Protein AF-A0A7W7AIR4-F1 (afdb_monomer_lite)

Structure (mmCIF, N/CA/C/O backbone):
data_AF-A0A7W7AIR4-F1
#
_entry.id   AF-A0A7W7AIR4-F1
#
loop_
_atom_site.group_PDB
_atom_site.id
_atom_site.type_symbol
_atom_site.label_atom_id
_atom_site.label_alt_id
_atom_site.label_comp_id
_atom_site.label_asym_id
_atom_site.label_entity_id
_atom_site.label_seq_id
_atom_site.pdbx_PDB_ins_code
_atom_site.Cartn_x
_atom_site.Cartn_y
_atom_site.Cartn_z
_atom_site.occupancy
_atom_site.B_iso_or_equiv
_atom_site.auth_seq_id
_atom_site.auth_comp_id
_atom_site.auth_asym_id
_atom_site.auth_atom_id
_atom_site.pdbx_PDB_model_num
ATOM 1 N N . MET A 1 1 ? -36.304 -2.605 2.009 1.00 50.56 1 MET A N 1
ATOM 2 C CA . MET A 1 1 ? -35.102 -3.095 2.729 1.00 50.56 1 MET A CA 1
ATOM 3 C C . MET A 1 1 ? -34.062 -3.794 1.843 1.00 50.56 1 MET A C 1
ATOM 5 O O . MET A 1 1 ? -32.904 -3.769 2.229 1.00 50.56 1 MET A O 1
ATOM 9 N N . ALA A 1 2 ? -34.400 -4.378 0.682 1.00 49.12 2 ALA A N 1
ATOM 10 C CA . ALA A 1 2 ? -33.428 -5.127 -0.137 1.00 49.12 2 ALA A CA 1
ATOM 11 C C . ALA A 1 2 ? -32.201 -4.319 -0.632 1.00 49.12 2 ALA A C 1
ATOM 13 O O . ALA A 1 2 ? -31.104 -4.866 -0.719 1.00 49.12 2 ALA A O 1
ATOM 14 N N . SER A 1 3 ? -32.358 -3.016 -0.897 1.00 57.72 3 SER A N 1
ATOM 15 C CA . SER A 1 3 ? -31.337 -2.151 -1.520 1.00 57.72 3 SER A CA 1
ATOM 16 C C . SER A 1 3 ? -29.975 -2.114 -0.810 1.00 57.72 3 SER A C 1
ATOM 18 O O . SER A 1 3 ? -28.944 -2.050 -1.476 1.00 57.72 3 SER A O 1
ATOM 20 N N . GLY A 1 4 ? -29.938 -2.210 0.524 1.00 57.78 4 GLY A N 1
ATOM 21 C CA . GLY A 1 4 ? -28.680 -2.164 1.284 1.00 57.78 4 GLY A CA 1
ATOM 22 C C . GLY A 1 4 ? -27.756 -3.372 1.063 1.00 57.78 4 GLY A C 1
ATOM 23 O O . GLY A 1 4 ? -26.564 -3.295 1.358 1.00 57.78 4 GLY A O 1
ATOM 24 N N . GLY A 1 5 ? -28.282 -4.487 0.543 1.00 68.00 5 GLY A N 1
ATOM 25 C CA . GLY A 1 5 ? -27.499 -5.695 0.278 1.00 68.00 5 GLY A CA 1
ATOM 26 C C . GLY A 1 5 ? -26.629 -5.600 -0.977 1.00 68.00 5 GLY A C 1
ATOM 27 O O . GLY A 1 5 ? -25.520 -6.133 -0.986 1.00 68.00 5 GLY A O 1
ATOM 28 N N . ASP A 1 6 ? -27.109 -4.923 -2.021 1.00 72.62 6 ASP A N 1
ATOM 29 C CA . ASP A 1 6 ? -26.407 -4.832 -3.307 1.00 72.62 6 ASP A CA 1
ATOM 30 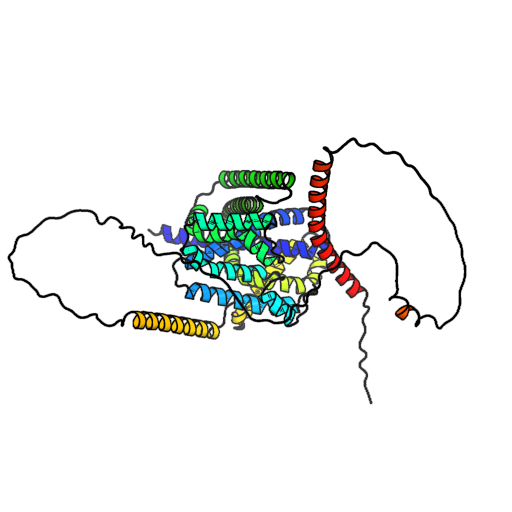C C . ASP A 1 6 ? -25.470 -3.623 -3.388 1.00 72.62 6 ASP A C 1
ATOM 32 O O . ASP A 1 6 ? -24.365 -3.770 -3.910 1.00 72.62 6 ASP A O 1
ATOM 36 N N . ASP A 1 7 ? -25.816 -2.498 -2.749 1.00 68.44 7 ASP A N 1
ATOM 37 C CA . ASP A 1 7 ? -24.874 -1.397 -2.485 1.00 68.44 7 ASP A CA 1
ATOM 38 C C . ASP A 1 7 ? -23.605 -1.920 -1.782 1.00 68.44 7 ASP A C 1
ATOM 40 O O . ASP A 1 7 ? -22.488 -1.758 -2.275 1.00 68.44 7 ASP A O 1
ATOM 44 N N . MET A 1 8 ? -23.762 -2.674 -0.686 1.00 73.06 8 MET A N 1
ATOM 45 C CA . MET A 1 8 ? -22.636 -3.279 0.040 1.00 73.06 8 MET A CA 1
ATOM 46 C C . MET A 1 8 ? -21.739 -4.152 -0.862 1.00 73.06 8 MET A C 1
ATOM 48 O O . MET A 1 8 ? -20.515 -4.140 -0.710 1.00 73.06 8 MET A O 1
ATOM 52 N N . LYS A 1 9 ? -22.311 -4.883 -1.831 1.00 74.94 9 LYS A N 1
ATOM 53 C CA . LYS A 1 9 ? -21.537 -5.677 -2.805 1.00 74.94 9 LYS A CA 1
ATOM 54 C C . LYS A 1 9 ? -20.802 -4.778 -3.801 1.00 74.94 9 LYS A C 1
ATOM 56 O O . LYS A 1 9 ? -19.608 -4.980 -4.022 1.00 74.94 9 LYS A O 1
ATOM 61 N N . GLN A 1 10 ? -21.488 -3.793 -4.387 1.00 76.06 10 GLN A N 1
ATOM 62 C CA . GLN A 1 10 ? -20.907 -2.859 -5.359 1.00 76.06 10 GLN A CA 1
ATOM 63 C C . GLN A 1 10 ? -19.740 -2.068 -4.752 1.00 76.06 10 GLN A C 1
ATOM 65 O O . GLN A 1 10 ? -18.677 -1.971 -5.362 1.00 76.06 10 GLN A O 1
ATOM 70 N N . ARG A 1 11 ? -19.880 -1.612 -3.504 1.00 74.69 11 ARG A N 1
ATOM 71 C CA . ARG A 1 11 ? -18.834 -0.915 -2.740 1.00 74.69 11 ARG A CA 1
ATOM 72 C C . ARG A 1 11 ? -17.559 -1.732 -2.570 1.00 74.69 11 ARG A C 1
ATOM 74 O O . ARG A 1 11 ? -16.467 -1.223 -2.817 1.00 74.69 11 ARG A O 1
ATOM 81 N N . LEU A 1 12 ? -17.685 -3.000 -2.169 1.00 81.31 12 LEU A N 1
ATOM 82 C CA . LEU A 1 12 ? -16.538 -3.905 -2.037 1.00 81.31 12 LEU A CA 1
ATOM 83 C C . LEU A 1 12 ? -15.866 -4.150 -3.398 1.00 81.31 12 LEU A C 1
ATOM 85 O O . LEU A 1 12 ? -14.642 -4.131 -3.489 1.00 81.31 12 LEU A O 1
ATOM 89 N N . VAL A 1 13 ? -16.658 -4.297 -4.465 1.00 89.00 13 VAL A N 1
ATOM 90 C CA . VAL A 1 13 ? -16.160 -4.451 -5.841 1.00 89.00 13 VAL A CA 1
ATOM 91 C C . VAL A 1 13 ? -15.408 -3.202 -6.327 1.00 89.00 13 VAL A C 1
ATOM 93 O O . VAL A 1 13 ? -14.340 -3.347 -6.922 1.00 89.00 13 VAL A O 1
ATOM 96 N N . ALA A 1 14 ? -15.895 -1.991 -6.038 1.00 88.50 14 ALA A N 1
ATOM 97 C CA . ALA A 1 14 ? -15.212 -0.743 -6.385 1.00 88.50 14 ALA A CA 1
ATOM 98 C C . ALA A 1 14 ? -13.885 -0.572 -5.618 1.00 88.50 14 ALA A C 1
ATOM 100 O O . ALA A 1 14 ? -12.861 -0.249 -6.219 1.00 88.50 14 ALA A O 1
ATOM 101 N N . LEU A 1 15 ? -13.875 -0.853 -4.309 1.00 90.88 15 LEU A N 1
ATOM 102 C CA . LEU A 1 15 ? -12.667 -0.832 -3.469 1.00 90.88 15 LEU A CA 1
ATOM 103 C C . LEU A 1 15 ? -11.604 -1.829 -3.944 1.00 90.88 15 LEU A C 1
ATOM 105 O O . LEU A 1 15 ? -10.434 -1.467 -4.078 1.00 90.88 15 LEU A O 1
ATOM 109 N N . ASP A 1 16 ? -12.008 -3.066 -4.242 1.00 93.38 16 ASP A N 1
ATOM 110 C CA . ASP A 1 16 ? -11.119 -4.059 -4.842 1.00 93.38 16 ASP A CA 1
ATOM 111 C C . ASP A 1 16 ? -10.586 -3.565 -6.202 1.00 93.38 16 ASP A C 1
ATOM 113 O O . ASP A 1 16 ? -9.391 -3.681 -6.474 1.00 93.38 16 ASP A O 1
ATOM 117 N N . GLY A 1 17 ? -11.437 -2.969 -7.045 1.00 93.56 17 GLY A N 1
ATOM 118 C CA . GLY A 1 17 ? -11.048 -2.408 -8.343 1.00 93.56 17 GLY A CA 1
ATOM 119 C C . GLY A 1 17 ? -9.986 -1.306 -8.239 1.00 93.56 17 GLY A C 1
ATOM 120 O O . GLY A 1 17 ? -8.981 -1.350 -8.948 1.00 93.56 17 GLY A O 1
ATOM 121 N N . LEU A 1 18 ? -10.149 -0.366 -7.305 1.00 93.44 18 LEU A N 1
ATOM 122 C CA . LEU A 1 18 ? -9.169 0.694 -7.030 1.00 93.44 18 LEU A CA 1
ATOM 123 C C . LEU A 1 18 ? -7.834 0.123 -6.534 1.00 93.44 18 LEU A C 1
ATOM 125 O O . LEU A 1 18 ? -6.762 0.494 -7.015 1.00 93.44 18 LEU A O 1
ATOM 129 N N . ARG A 1 19 ? -7.891 -0.834 -5.601 1.00 94.25 19 ARG A N 1
ATOM 130 C CA . ARG A 1 19 ? -6.709 -1.527 -5.073 1.00 94.25 19 ARG A CA 1
ATOM 131 C C . ARG A 1 19 ? -5.969 -2.306 -6.167 1.00 94.25 19 ARG A C 1
ATOM 133 O O . ARG A 1 19 ? -4.742 -2.377 -6.144 1.00 94.25 19 ARG A O 1
ATOM 140 N N . ALA A 1 20 ? -6.701 -2.859 -7.133 1.00 94.38 20 ALA A N 1
ATOM 141 C CA . ALA A 1 20 ? -6.133 -3.522 -8.298 1.00 94.38 20 ALA A CA 1
ATOM 142 C C . ALA A 1 20 ? -5.382 -2.541 -9.210 1.00 94.38 20 ALA A C 1
ATOM 144 O O . ALA A 1 20 ? -4.237 -2.816 -9.560 1.00 94.38 20 ALA A O 1
ATOM 145 N N . LEU A 1 21 ? -5.977 -1.383 -9.536 1.00 93.81 21 LEU A N 1
ATOM 146 C CA . LEU A 1 21 ? -5.315 -0.331 -10.323 1.00 93.81 21 LEU A CA 1
ATOM 147 C C . LEU A 1 21 ? -4.015 0.143 -9.658 1.00 93.81 21 LEU A C 1
ATOM 149 O O . LEU A 1 21 ? -2.990 0.247 -10.329 1.00 93.81 21 LEU A O 1
ATOM 153 N N . ALA A 1 22 ? -4.023 0.348 -8.337 1.00 94.25 22 ALA A N 1
ATOM 154 C CA . ALA A 1 22 ? -2.833 0.748 -7.588 1.00 94.25 22 ALA A CA 1
ATOM 155 C C . ALA A 1 22 ? -1.692 -0.291 -7.664 1.00 94.25 22 ALA A C 1
ATOM 157 O O . ALA A 1 22 ? -0.523 0.087 -7.754 1.00 94.25 22 ALA A O 1
ATOM 158 N N . VAL A 1 23 ? -2.007 -1.595 -7.688 1.00 95.12 23 VAL A N 1
ATOM 159 C CA . VAL A 1 23 ? -1.002 -2.656 -7.893 1.00 95.12 23 VAL A CA 1
ATOM 160 C C . VAL A 1 23 ? -0.550 -2.757 -9.349 1.00 95.12 23 VAL A C 1
ATOM 162 O O . VAL A 1 23 ? 0.648 -2.897 -9.580 1.00 95.12 23 VAL A O 1
ATOM 165 N N . VAL A 1 24 ? -1.449 -2.635 -10.331 1.00 95.12 24 VAL A N 1
ATOM 166 C CA . VAL A 1 24 ? -1.073 -2.601 -11.760 1.00 95.12 24 VAL A CA 1
ATOM 167 C C . VAL A 1 24 ? -0.086 -1.459 -12.021 1.00 95.12 24 VAL A C 1
ATOM 169 O O . VAL A 1 24 ? 0.975 -1.684 -12.596 1.00 95.12 24 VAL A O 1
ATOM 172 N N . ALA A 1 25 ? -0.381 -0.261 -11.510 1.00 94.25 25 ALA A N 1
ATOM 173 C CA . ALA A 1 25 ? 0.482 0.915 -11.602 1.00 94.25 25 ALA A CA 1
ATOM 174 C C . ALA A 1 25 ? 1.845 0.740 -10.897 1.00 94.25 25 ALA A C 1
ATOM 176 O O . ALA A 1 25 ? 2.826 1.379 -11.282 1.00 94.25 25 ALA A O 1
ATOM 177 N N . MET A 1 26 ? 1.919 -0.114 -9.868 1.00 95.00 26 MET A N 1
ATOM 178 C CA . MET A 1 26 ? 3.157 -0.450 -9.152 1.00 95.00 26 MET A CA 1
ATOM 179 C C . MET A 1 26 ? 4.021 -1.440 -9.933 1.00 95.00 26 MET A C 1
ATOM 181 O O . MET A 1 26 ? 5.213 -1.193 -10.100 1.00 95.00 26 MET A O 1
ATOM 185 N N . VAL A 1 27 ? 3.426 -2.515 -10.461 1.00 95.12 27 VAL A N 1
ATOM 186 C CA . VAL A 1 27 ? 4.150 -3.469 -11.316 1.00 95.12 27 VAL A CA 1
ATOM 187 C C . VAL A 1 27 ? 4.652 -2.769 -12.583 1.00 95.12 27 VAL A C 1
ATOM 189 O O . VAL A 1 27 ? 5.814 -2.938 -12.935 1.00 95.12 27 VAL A O 1
ATOM 192 N N . PHE A 1 28 ? 3.824 -1.927 -13.213 1.00 93.88 28 PHE A N 1
ATOM 193 C CA . PHE A 1 28 ? 4.190 -1.169 -14.415 1.00 93.88 28 PHE A CA 1
ATOM 194 C C . PHE A 1 28 ? 5.411 -0.262 -14.205 1.00 93.88 28 PHE A C 1
ATOM 196 O O . PHE A 1 28 ? 6.347 -0.294 -15.000 1.00 93.88 28 PHE A O 1
ATOM 203 N N . GLY A 1 29 ? 5.448 0.493 -13.102 1.00 91.56 29 GLY A N 1
ATOM 204 C CA . GLY A 1 29 ? 6.598 1.342 -12.786 1.00 91.56 29 GLY A CA 1
ATOM 205 C C . GLY A 1 29 ? 7.866 0.558 -12.461 1.00 91.56 29 GLY A C 1
ATOM 206 O O . GLY A 1 29 ? 8.940 0.946 -12.902 1.00 91.56 29 GLY A O 1
ATOM 207 N N . HIS A 1 30 ? 7.771 -0.580 -11.762 1.00 91.12 30 HIS A N 1
ATOM 208 C CA . HIS A 1 30 ? 8.935 -1.455 -11.575 1.00 91.12 30 HIS A CA 1
ATOM 209 C C . HIS A 1 30 ? 9.441 -2.023 -12.913 1.00 91.12 30 HIS A C 1
ATOM 211 O O . HIS A 1 30 ? 10.647 -2.037 -13.141 1.00 91.12 30 HIS A O 1
ATOM 217 N N . VAL A 1 31 ? 8.543 -2.398 -13.830 1.00 90.81 31 VAL A N 1
ATOM 218 C CA . VAL A 1 31 ? 8.908 -2.843 -15.186 1.00 90.81 31 VAL A CA 1
ATOM 219 C C . VAL A 1 31 ? 9.616 -1.751 -15.994 1.00 90.81 31 VAL A C 1
ATOM 221 O O . VAL A 1 31 ? 10.517 -2.081 -16.761 1.00 90.81 31 VAL A O 1
ATOM 224 N N . LEU A 1 32 ? 9.250 -0.475 -15.831 1.00 88.94 32 LEU A N 1
ATOM 225 C CA . LEU A 1 32 ? 9.935 0.644 -16.490 1.00 88.94 32 LEU A CA 1
ATOM 226 C C . LEU A 1 32 ? 11.276 0.971 -15.824 1.00 88.94 32 LEU A C 1
ATOM 228 O O . LEU A 1 32 ? 12.305 0.901 -16.492 1.00 88.94 32 LEU A O 1
ATOM 232 N N . ILE A 1 33 ? 11.292 1.211 -14.506 1.00 84.62 33 ILE A N 1
ATOM 233 C CA . ILE A 1 33 ? 12.504 1.535 -13.729 1.00 84.62 33 ILE A CA 1
ATOM 234 C C . ILE A 1 33 ? 13.626 0.517 -14.002 1.00 84.62 33 ILE A C 1
ATOM 236 O O . ILE A 1 33 ? 14.764 0.910 -14.252 1.00 84.62 33 ILE A O 1
ATOM 240 N N . TRP A 1 34 ? 13.295 -0.778 -14.039 1.00 79.38 34 TRP A N 1
ATOM 241 C CA . TRP A 1 34 ? 14.246 -1.879 -14.240 1.00 79.38 34 TRP A CA 1
ATOM 242 C C . TRP A 1 34 ? 14.360 -2.287 -15.727 1.00 79.38 34 TRP A C 1
ATOM 244 O O . TRP A 1 34 ? 15.157 -3.158 -16.077 1.00 79.38 34 TRP A O 1
ATOM 254 N N . GLY A 1 35 ? 13.571 -1.660 -16.609 1.00 73.62 35 GLY A N 1
ATOM 255 C CA . GLY A 1 35 ? 13.480 -1.930 -18.045 1.00 73.62 35 GLY A CA 1
ATOM 256 C C . GLY A 1 35 ? 14.241 -0.956 -18.949 1.00 73.62 35 GLY A C 1
ATOM 257 O O . GLY A 1 35 ? 14.485 -1.317 -20.099 1.00 73.62 35 GLY A O 1
ATOM 258 N N . HIS A 1 36 ? 14.671 0.210 -18.446 1.00 62.25 36 HIS A N 1
ATOM 259 C CA . HIS A 1 36 ? 15.406 1.254 -19.193 1.00 62.25 36 HIS A CA 1
ATOM 260 C C . HIS A 1 36 ? 16.625 0.755 -19.998 1.00 62.25 36 HIS A C 1
ATOM 262 O O . HIS A 1 36 ? 17.025 1.381 -20.977 1.00 62.25 36 HIS A O 1
ATOM 268 N N . ALA A 1 37 ? 17.200 -0.398 -19.641 1.00 53.50 37 ALA A N 1
ATOM 269 C CA . ALA A 1 37 ? 18.257 -1.059 -20.413 1.00 53.50 37 ALA A CA 1
ATOM 270 C C . ALA A 1 37 ? 17.834 -1.497 -21.838 1.00 53.50 37 ALA A C 1
ATOM 272 O O . ALA A 1 37 ? 18.687 -1.928 -22.610 1.00 53.50 37 ALA A O 1
ATOM 273 N N . ALA A 1 38 ? 16.542 -1.416 -22.183 1.00 57.88 38 ALA A N 1
ATOM 274 C CA . ALA A 1 38 ? 15.992 -1.721 -23.507 1.00 57.88 38 ALA A CA 1
ATOM 275 C C . ALA A 1 38 ? 15.657 -0.473 -24.359 1.00 57.88 38 ALA A C 1
ATOM 277 O O . ALA A 1 38 ? 15.156 -0.624 -25.471 1.00 57.88 38 ALA A O 1
ATOM 278 N N . GLY A 1 39 ? 15.922 0.739 -23.855 1.00 63.50 39 GLY A N 1
ATOM 279 C CA . GLY A 1 39 ? 15.605 2.010 -24.517 1.00 63.50 39 GLY A CA 1
ATOM 280 C C . GLY A 1 39 ? 14.798 2.959 -23.625 1.00 63.50 39 GLY A C 1
ATOM 281 O O . GLY A 1 39 ? 14.273 2.560 -22.585 1.00 63.50 39 GLY A O 1
ATOM 282 N N . SER A 1 40 ? 14.704 4.227 -24.031 1.00 67.38 40 SER A N 1
ATOM 283 C CA . SER A 1 40 ? 13.847 5.223 -23.380 1.00 67.38 40 SER A CA 1
ATOM 284 C C . SER A 1 40 ? 12.415 5.146 -23.916 1.00 67.38 40 SER A C 1
ATOM 286 O O . SER A 1 40 ? 12.183 4.920 -25.105 1.00 67.38 40 SER A O 1
ATOM 288 N N . HIS A 1 41 ? 11.432 5.360 -23.043 1.00 80.19 41 HIS A N 1
ATOM 289 C CA . HIS A 1 41 ? 10.015 5.284 -23.384 1.00 80.19 41 HIS A CA 1
ATOM 290 C C . HIS A 1 41 ? 9.293 6.541 -22.886 1.00 80.19 41 HIS A C 1
ATOM 292 O O . HIS A 1 41 ? 8.291 6.433 -22.190 1.00 80.19 41 HIS A O 1
ATOM 298 N N . ALA A 1 42 ? 9.779 7.735 -23.250 1.00 84.19 42 ALA A N 1
ATOM 299 C CA . ALA A 1 42 ? 9.439 9.018 -22.613 1.00 84.19 42 ALA A CA 1
ATOM 300 C C . ALA A 1 42 ? 7.946 9.239 -22.266 1.00 84.19 42 ALA A C 1
ATOM 302 O O . ALA A 1 42 ? 7.634 9.780 -21.207 1.00 84.19 42 ALA A O 1
ATOM 303 N N . VAL A 1 43 ? 7.012 8.786 -23.114 1.00 86.62 43 VAL A N 1
ATOM 304 C CA . VAL A 1 43 ? 5.560 8.821 -22.838 1.00 86.62 43 VAL A CA 1
ATOM 305 C C . VAL A 1 43 ? 5.155 7.866 -21.704 1.00 86.62 43 VAL A C 1
ATOM 307 O O . VAL A 1 43 ? 4.427 8.260 -20.796 1.00 86.62 43 VAL A O 1
ATOM 310 N N . LEU A 1 44 ? 5.632 6.618 -21.724 1.00 86.81 44 LEU A N 1
ATOM 311 C CA . LEU A 1 44 ? 5.408 5.637 -20.656 1.00 86.81 44 LEU A CA 1
ATOM 312 C C . LEU A 1 44 ? 6.134 6.039 -19.365 1.00 86.81 44 LEU A C 1
ATOM 314 O O . LEU A 1 44 ? 5.589 5.846 -18.282 1.00 86.81 44 LEU A O 1
ATOM 318 N N . ASP A 1 45 ? 7.310 6.657 -19.476 1.00 84.50 45 ASP A N 1
ATOM 319 C CA . ASP A 1 45 ? 8.092 7.156 -18.342 1.00 84.50 45 ASP A CA 1
ATOM 320 C C . ASP A 1 45 ? 7.375 8.339 -17.663 1.00 84.50 45 ASP A C 1
ATOM 322 O O . ASP A 1 45 ? 7.284 8.398 -16.435 1.00 84.50 45 ASP A O 1
ATOM 326 N N . ALA A 1 46 ? 6.764 9.241 -18.443 1.00 86.69 46 ALA A N 1
ATOM 327 C CA . ALA A 1 46 ? 5.889 10.298 -17.931 1.00 86.69 46 ALA A CA 1
ATOM 328 C C . ALA A 1 46 ? 4.620 9.735 -17.258 1.00 86.69 46 ALA A C 1
ATOM 330 O O . ALA A 1 46 ? 4.242 10.187 -16.173 1.00 86.69 46 ALA A O 1
ATOM 331 N N . VAL A 1 47 ? 3.997 8.703 -17.843 1.00 86.50 47 VAL A N 1
ATOM 332 C CA . VAL A 1 47 ? 2.878 7.972 -17.218 1.00 86.50 47 VAL A CA 1
ATOM 333 C C . VAL A 1 47 ? 3.321 7.277 -15.922 1.00 86.50 47 VAL A C 1
ATOM 335 O O . VAL A 1 47 ? 2.583 7.309 -14.936 1.00 86.50 47 VAL A O 1
ATOM 338 N N . SER A 1 48 ? 4.536 6.720 -15.862 1.00 86.44 48 SER A N 1
ATOM 339 C CA . SER A 1 48 ? 5.085 6.153 -14.626 1.00 86.44 48 SER A CA 1
ATOM 340 C C . SER A 1 48 ? 5.269 7.218 -13.554 1.00 86.44 48 SER A C 1
ATOM 342 O O . SER A 1 48 ? 4.810 6.999 -12.442 1.00 86.44 48 SER A O 1
ATOM 344 N N . ARG A 1 49 ? 5.836 8.388 -13.876 1.00 84.69 49 ARG A N 1
ATOM 345 C CA . ARG A 1 49 ? 6.012 9.508 -12.925 1.00 84.69 49 ARG A CA 1
ATOM 346 C C . ARG A 1 49 ? 4.676 10.004 -12.353 1.00 84.69 49 ARG A C 1
ATOM 348 O O . ARG A 1 49 ? 4.556 10.277 -11.153 1.00 84.69 49 ARG A O 1
ATOM 355 N N . LEU A 1 50 ? 3.632 10.039 -13.184 1.00 84.44 50 LEU A N 1
ATOM 356 C CA . LEU A 1 50 ? 2.257 10.283 -12.738 1.00 84.44 50 LEU A CA 1
ATOM 357 C C . LEU A 1 50 ? 1.751 9.180 -11.787 1.00 84.44 50 LEU A C 1
ATOM 359 O O . LEU A 1 50 ? 1.101 9.485 -10.789 1.00 84.44 50 LEU A O 1
ATOM 363 N N . PHE A 1 51 ? 2.068 7.910 -12.048 1.00 87.69 51 PHE A N 1
ATOM 364 C CA . PHE A 1 51 ? 1.687 6.779 -11.193 1.00 87.69 51 PHE A CA 1
ATOM 365 C C . PHE A 1 51 ? 2.496 6.701 -9.884 1.00 87.69 51 PHE A C 1
ATOM 367 O O . PHE A 1 51 ? 1.921 6.406 -8.834 1.00 87.69 51 PHE A O 1
ATOM 374 N N . ASP A 1 52 ? 3.802 6.988 -9.912 1.00 84.06 52 ASP A N 1
ATOM 375 C CA . ASP A 1 52 ? 4.706 7.056 -8.752 1.00 84.06 52 ASP A CA 1
ATOM 376 C C . ASP A 1 52 ? 4.119 7.979 -7.670 1.00 84.06 52 ASP A C 1
ATOM 378 O O . ASP A 1 52 ? 4.127 7.665 -6.477 1.00 84.06 52 ASP A O 1
ATOM 382 N N . SER A 1 53 ? 3.524 9.085 -8.127 1.00 84.38 53 SER A N 1
ATOM 383 C CA . SER A 1 53 ? 2.945 10.158 -7.320 1.00 84.38 53 SER A CA 1
ATOM 384 C C . SER A 1 53 ? 1.755 9.740 -6.445 1.00 84.38 53 SER A C 1
ATOM 386 O O . SER A 1 53 ? 1.522 10.367 -5.410 1.00 84.38 53 SER A O 1
ATOM 388 N N . PHE A 1 54 ? 1.010 8.687 -6.816 1.00 88.19 54 PHE A N 1
ATOM 389 C CA . PHE A 1 54 ? -0.164 8.225 -6.057 1.00 88.19 54 PHE A CA 1
ATOM 390 C C . PHE A 1 54 ? -0.172 6.736 -5.692 1.00 88.19 54 PHE A C 1
ATOM 392 O O . PHE A 1 54 ? -0.861 6.371 -4.742 1.00 88.19 54 PHE A O 1
ATOM 399 N N . ARG A 1 55 ? 0.545 5.845 -6.393 1.00 92.44 55 ARG A N 1
ATOM 400 C CA . ARG A 1 55 ? 0.344 4.388 -6.237 1.00 92.44 55 ARG A CA 1
ATOM 401 C C . ARG A 1 55 ? 0.735 3.867 -4.856 1.00 92.44 55 ARG A C 1
ATOM 403 O O . ARG A 1 55 ? -0.040 3.142 -4.241 1.00 92.44 55 ARG A O 1
ATOM 410 N N . VAL A 1 56 ? 1.894 4.275 -4.335 1.00 93.19 56 VAL A N 1
ATOM 411 C CA . VAL A 1 56 ? 2.346 3.883 -2.989 1.00 93.19 56 VAL A CA 1
ATOM 412 C C . VAL A 1 56 ? 1.504 4.577 -1.908 1.00 93.19 56 VAL A C 1
ATOM 414 O O . VAL A 1 56 ? 0.991 3.856 -1.051 1.00 93.19 56 VAL A O 1
ATOM 417 N N . PRO A 1 57 ? 1.222 5.901 -1.981 1.00 94.12 57 PRO A N 1
ATOM 418 C CA . PRO A 1 57 ? 0.203 6.548 -1.149 1.00 94.12 57 PRO A CA 1
ATOM 419 C C . PRO A 1 57 ? -1.135 5.795 -1.089 1.00 94.12 57 PRO A C 1
ATOM 421 O O . PRO A 1 57 ? -1.681 5.596 -0.006 1.00 94.12 57 PRO A O 1
ATOM 424 N N . MET A 1 58 ? -1.640 5.317 -2.229 1.00 94.88 58 MET A N 1
ATOM 425 C CA . MET A 1 58 ? -2.934 4.640 -2.336 1.00 94.88 58 MET A CA 1
ATOM 426 C C . MET A 1 58 ? -2.897 3.202 -1.796 1.00 94.88 58 MET A C 1
ATOM 428 O O . MET A 1 58 ? -3.827 2.779 -1.109 1.00 94.88 58 MET A O 1
ATOM 432 N N . LEU A 1 59 ? -1.812 2.454 -2.022 1.00 95.00 59 LEU A N 1
ATOM 433 C CA . LEU A 1 59 ? -1.606 1.141 -1.396 1.00 95.00 59 LEU A CA 1
ATOM 434 C C . LEU A 1 59 ? -1.478 1.251 0.130 1.00 95.00 59 LEU A C 1
ATOM 436 O O . LEU A 1 59 ? -1.997 0.398 0.853 1.00 95.00 59 LEU A O 1
ATOM 440 N N . MET A 1 60 ? -0.845 2.315 0.624 1.00 96.12 60 MET A N 1
ATOM 441 C CA . MET A 1 60 ? -0.742 2.634 2.049 1.00 96.12 60 MET A CA 1
ATOM 442 C C . MET A 1 60 ? -2.108 3.026 2.641 1.00 96.12 60 MET A C 1
ATOM 444 O O . MET A 1 60 ? -2.523 2.450 3.650 1.00 96.12 60 MET A O 1
ATOM 448 N N . LEU A 1 61 ? -2.869 3.890 1.957 1.00 96.44 61 LEU A N 1
ATOM 449 C CA . LEU A 1 61 ? -4.253 4.244 2.302 1.00 96.44 61 LEU A CA 1
ATOM 450 C C . LEU A 1 61 ? -5.149 2.999 2.413 1.00 96.44 61 LEU A C 1
ATOM 452 O O . LEU A 1 61 ? -5.817 2.800 3.430 1.00 96.44 61 LEU A O 1
ATOM 456 N N . PHE A 1 62 ? -5.123 2.111 1.412 1.00 95.56 62 PHE A N 1
ATOM 457 C CA . PHE A 1 62 ? -5.897 0.866 1.450 1.00 95.56 62 PHE A CA 1
ATOM 458 C C . PHE A 1 62 ? -5.414 -0.112 2.524 1.00 95.56 62 PHE A C 1
ATOM 460 O O . PHE A 1 62 ? -6.221 -0.847 3.091 1.00 95.56 62 PHE A O 1
ATOM 467 N N . SER A 1 63 ? -4.126 -0.114 2.856 1.00 96.06 63 SER A N 1
ATOM 468 C CA . SER A 1 63 ? -3.596 -0.971 3.920 1.00 96.06 63 SER A CA 1
ATOM 469 C C . SER A 1 63 ? -4.067 -0.529 5.308 1.00 96.06 63 SER A C 1
ATOM 471 O O . SER A 1 63 ? -4.470 -1.380 6.107 1.00 96.06 63 SER A O 1
ATOM 473 N N . GLY A 1 64 ? -4.119 0.786 5.552 1.00 97.06 64 GLY A N 1
ATOM 474 C CA . GLY A 1 64 ? -4.743 1.386 6.735 1.00 97.06 64 GLY A CA 1
ATOM 475 C C . GLY A 1 64 ? -6.252 1.140 6.797 1.00 97.06 64 GLY A C 1
ATOM 476 O O . GLY A 1 64 ? -6.767 0.664 7.808 1.00 97.06 64 GLY A O 1
ATOM 477 N N . TYR A 1 65 ? -6.960 1.342 5.684 1.00 96.44 65 TYR A N 1
ATOM 478 C CA . TYR A 1 65 ? -8.390 1.035 5.543 1.00 96.44 65 TYR A CA 1
ATOM 479 C C . TYR A 1 65 ? -8.711 -0.426 5.911 1.00 96.44 65 TYR A C 1
ATOM 481 O O . TYR A 1 65 ? -9.623 -0.707 6.694 1.00 96.44 65 TYR A O 1
ATOM 489 N N . LEU A 1 66 ? -7.905 -1.373 5.417 1.00 94.69 66 LEU A N 1
ATOM 490 C CA . LEU A 1 66 ? -8.004 -2.797 5.750 1.00 94.69 66 LEU A CA 1
ATOM 491 C C . LEU A 1 66 ? -7.533 -3.122 7.181 1.00 94.69 66 LEU A C 1
ATOM 493 O O . LEU A 1 66 ? -7.762 -4.236 7.652 1.00 94.69 66 LEU A O 1
ATOM 497 N N . ALA A 1 67 ? -6.865 -2.200 7.879 1.00 96.62 67 ALA A N 1
ATOM 498 C CA . ALA A 1 67 ? -6.484 -2.313 9.289 1.00 96.62 67 ALA A CA 1
ATOM 499 C C . ALA A 1 6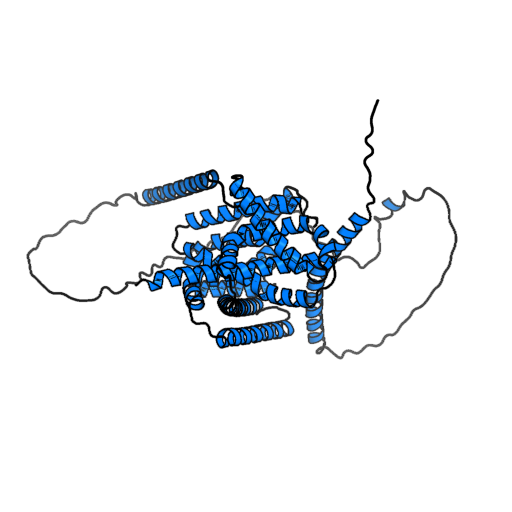7 ? -7.512 -1.694 10.257 1.00 96.62 67 ALA A C 1
ATOM 501 O O . ALA A 1 67 ? -7.482 -2.025 11.439 1.00 96.62 67 ALA A O 1
ATOM 502 N N . HIS A 1 68 ? -8.465 -0.874 9.785 1.00 97.12 68 HIS A N 1
ATOM 503 C CA . HIS A 1 68 ? -9.479 -0.203 10.621 1.00 97.12 68 HIS A CA 1
ATOM 504 C C . HIS A 1 68 ? -10.210 -1.154 11.585 1.00 97.12 68 HIS A C 1
ATOM 506 O O . HIS A 1 68 ? -10.488 -0.806 12.730 1.00 97.12 68 HIS A O 1
ATOM 512 N N . SER A 1 69 ? -10.476 -2.390 11.152 1.00 95.50 69 SER A N 1
ATOM 513 C CA . SER A 1 69 ? -11.143 -3.410 11.969 1.00 95.50 69 SER A CA 1
ATOM 514 C C . SER A 1 69 ? -10.357 -3.841 13.214 1.00 95.50 69 SER A C 1
ATOM 516 O O . SER A 1 69 ? -10.937 -4.503 14.068 1.00 95.50 69 SER A O 1
ATOM 518 N N . LEU A 1 70 ? -9.077 -3.477 13.350 1.00 95.88 70 LEU A N 1
ATOM 519 C CA . LEU A 1 70 ? -8.257 -3.723 14.541 1.00 95.88 70 LEU A CA 1
ATOM 520 C C . LEU A 1 70 ? -8.497 -2.693 15.657 1.00 95.88 70 LEU A C 1
ATOM 522 O O . LEU A 1 70 ? -8.276 -3.009 16.827 1.00 95.88 70 LEU A O 1
ATOM 526 N N . LEU A 1 71 ? -9.011 -1.497 15.333 1.00 96.12 71 LEU A N 1
ATOM 527 C CA . LEU A 1 71 ? -9.323 -0.450 16.320 1.00 96.12 71 LEU A CA 1
ATOM 528 C C . LEU A 1 71 ? -10.332 -0.922 17.383 1.00 96.12 71 LEU A C 1
ATOM 530 O O . LEU A 1 71 ? -10.310 -0.434 18.508 1.00 96.12 71 LEU A O 1
ATOM 534 N N . SER A 1 72 ? -11.187 -1.894 17.052 1.00 95.94 72 SER A N 1
ATOM 535 C CA . SER A 1 72 ? -12.208 -2.467 17.941 1.00 95.94 72 SER A CA 1
ATOM 536 C C . SER A 1 72 ? -11.906 -3.895 18.426 1.00 95.94 72 SER A C 1
ATOM 538 O O . SER A 1 72 ? -12.745 -4.508 19.085 1.00 95.94 72 SER A O 1
ATOM 540 N N . ARG A 1 73 ? -10.727 -4.460 18.122 1.00 93.31 73 ARG A N 1
ATOM 541 C CA . ARG A 1 73 ? -10.366 -5.854 18.469 1.00 93.31 73 ARG A CA 1
ATOM 542 C C . ARG A 1 73 ? -9.360 -5.922 19.629 1.00 93.31 73 ARG A C 1
ATOM 544 O O . ARG A 1 73 ? -8.733 -4.914 19.949 1.00 93.31 73 ARG A O 1
ATOM 551 N N . PRO A 1 74 ? -9.180 -7.084 20.283 1.00 92.88 74 PRO A N 1
ATOM 552 C CA . PRO A 1 74 ? -8.089 -7.283 21.240 1.00 92.88 74 PRO A CA 1
ATOM 553 C C . PRO A 1 74 ? -6.717 -7.162 20.563 1.00 92.88 74 PRO A C 1
ATOM 555 O O . PRO A 1 74 ? -6.582 -7.556 19.403 1.00 92.88 74 PRO A O 1
ATOM 558 N N . ILE A 1 75 ? -5.693 -6.708 21.297 1.00 92.56 75 ILE A N 1
ATOM 559 C CA . ILE A 1 75 ? -4.308 -6.576 20.795 1.00 92.56 75 ILE A CA 1
ATOM 560 C C . ILE A 1 75 ? -3.754 -7.885 20.213 1.00 92.56 75 ILE A C 1
ATOM 562 O O . ILE A 1 75 ? -3.036 -7.858 19.216 1.00 92.56 75 ILE A O 1
ATOM 566 N N . ALA A 1 76 ? -4.202 -9.031 20.737 1.00 90.94 76 ALA A N 1
ATOM 567 C CA . ALA A 1 76 ? -3.924 -10.346 20.174 1.00 90.94 76 ALA A CA 1
ATOM 568 C C . ALA A 1 76 ? -4.194 -10.415 18.661 1.00 90.94 76 ALA A C 1
ATOM 570 O O . ALA A 1 76 ? -3.379 -10.961 17.935 1.00 90.94 76 ALA A O 1
ATOM 571 N N . ARG A 1 77 ? -5.278 -9.803 18.153 1.00 92.38 77 ARG A N 1
ATOM 572 C CA . ARG A 1 77 ? -5.608 -9.782 16.712 1.00 92.38 77 ARG A CA 1
ATOM 573 C C . ARG A 1 77 ? -4.723 -8.861 15.876 1.00 92.38 77 ARG A C 1
ATOM 575 O O . ARG A 1 77 ? -4.635 -9.055 14.666 1.00 92.38 77 ARG A O 1
ATOM 582 N N . THR A 1 78 ? -4.075 -7.888 16.504 1.00 94.06 78 THR A N 1
ATOM 583 C CA . THR A 1 78 ? -3.046 -7.067 15.866 1.00 94.06 78 THR A CA 1
ATOM 584 C C . THR A 1 78 ? -1.784 -7.899 15.653 1.00 94.06 78 THR A C 1
ATOM 586 O O . THR A 1 78 ? -1.333 -8.039 14.520 1.00 94.06 78 THR A O 1
ATOM 589 N N . VAL A 1 79 ? -1.285 -8.542 16.713 1.00 93.56 79 VAL A N 1
ATOM 590 C CA . VAL A 1 79 ? -0.101 -9.418 16.662 1.00 93.56 79 VAL A CA 1
ATOM 591 C C . VAL A 1 79 ? -0.342 -10.648 15.767 1.00 93.56 79 VAL A C 1
ATOM 593 O O . VAL A 1 79 ? 0.519 -11.027 14.984 1.00 93.56 79 VAL A O 1
ATOM 596 N N . ASP A 1 80 ? -1.554 -11.214 15.780 1.00 92.12 80 ASP A N 1
ATOM 597 C CA . ASP A 1 80 ? -2.011 -12.311 14.904 1.00 92.12 80 ASP A CA 1
ATOM 598 C C . ASP A 1 80 ? -1.856 -11.992 13.401 1.00 92.12 80 ASP A C 1
ATOM 600 O O . ASP A 1 80 ? -1.537 -12.875 12.599 1.00 92.12 80 ASP A O 1
ATOM 604 N N . ARG A 1 81 ? -2.072 -10.721 13.026 1.00 94.00 81 ARG A N 1
ATOM 605 C CA . ARG A 1 81 ? -1.883 -10.188 11.667 1.00 94.00 81 ARG A CA 1
ATOM 606 C C . ARG A 1 81 ? -0.426 -9.820 11.397 1.00 94.00 81 ARG A C 1
ATOM 608 O O . ARG A 1 81 ? 0.043 -10.057 10.289 1.00 94.00 81 ARG A O 1
ATOM 615 N N . ASP A 1 82 ? 0.278 -9.271 12.377 1.00 94.56 82 ASP A N 1
ATOM 616 C CA . ASP A 1 82 ? 1.687 -8.910 12.234 1.00 94.56 82 ASP A CA 1
ATOM 617 C C . ASP A 1 82 ? 2.577 -10.145 12.007 1.00 94.56 82 ASP A C 1
ATOM 619 O O . ASP A 1 82 ? 3.285 -10.217 11.007 1.00 94.56 82 ASP A O 1
ATOM 623 N N . ILE A 1 83 ? 2.399 -11.205 12.807 1.00 94.88 83 ILE A N 1
ATOM 624 C CA . ILE A 1 83 ? 3.040 -12.519 12.603 1.00 94.88 83 ILE A CA 1
ATOM 625 C C . ILE A 1 83 ? 2.759 -13.068 11.193 1.00 94.88 83 ILE A C 1
ATOM 627 O O . ILE A 1 83 ? 3.615 -13.711 10.587 1.00 94.88 83 ILE A O 1
ATOM 631 N N . HIS A 1 84 ? 1.568 -12.819 10.639 1.00 94.38 84 HIS A N 1
ATOM 632 C CA . HIS A 1 84 ? 1.247 -13.224 9.271 1.00 94.38 84 HIS A CA 1
ATOM 633 C C . HIS A 1 84 ? 2.028 -12.414 8.220 1.00 94.38 84 HIS A C 1
ATOM 635 O O . HIS A 1 84 ? 2.497 -13.009 7.248 1.00 94.38 84 HIS A O 1
ATOM 641 N N . LEU A 1 85 ? 2.190 -11.101 8.411 1.00 95.81 85 LEU A N 1
ATOM 642 C CA . LEU A 1 85 ? 2.992 -10.235 7.538 1.00 95.81 85 LEU A CA 1
ATOM 643 C C . LEU A 1 85 ? 4.483 -10.590 7.618 1.00 95.81 85 LEU A C 1
ATOM 645 O O . LEU A 1 85 ? 5.113 -10.761 6.576 1.00 95.81 85 LEU A O 1
ATOM 649 N N . ALA A 1 86 ? 5.013 -10.792 8.826 1.00 95.88 86 ALA A N 1
ATOM 650 C CA . ALA A 1 86 ? 6.385 -11.231 9.066 1.00 95.88 86 ALA A CA 1
ATOM 651 C C . ALA A 1 86 ? 6.676 -12.597 8.416 1.00 95.88 86 ALA A C 1
ATOM 653 O O . ALA A 1 86 ? 7.684 -12.747 7.731 1.00 95.88 86 ALA A O 1
ATOM 654 N N . TRP A 1 87 ? 5.758 -13.567 8.537 1.00 96.31 87 TRP A N 1
ATOM 655 C CA . TRP A 1 87 ? 5.861 -14.871 7.868 1.00 96.31 87 TRP A CA 1
ATOM 656 C C . TRP A 1 87 ? 5.972 -14.746 6.342 1.00 96.31 87 TRP A C 1
ATOM 658 O O . TRP A 1 87 ? 6.854 -15.351 5.734 1.00 96.31 87 TRP A O 1
ATOM 668 N N . ILE A 1 88 ? 5.109 -13.932 5.719 1.00 96.75 88 ILE A N 1
ATOM 669 C CA . ILE A 1 88 ? 5.175 -13.667 4.273 1.00 96.75 88 ILE A CA 1
ATOM 670 C C . ILE A 1 88 ? 6.508 -12.991 3.920 1.00 96.75 88 ILE A C 1
ATOM 672 O O . ILE A 1 88 ? 7.162 -13.400 2.963 1.00 96.75 88 ILE A O 1
ATOM 676 N N . TYR A 1 89 ? 6.910 -11.969 4.681 1.00 96.75 89 TYR A N 1
ATOM 677 C CA . TYR A 1 89 ? 8.142 -11.221 4.444 1.00 96.75 89 TYR A CA 1
ATOM 678 C C . TYR A 1 89 ? 9.372 -12.142 4.467 1.00 96.75 89 TYR A C 1
ATOM 680 O O . TYR A 1 89 ? 10.126 -12.165 3.499 1.00 96.75 89 TYR A O 1
ATOM 688 N N . MET A 1 90 ? 9.521 -12.968 5.507 1.00 96.12 90 MET A N 1
ATOM 689 C CA . MET A 1 90 ? 10.624 -13.928 5.652 1.00 96.12 90 MET A CA 1
ATOM 690 C C . MET A 1 90 ? 10.662 -14.966 4.519 1.00 96.12 90 MET A C 1
ATOM 692 O O . MET A 1 90 ? 11.722 -15.205 3.933 1.00 96.12 90 MET A O 1
ATOM 696 N N . ILE A 1 91 ? 9.507 -15.546 4.159 1.00 96.19 91 ILE A N 1
ATOM 697 C CA . ILE A 1 91 ? 9.429 -16.509 3.050 1.00 96.19 91 ILE A CA 1
ATOM 698 C C . ILE A 1 91 ? 9.877 -15.877 1.740 1.00 96.19 91 ILE A C 1
ATOM 700 O O . ILE A 1 91 ? 10.705 -16.468 1.058 1.00 96.19 91 ILE A O 1
ATOM 704 N N . TRP A 1 92 ? 9.356 -14.700 1.382 1.00 96.06 92 TRP A N 1
ATOM 705 C CA . TRP A 1 92 ? 9.606 -14.106 0.064 1.00 96.06 92 TRP A CA 1
ATOM 706 C C . TRP A 1 92 ? 10.918 -13.323 -0.030 1.00 96.06 92 TRP A C 1
ATOM 708 O O . TRP A 1 92 ? 11.420 -13.138 -1.140 1.00 96.06 92 TRP A O 1
ATOM 718 N N . LEU A 1 93 ? 11.520 -12.951 1.106 1.00 94.88 93 LEU A N 1
ATOM 719 C CA . LEU A 1 93 ? 12.883 -12.422 1.177 1.00 94.88 93 LEU A CA 1
ATOM 720 C C . LEU A 1 93 ? 13.908 -13.465 0.710 1.00 94.88 93 LEU A C 1
ATOM 722 O O . LEU A 1 93 ? 14.813 -13.126 -0.043 1.00 94.88 93 LEU A O 1
ATOM 726 N N . THR A 1 94 ? 13.730 -14.738 1.081 1.00 93.75 94 THR A N 1
ATOM 727 C CA . THR A 1 94 ? 14.644 -15.832 0.698 1.00 93.75 94 THR A CA 1
ATOM 728 C C . THR A 1 94 ? 14.840 -15.963 -0.828 1.00 93.75 94 THR A C 1
ATOM 730 O O . THR A 1 94 ? 15.972 -15.785 -1.283 1.00 93.75 94 THR A O 1
ATOM 733 N N . PRO A 1 95 ? 13.799 -16.202 -1.658 1.00 93.44 95 PRO A N 1
ATOM 734 C CA . PRO A 1 95 ? 13.946 -16.267 -3.109 1.00 93.44 95 PRO A CA 1
ATOM 735 C C . PRO A 1 95 ? 14.268 -14.903 -3.727 1.00 93.44 95 PRO A C 1
ATOM 737 O O . PRO A 1 95 ? 14.865 -14.869 -4.795 1.00 93.44 95 PRO A O 1
ATOM 740 N N . LEU A 1 96 ? 13.916 -13.778 -3.088 1.00 91.38 96 LEU A N 1
ATOM 741 C CA . LEU A 1 96 ? 14.301 -12.461 -3.597 1.00 91.38 96 LEU A CA 1
ATOM 742 C C . LEU A 1 96 ? 15.814 -12.230 -3.503 1.00 91.38 96 LEU A C 1
ATOM 744 O O . LEU A 1 96 ? 16.381 -11.711 -4.455 1.00 91.38 96 LEU A O 1
ATOM 748 N N . LEU A 1 97 ? 16.465 -12.634 -2.407 1.00 91.31 97 LEU A N 1
ATOM 749 C CA . LEU A 1 97 ? 17.926 -12.564 -2.279 1.00 91.31 97 LEU A CA 1
ATOM 750 C C . LEU A 1 97 ? 18.619 -13.594 -3.186 1.00 91.31 97 LEU A C 1
ATOM 752 O O . LEU A 1 97 ? 19.551 -13.239 -3.899 1.00 91.31 97 LEU A O 1
ATOM 756 N N . LEU A 1 98 ? 18.122 -14.837 -3.241 1.00 90.56 98 LEU A N 1
ATOM 757 C CA . LEU A 1 98 ? 18.670 -15.886 -4.120 1.00 90.56 98 LEU A CA 1
ATOM 758 C C . LEU A 1 98 ? 18.593 -15.536 -5.619 1.00 90.56 98 LEU A C 1
ATOM 760 O O . LEU A 1 98 ? 19.455 -15.953 -6.384 1.00 90.56 98 LEU A O 1
ATOM 764 N N . LEU A 1 99 ? 17.572 -14.782 -6.043 1.00 87.69 99 LEU A N 1
ATOM 765 C CA . LEU A 1 99 ? 17.376 -14.359 -7.437 1.00 87.69 99 LEU A CA 1
ATOM 766 C C . LEU A 1 99 ? 17.863 -12.926 -7.721 1.00 87.69 99 LEU A C 1
ATOM 768 O O . LEU A 1 99 ? 17.623 -12.423 -8.817 1.00 87.69 99 LEU A O 1
ATOM 772 N N . SER A 1 100 ? 18.499 -12.238 -6.766 1.00 81.88 100 SER A N 1
ATOM 773 C CA . SER A 1 100 ? 18.891 -10.832 -6.928 1.00 81.88 100 SER A CA 1
ATOM 774 C C . SER A 1 100 ? 20.203 -10.677 -7.709 1.00 81.88 100 SER A C 1
ATOM 776 O O . SER A 1 100 ? 21.260 -11.044 -7.196 1.00 81.88 100 SER A O 1
ATOM 778 N N . PRO A 1 101 ? 20.213 -10.036 -8.895 1.00 67.44 101 PRO A N 1
ATOM 779 C CA . PRO A 1 101 ? 21.462 -9.695 -9.578 1.00 67.44 101 PRO A CA 1
ATOM 780 C C . PRO A 1 101 ? 22.156 -8.438 -9.009 1.00 67.44 101 PRO A C 1
ATOM 782 O O . PRO A 1 101 ? 23.168 -8.013 -9.559 1.00 67.44 101 PRO A O 1
ATOM 785 N N . PHE A 1 102 ? 21.636 -7.825 -7.936 1.00 64.50 102 PHE A N 1
ATOM 786 C CA . PHE A 1 102 ? 22.052 -6.503 -7.426 1.00 64.50 102 PHE A CA 1
ATOM 787 C C . PHE A 1 102 ? 23.092 -6.562 -6.291 1.00 64.50 102 PHE A C 1
ATOM 789 O O . PHE A 1 102 ? 23.054 -5.734 -5.386 1.00 64.50 102 PHE A O 1
ATOM 796 N N . GLY A 1 103 ? 23.956 -7.582 -6.249 1.00 56.97 103 GLY A N 1
ATOM 797 C CA . GLY A 1 103 ? 24.956 -7.751 -5.175 1.00 56.97 103 GLY A CA 1
ATOM 798 C C . GLY A 1 103 ? 24.378 -8.028 -3.775 1.00 56.97 103 GLY A C 1
ATOM 799 O O . GLY A 1 103 ? 25.122 -8.287 -2.837 1.00 56.97 103 GLY A O 1
ATOM 800 N N . ASN A 1 104 ? 23.048 -8.046 -3.634 1.00 63.19 104 ASN A N 1
ATOM 801 C CA . ASN A 1 104 ? 22.318 -8.548 -2.469 1.00 63.19 104 ASN A CA 1
ATOM 802 C C . ASN A 1 104 ? 22.364 -10.087 -2.434 1.00 63.19 104 ASN A C 1
ATOM 804 O O . ASN A 1 104 ? 21.328 -10.750 -2.425 1.00 63.19 104 ASN A O 1
ATOM 808 N N . GLU A 1 105 ? 23.573 -10.643 -2.452 1.00 74.25 105 GLU A N 1
ATOM 809 C CA . GLU A 1 105 ? 23.817 -12.080 -2.480 1.00 74.25 105 GLU A CA 1
ATOM 810 C C . GLU A 1 105 ? 23.261 -12.752 -1.221 1.00 74.25 105 GLU A C 1
ATOM 812 O O . GLU A 1 105 ? 23.199 -12.158 -0.132 1.00 74.25 105 GLU A O 1
ATOM 817 N N . TRP A 1 106 ? 22.823 -14.004 -1.376 1.00 85.25 106 TRP A N 1
ATOM 818 C CA . TRP A 1 106 ? 22.302 -14.778 -0.260 1.00 85.25 106 TRP A CA 1
ATOM 819 C C . TRP A 1 106 ? 23.418 -15.038 0.754 1.00 85.25 106 TRP A C 1
ATOM 821 O O . TRP A 1 106 ? 24.395 -15.728 0.482 1.00 85.25 106 TRP A O 1
ATOM 831 N N . SER A 1 107 ? 23.254 -14.471 1.943 1.00 89.75 107 SER A N 1
ATOM 832 C CA . SER A 1 107 ? 24.106 -14.715 3.100 1.00 89.75 107 SER A CA 1
ATOM 833 C C . SER A 1 107 ? 23.302 -14.452 4.369 1.00 89.75 107 SER A C 1
ATOM 835 O O . SER A 1 107 ? 22.385 -13.622 4.380 1.00 89.75 107 SER A O 1
ATOM 837 N N . LEU A 1 108 ? 23.635 -15.150 5.458 1.00 91.56 108 LEU A N 1
ATOM 838 C CA . LEU A 1 108 ? 22.935 -14.982 6.733 1.00 91.56 108 LEU A CA 1
ATOM 839 C C . LEU A 1 108 ? 22.996 -13.529 7.265 1.00 91.56 108 LEU A C 1
ATOM 841 O O . LEU A 1 108 ? 21.944 -13.030 7.671 1.00 91.56 108 LEU A O 1
ATOM 845 N N . PRO A 1 109 ? 24.133 -12.798 7.196 1.00 93.06 109 PRO A N 1
ATOM 846 C CA . PRO A 1 109 ? 24.180 -11.389 7.591 1.00 93.06 109 PRO A CA 1
ATOM 847 C C . PRO A 1 109 ? 23.273 -10.484 6.747 1.00 93.06 109 PRO A C 1
ATOM 849 O O . PRO A 1 109 ? 22.589 -9.632 7.309 1.00 93.06 109 PRO A O 1
ATOM 852 N N . ASN A 1 110 ? 23.201 -10.683 5.424 1.00 90.69 110 ASN A N 1
ATOM 853 C CA . ASN A 1 110 ? 22.331 -9.888 4.547 1.00 90.69 110 ASN A CA 1
ATOM 854 C C . ASN A 1 110 ? 20.838 -10.165 4.814 1.00 90.69 110 ASN A C 1
ATOM 856 O O . ASN A 1 110 ? 20.023 -9.241 4.902 1.00 90.69 110 ASN A O 1
ATOM 860 N N . TYR A 1 111 ? 20.481 -11.438 5.018 1.00 93.38 111 TYR A N 1
ATOM 861 C CA . TYR A 1 111 ? 19.121 -11.839 5.378 1.00 93.38 111 TYR A CA 1
ATOM 862 C C . TYR A 1 111 ? 18.688 -11.219 6.716 1.00 93.38 111 TYR A C 1
ATOM 864 O O . TYR A 1 111 ? 17.664 -10.538 6.771 1.00 93.38 111 TYR A O 1
ATOM 872 N N . VAL A 1 112 ? 19.493 -11.374 7.776 1.00 94.19 112 VAL A N 1
ATOM 873 C CA . VAL A 1 112 ? 19.221 -10.796 9.109 1.00 94.19 112 VAL A CA 1
ATOM 874 C C . VAL A 1 112 ? 19.225 -9.264 9.070 1.00 94.19 112 VAL A C 1
ATOM 876 O O . VAL A 1 112 ? 18.353 -8.633 9.670 1.00 94.19 112 VAL A O 1
ATOM 879 N N . GLY A 1 113 ? 20.137 -8.656 8.307 1.00 92.25 113 GLY A N 1
ATOM 880 C CA . GLY A 1 113 ? 20.164 -7.217 8.055 1.00 92.25 113 GLY A CA 1
ATOM 881 C C . GLY A 1 113 ? 18.823 -6.715 7.522 1.00 92.25 113 GLY A C 1
ATOM 882 O O . GLY A 1 113 ? 18.231 -5.813 8.117 1.00 92.25 113 GLY A O 1
ATOM 883 N N . ASN A 1 114 ? 18.284 -7.374 6.490 1.00 92.62 114 ASN A N 1
ATOM 884 C CA . ASN A 1 114 ? 16.982 -7.047 5.906 1.00 92.62 114 ASN A CA 1
ATOM 885 C C . ASN A 1 114 ? 15.800 -7.219 6.882 1.00 92.62 114 ASN A C 1
ATOM 887 O O . ASN A 1 114 ? 14.867 -6.423 6.808 1.00 92.62 114 ASN A O 1
ATOM 891 N N . LEU A 1 115 ? 15.839 -8.163 7.837 1.00 93.69 115 LEU A N 1
ATOM 892 C CA . LEU A 1 115 ? 14.800 -8.263 8.883 1.00 93.69 115 LEU A CA 1
ATOM 893 C C . LEU A 1 115 ? 14.721 -6.992 9.753 1.00 93.69 115 LEU A C 1
ATOM 895 O O . LEU A 1 115 ? 13.636 -6.591 10.174 1.00 93.69 115 LEU A O 1
ATOM 899 N N . SER A 1 116 ? 15.868 -6.359 10.023 1.00 91.75 116 SER A N 1
ATOM 900 C CA . SER A 1 116 ? 15.962 -5.148 10.856 1.00 91.75 116 SER A CA 1
ATOM 901 C C . SER A 1 116 ? 15.808 -3.840 10.070 1.00 91.75 116 SER A C 1
ATOM 903 O O . SER A 1 116 ? 15.276 -2.854 10.582 1.00 91.75 116 SER A O 1
ATOM 905 N N . ARG A 1 117 ? 16.310 -3.820 8.831 1.00 90.19 117 ARG A N 1
ATOM 906 C CA . ARG A 1 117 ? 16.447 -2.653 7.954 1.00 90.19 117 ARG A CA 1
ATOM 907 C C . ARG A 1 117 ? 16.261 -3.124 6.506 1.00 90.19 117 ARG A C 1
ATOM 909 O O . ARG A 1 117 ? 17.257 -3.384 5.830 1.00 90.19 117 ARG A O 1
ATOM 916 N N . PRO A 1 118 ? 15.019 -3.265 6.009 1.00 89.31 118 PRO A N 1
ATOM 917 C CA . PRO A 1 118 ? 14.797 -3.764 4.657 1.00 89.31 118 PRO A CA 1
ATOM 918 C C . PRO A 1 118 ? 15.454 -2.850 3.615 1.00 89.31 118 PRO A C 1
ATOM 920 O O . PRO A 1 118 ? 15.243 -1.636 3.645 1.00 89.31 118 PRO A O 1
ATOM 923 N N . MET A 1 119 ? 16.199 -3.442 2.681 1.00 86.75 119 MET A N 1
ATOM 924 C CA . MET A 1 119 ? 16.750 -2.783 1.480 1.00 86.75 119 MET A CA 1
ATOM 925 C C . MET A 1 119 ? 16.178 -3.387 0.188 1.00 86.75 119 MET A C 1
ATOM 927 O O . MET A 1 119 ? 16.643 -3.122 -0.916 1.00 86.75 119 MET A O 1
ATOM 931 N N . THR A 1 120 ? 15.155 -4.226 0.332 1.00 90.25 120 THR A N 1
ATOM 932 C CA . THR A 1 120 ? 14.485 -4.967 -0.736 1.00 90.25 120 THR A CA 1
ATOM 933 C C . THR A 1 120 ? 13.106 -4.383 -1.041 1.00 90.25 120 THR A C 1
ATOM 935 O O . THR A 1 120 ? 12.470 -3.756 -0.193 1.00 90.25 120 THR A O 1
ATOM 938 N N . SER A 1 121 ? 12.579 -4.658 -2.238 1.00 88.81 121 SER A N 1
ATOM 939 C CA . SER A 1 121 ? 11.224 -4.266 -2.674 1.00 88.81 121 SER A CA 1
ATOM 940 C C . SER A 1 121 ? 10.089 -4.740 -1.746 1.00 88.81 121 SER A C 1
ATOM 942 O O . SER A 1 121 ? 8.999 -4.165 -1.762 1.00 88.81 121 SER A O 1
ATOM 944 N N . LEU A 1 122 ? 10.355 -5.742 -0.898 1.00 93.06 122 LEU A N 1
ATOM 945 C CA . LEU A 1 122 ? 9.447 -6.267 0.126 1.00 93.06 122 LEU A CA 1
ATOM 946 C C . LEU A 1 122 ? 9.266 -5.345 1.352 1.00 93.06 122 LEU A C 1
ATOM 948 O O . LEU A 1 122 ? 8.459 -5.660 2.229 1.00 93.06 122 LEU A O 1
ATOM 952 N N . TRP A 1 123 ? 9.975 -4.209 1.421 1.00 94.62 123 TRP A N 1
ATOM 953 C CA . TRP A 1 123 ? 9.928 -3.244 2.533 1.00 94.62 123 TRP A CA 1
ATOM 954 C C . TRP A 1 123 ? 8.511 -2.855 2.980 1.00 94.62 123 TRP A C 1
ATOM 956 O O . TRP A 1 123 ? 8.259 -2.680 4.171 1.00 94.62 123 TRP A O 1
ATOM 966 N N . PHE A 1 124 ? 7.566 -2.753 2.044 1.00 93.75 124 PHE A N 1
ATOM 967 C CA . PHE A 1 124 ? 6.190 -2.342 2.323 1.00 93.75 124 PHE A CA 1
ATOM 968 C C . PHE A 1 124 ? 5.438 -3.350 3.217 1.00 93.75 124 PHE A C 1
ATOM 970 O O . PHE A 1 124 ? 4.591 -2.928 4.000 1.00 93.75 124 PHE A O 1
ATOM 977 N N . LEU A 1 125 ? 5.770 -4.652 3.195 1.00 95.56 125 LEU A N 1
ATOM 978 C CA . LEU A 1 125 ? 5.208 -5.619 4.158 1.00 95.56 125 LEU A CA 1
ATOM 979 C C . LEU A 1 125 ? 5.711 -5.377 5.581 1.00 95.56 125 LEU A C 1
ATOM 981 O O . LEU A 1 125 ? 4.923 -5.424 6.522 1.00 95.56 125 LEU A O 1
ATOM 985 N N . TRP A 1 126 ? 7.006 -5.100 5.728 1.00 96.00 126 TRP A N 1
ATOM 986 C CA . TRP A 1 126 ? 7.643 -4.803 7.011 1.00 96.00 126 TRP A CA 1
ATOM 987 C C . TRP A 1 126 ? 7.106 -3.484 7.596 1.00 96.00 126 TRP A C 1
ATOM 989 O O . TRP A 1 126 ? 6.706 -3.431 8.758 1.00 96.00 126 TRP A O 1
ATOM 999 N N . VAL A 1 127 ? 6.947 -2.451 6.758 1.00 96.12 127 VAL A N 1
ATOM 1000 C CA . VAL A 1 127 ? 6.307 -1.178 7.137 1.00 96.12 127 VAL A CA 1
ATOM 1001 C C . VAL A 1 127 ? 4.829 -1.371 7.502 1.00 96.12 127 VAL A C 1
ATOM 1003 O O . VAL A 1 127 ? 4.351 -0.791 8.477 1.00 96.12 127 VAL A O 1
ATOM 1006 N N . LEU A 1 128 ? 4.095 -2.225 6.782 1.00 96.38 128 LEU A N 1
ATOM 1007 C CA . LEU A 1 128 ? 2.720 -2.583 7.141 1.00 96.38 128 LEU A CA 1
ATOM 1008 C C . LEU A 1 128 ? 2.641 -3.378 8.458 1.00 96.38 128 LEU A C 1
ATOM 1010 O O . LEU A 1 128 ? 1.631 -3.279 9.160 1.00 96.38 128 LEU A O 1
ATOM 1014 N N . GLY A 1 129 ? 3.690 -4.120 8.815 1.00 96.62 129 GLY A N 1
ATOM 1015 C CA . GLY A 1 129 ? 3.848 -4.727 10.135 1.00 96.62 129 GLY A CA 1
ATOM 1016 C C . GLY A 1 129 ? 3.935 -3.665 11.230 1.00 96.62 129 GLY A C 1
ATOM 1017 O O . GLY A 1 129 ? 3.048 -3.582 12.080 1.00 96.62 129 GLY A O 1
ATOM 1018 N N . LEU A 1 130 ? 4.894 -2.733 11.122 1.00 96.31 130 LEU A N 1
ATOM 1019 C CA . LEU A 1 130 ? 5.024 -1.600 12.055 1.00 96.31 130 LEU A CA 1
ATOM 1020 C C . LEU A 1 130 ? 3.714 -0.814 12.222 1.00 96.31 130 LEU A C 1
ATOM 1022 O O . LEU A 1 130 ? 3.281 -0.550 13.346 1.00 96.31 130 LEU A O 1
ATOM 1026 N N . PHE A 1 131 ? 3.033 -0.482 11.122 1.00 97.50 131 PHE A N 1
ATOM 1027 C CA . PHE A 1 131 ? 1.741 0.201 11.203 1.00 97.50 131 PHE A CA 1
ATOM 1028 C C . PHE A 1 131 ? 0.640 -0.665 11.812 1.00 97.50 131 PHE A C 1
ATOM 1030 O O . PHE A 1 131 ? -0.204 -0.135 12.532 1.00 97.50 131 PHE A O 1
ATOM 1037 N N . THR A 1 132 ? 0.651 -1.981 11.591 1.00 97.00 132 THR A N 1
ATOM 1038 C CA . THR A 1 132 ? -0.250 -2.908 12.285 1.00 97.00 132 THR A CA 1
ATOM 1039 C C . THR A 1 132 ? 0.017 -2.853 13.794 1.00 97.00 132 THR A C 1
ATOM 1041 O O . THR A 1 132 ? -0.901 -2.540 14.552 1.00 97.00 132 THR A O 1
ATOM 1044 N N . LEU A 1 133 ? 1.267 -3.036 14.232 1.00 96.62 133 LEU A N 1
ATOM 1045 C CA . LEU A 1 133 ? 1.681 -2.963 15.640 1.00 96.62 133 LEU A CA 1
ATOM 1046 C C . LEU A 1 133 ? 1.407 -1.602 16.302 1.00 96.62 133 LEU A C 1
ATOM 1048 O O . LEU A 1 133 ? 1.187 -1.558 17.508 1.00 96.62 133 LEU A O 1
ATOM 1052 N N . SER A 1 134 ? 1.351 -0.507 15.538 1.00 97.19 134 SER A N 1
ATOM 1053 C CA . SER A 1 134 ? 1.014 0.829 16.055 1.00 97.19 134 SER A CA 1
ATOM 1054 C C . SER A 1 134 ? -0.467 1.015 16.429 1.00 97.19 134 SER A C 1
ATOM 1056 O O . SER A 1 134 ? -0.791 1.878 17.248 1.00 97.19 134 SER A O 1
ATOM 1058 N N . VAL A 1 135 ? -1.389 0.213 15.870 1.00 97.12 135 VAL A N 1
ATOM 1059 C CA . VAL A 1 135 ? -2.844 0.423 16.032 1.00 97.12 135 VAL A CA 1
ATOM 1060 C C . VAL A 1 135 ? -3.299 0.517 17.503 1.00 97.12 135 VAL A C 1
ATOM 1062 O O . VAL A 1 135 ? -4.098 1.409 17.795 1.00 97.12 135 VAL A O 1
ATOM 1065 N N . PRO A 1 136 ? -2.817 -0.309 18.457 1.00 96.06 136 PRO A N 1
ATOM 1066 C CA . PRO A 1 136 ? -3.149 -0.174 19.876 1.00 96.06 136 PRO A CA 1
ATOM 1067 C C . PRO A 1 136 ? -2.836 1.214 20.449 1.00 96.06 136 PRO A C 1
ATOM 1069 O O . PRO A 1 136 ? -3.644 1.735 21.211 1.00 96.06 136 PRO A O 1
ATOM 1072 N N . ILE A 1 137 ? -1.731 1.839 20.026 1.00 96.25 137 ILE A N 1
ATOM 1073 C CA . ILE A 1 137 ? -1.323 3.187 20.448 1.00 96.25 137 ILE A CA 1
ATOM 1074 C C . ILE A 1 137 ? -2.261 4.235 19.834 1.00 96.25 137 ILE A C 1
ATOM 1076 O O . ILE A 1 137 ? -2.744 5.116 20.543 1.00 96.25 137 ILE A O 1
ATOM 1080 N N . THR A 1 138 ? -2.620 4.104 18.547 1.00 96.06 138 THR A N 1
ATOM 1081 C CA . THR A 1 138 ? -3.545 5.053 17.881 1.00 96.06 138 THR A CA 1
ATOM 1082 C C . THR A 1 138 ? -4.925 5.145 18.540 1.00 96.06 138 THR A C 1
ATOM 1084 O O . THR A 1 138 ? -5.593 6.165 18.411 1.00 96.06 138 THR A O 1
ATOM 1087 N N . ARG A 1 139 ? -5.353 4.112 19.280 1.00 94.38 139 ARG A N 1
ATOM 1088 C CA . ARG A 1 139 ? -6.626 4.092 20.026 1.00 94.38 139 ARG A CA 1
ATOM 1089 C C . ARG A 1 139 ? -6.609 4.942 21.297 1.00 94.38 139 ARG A C 1
ATOM 1091 O O . ARG A 1 139 ? -7.676 5.212 21.839 1.00 94.38 139 ARG A O 1
ATOM 1098 N N . LEU A 1 140 ? -5.427 5.316 21.785 1.00 95.94 140 LEU A N 1
ATOM 1099 C CA . LEU A 1 140 ? -5.244 6.116 23.000 1.00 95.94 140 LEU A CA 1
ATOM 1100 C C . LEU A 1 140 ? -5.288 7.628 22.718 1.00 95.94 140 LEU A C 1
ATOM 1102 O O . LEU A 1 140 ? -5.374 8.417 23.655 1.00 95.94 140 LEU A O 1
ATOM 1106 N N . ALA A 1 141 ? -5.237 8.035 21.445 1.00 97.12 141 ALA A N 1
ATOM 1107 C CA . ALA A 1 141 ? -5.154 9.429 21.022 1.00 97.12 141 ALA A CA 1
ATOM 1108 C C . ALA A 1 141 ? -6.357 9.847 20.145 1.00 97.12 141 ALA A C 1
ATOM 1110 O O . ALA A 1 141 ? -6.874 9.039 19.370 1.00 97.12 141 ALA A O 1
ATOM 1111 N N . PRO A 1 142 ? -6.803 11.119 20.198 1.00 97.31 142 PRO A N 1
ATOM 1112 C CA . PRO A 1 142 ? -7.804 11.642 19.268 1.00 97.31 142 PRO A CA 1
ATOM 1113 C C . PRO A 1 142 ? -7.333 11.558 17.808 1.00 97.31 142 PRO A C 1
ATOM 1115 O O . PRO A 1 142 ? -6.154 11.780 17.526 1.00 97.31 142 PRO A O 1
ATOM 1118 N N . ARG A 1 143 ? -8.259 11.336 16.857 1.00 97.38 143 ARG A N 1
ATOM 1119 C CA . ARG A 1 143 ? -7.936 11.201 15.415 1.00 97.38 143 ARG A CA 1
ATOM 1120 C C . ARG A 1 143 ? -7.030 12.326 14.894 1.00 97.38 143 ARG A C 1
ATOM 1122 O O . ARG A 1 143 ? -6.077 12.058 14.169 1.00 97.38 143 ARG A O 1
ATOM 1129 N N . ALA A 1 144 ? -7.318 13.568 15.292 1.00 97.25 144 ALA A N 1
ATOM 1130 C CA . ALA A 1 144 ? -6.553 14.747 14.893 1.00 97.25 144 ALA A CA 1
ATOM 1131 C C . ALA A 1 144 ? -5.097 14.717 15.392 1.00 97.25 144 ALA A C 1
ATOM 1133 O O . ALA A 1 144 ? -4.205 15.110 14.651 1.00 97.25 144 ALA A O 1
ATOM 1134 N N . VAL A 1 145 ? -4.841 14.200 16.600 1.00 97.94 145 VAL A N 1
ATOM 1135 C CA . VAL A 1 145 ? -3.483 14.078 17.160 1.00 97.94 145 VAL A CA 1
ATOM 1136 C C . VAL A 1 145 ? -2.683 13.025 16.395 1.00 97.94 145 VAL A C 1
ATOM 1138 O O . VAL A 1 145 ? -1.535 13.274 16.041 1.00 97.94 145 VAL A O 1
ATOM 1141 N N . VAL A 1 146 ? -3.297 11.882 16.065 1.00 98.00 146 VAL A N 1
ATOM 1142 C CA . VAL A 1 146 ? -2.642 10.834 15.260 1.00 98.00 146 VAL A CA 1
ATOM 1143 C C . VAL A 1 146 ? -2.307 11.346 13.854 1.00 98.00 146 VAL A C 1
ATOM 1145 O O . VAL A 1 146 ? -1.193 11.130 13.384 1.00 98.00 146 VAL A O 1
ATOM 1148 N N . LEU A 1 147 ? -3.223 12.067 13.194 1.00 96.81 147 LEU A N 1
ATOM 1149 C CA . LEU A 1 147 ? -2.943 12.668 11.884 1.00 96.81 147 LEU A CA 1
ATOM 1150 C C . LEU A 1 147 ? -1.900 13.793 11.953 1.00 96.81 147 LEU A C 1
ATOM 1152 O O . LEU A 1 147 ? -1.045 13.853 11.076 1.00 96.81 147 LEU A O 1
ATOM 1156 N N . ALA A 1 148 ? -1.926 14.651 12.977 1.00 96.31 148 ALA A N 1
ATOM 1157 C CA . ALA A 1 148 ? -0.936 15.716 13.150 1.00 96.31 148 ALA A CA 1
ATOM 1158 C C . ALA A 1 148 ? 0.471 15.150 13.406 1.00 96.31 148 ALA A C 1
ATOM 1160 O O . ALA A 1 148 ? 1.432 15.602 12.788 1.00 96.31 148 ALA A O 1
ATOM 1161 N N . ALA A 1 149 ? 0.590 14.113 14.242 1.00 96.75 149 ALA A N 1
ATOM 1162 C CA . ALA A 1 149 ? 1.849 13.406 14.467 1.00 96.75 149 ALA A CA 1
ATOM 1163 C C . ALA A 1 149 ? 2.356 12.713 13.189 1.00 96.75 149 ALA A C 1
ATOM 1165 O O . ALA A 1 149 ? 3.542 12.780 12.883 1.00 96.75 149 ALA A O 1
ATOM 1166 N N . ALA A 1 150 ? 1.463 12.093 12.411 1.00 96.19 150 ALA A N 1
ATOM 1167 C CA . ALA A 1 150 ? 1.809 11.446 11.147 1.00 96.19 150 ALA A CA 1
ATOM 1168 C C . ALA A 1 150 ? 2.224 12.438 10.049 1.00 96.19 150 ALA A C 1
ATOM 1170 O O . ALA A 1 150 ? 3.159 12.167 9.298 1.00 96.19 150 ALA A O 1
ATOM 1171 N N . LEU A 1 151 ? 1.551 13.590 9.970 1.00 94.50 151 LEU A N 1
ATOM 1172 C CA . LEU A 1 151 ? 1.925 14.695 9.093 1.00 94.50 151 LEU A CA 1
ATOM 1173 C C . LEU A 1 151 ? 3.292 15.258 9.496 1.00 94.50 151 LEU A C 1
ATOM 1175 O O . LEU A 1 151 ? 4.174 15.335 8.649 1.00 94.50 151 LEU A O 1
ATOM 1179 N N . GLY A 1 152 ? 3.491 15.581 10.778 1.00 94.69 152 GLY A N 1
ATOM 1180 C CA . GLY A 1 152 ? 4.759 16.101 11.294 1.00 94.69 152 GLY A CA 1
ATOM 1181 C C . GLY A 1 152 ? 5.928 15.143 11.059 1.00 94.69 152 GLY A C 1
ATOM 1182 O O . GLY A 1 152 ? 6.956 15.557 10.535 1.00 94.69 152 GLY A O 1
ATOM 1183 N N . LEU A 1 153 ? 5.748 13.850 11.348 1.00 94.00 153 LEU A N 1
ATOM 1184 C CA . LEU A 1 153 ? 6.735 12.806 11.053 1.00 94.00 153 LEU A CA 1
ATOM 1185 C C . LEU A 1 153 ? 7.090 12.768 9.555 1.00 94.00 153 LEU A C 1
ATOM 1187 O O . LEU A 1 153 ? 8.269 12.740 9.209 1.00 94.00 153 LEU A O 1
ATOM 1191 N N . GLY A 1 154 ? 6.090 12.849 8.672 1.00 91.88 154 GLY A N 1
ATOM 1192 C CA . GLY A 1 154 ? 6.304 12.964 7.231 1.00 91.88 154 GLY A CA 1
ATOM 1193 C C . GLY A 1 154 ? 7.087 14.224 6.843 1.00 91.88 154 GLY A C 1
ATOM 1194 O O . GLY A 1 154 ? 8.085 14.120 6.136 1.00 91.88 154 GLY A O 1
ATOM 1195 N N . MET A 1 155 ? 6.685 15.404 7.329 1.00 90.81 155 MET A N 1
ATOM 1196 C CA . MET A 1 155 ? 7.347 16.689 7.041 1.00 90.81 155 MET A CA 1
ATOM 1197 C C . MET A 1 155 ? 8.815 16.697 7.485 1.00 90.81 155 MET A C 1
ATOM 1199 O O . MET A 1 155 ? 9.690 17.084 6.716 1.00 90.81 155 MET A O 1
ATOM 1203 N N . VAL A 1 156 ? 9.103 16.221 8.700 1.00 91.75 156 VAL A N 1
ATOM 1204 C CA . VAL A 1 156 ? 10.462 16.161 9.264 1.00 91.75 156 VAL A CA 1
ATOM 1205 C C . VAL A 1 156 ? 11.340 15.157 8.499 1.00 91.75 156 VAL A C 1
ATOM 1207 O O . VAL A 1 156 ? 12.539 15.386 8.349 1.00 91.75 156 VAL A O 1
ATOM 1210 N N . SER A 1 157 ? 10.766 14.077 7.955 1.00 89.81 157 SER A N 1
ATOM 1211 C CA . SER A 1 157 ? 11.486 13.125 7.090 1.00 89.81 157 SER A CA 1
ATOM 1212 C C . SER A 1 157 ? 11.657 13.588 5.637 1.00 89.81 157 SER A C 1
ATOM 1214 O O . SER A 1 157 ? 12.657 13.232 5.020 1.00 89.81 157 SER A O 1
ATOM 1216 N N . PHE A 1 158 ? 10.742 14.401 5.097 1.00 83.62 158 PHE A N 1
ATOM 1217 C CA . PHE A 1 158 ? 10.907 15.075 3.799 1.00 83.62 158 PHE A CA 1
ATOM 1218 C C . PHE A 1 158 ? 11.895 16.245 3.850 1.00 83.62 158 PHE A C 1
ATOM 1220 O O . PHE A 1 158 ? 12.549 16.553 2.860 1.00 83.62 158 PHE A O 1
ATOM 1227 N N . ALA A 1 159 ? 12.019 16.893 5.007 1.00 84.56 159 ALA A N 1
ATOM 1228 C CA . ALA A 1 159 ? 13.033 17.906 5.259 1.00 84.56 159 ALA A CA 1
ATOM 1229 C C . ALA A 1 159 ? 14.401 17.309 5.649 1.00 84.56 159 ALA A C 1
ATOM 1231 O O . ALA A 1 159 ? 15.312 18.071 5.950 1.00 84.56 159 ALA A O 1
ATOM 1232 N N . GLU A 1 160 ? 14.553 15.979 5.678 1.00 84.19 160 GLU A N 1
ATOM 1233 C CA . GLU A 1 160 ? 15.783 15.265 6.080 1.00 84.19 160 GLU A CA 1
ATOM 1234 C C . GLU A 1 160 ? 16.292 15.590 7.503 1.00 84.19 160 GLU A C 1
ATOM 1236 O O . GLU A 1 160 ? 17.401 15.225 7.888 1.00 84.19 160 GLU A O 1
ATOM 1241 N N . LEU A 1 161 ? 15.455 16.235 8.324 1.00 84.62 161 LEU A N 1
ATOM 1242 C CA . LEU A 1 161 ? 15.763 16.636 9.701 1.00 84.62 161 LEU A CA 1
ATOM 1243 C C . LEU A 1 161 ? 15.835 15.431 10.653 1.00 84.62 161 LEU A C 1
ATOM 1245 O O . LEU A 1 161 ? 16.509 15.482 11.679 1.00 84.62 161 LEU A O 1
ATOM 1249 N N . LEU A 1 162 ? 15.156 14.334 10.305 1.00 84.50 162 LEU A N 1
ATOM 1250 C CA . LEU A 1 162 ? 15.384 13.017 10.897 1.00 84.50 162 LEU A CA 1
ATOM 1251 C C . LEU A 1 162 ? 16.371 12.238 10.009 1.00 84.50 162 LEU A C 1
ATOM 1253 O O . LEU A 1 162 ? 15.997 11.895 8.884 1.00 84.50 162 LEU A O 1
A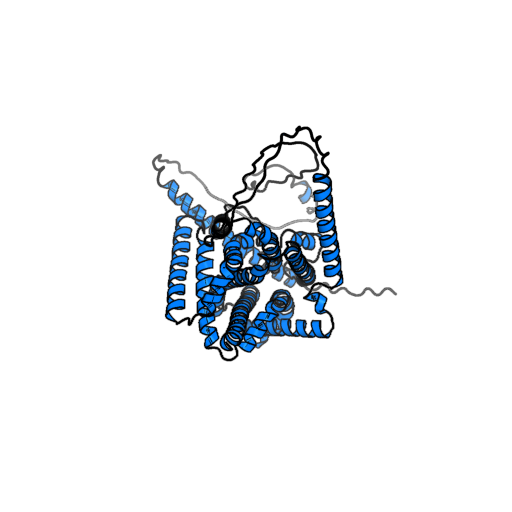TOM 1257 N N . PRO A 1 163 ? 17.579 11.878 10.494 1.00 81.75 163 PRO A N 1
ATOM 1258 C CA . PRO A 1 163 ? 18.579 11.133 9.726 1.00 81.75 163 PRO A CA 1
ATOM 1259 C C . PRO A 1 163 ? 18.219 9.639 9.624 1.00 81.75 163 PRO A C 1
ATOM 1261 O O . PRO A 1 163 ? 18.939 8.755 10.095 1.00 81.75 163 PRO A O 1
ATOM 1264 N N . LEU A 1 164 ? 17.081 9.339 8.995 1.00 83.81 164 LEU A N 1
ATOM 1265 C CA . LEU A 1 164 ? 16.620 7.987 8.689 1.00 83.81 164 LEU A CA 1
ATOM 1266 C C . LEU A 1 164 ? 17.462 7.417 7.540 1.00 83.81 164 LEU A C 1
ATOM 1268 O O . LEU A 1 164 ? 17.004 7.351 6.405 1.00 83.81 164 LEU A O 1
ATOM 1272 N N . ARG A 1 165 ? 18.691 6.971 7.850 1.00 79.44 165 ARG A N 1
ATOM 1273 C CA . ARG A 1 165 ? 19.702 6.403 6.922 1.00 79.44 165 ARG A CA 1
ATOM 1274 C C . ARG A 1 165 ? 19.280 5.101 6.206 1.00 79.44 165 ARG A C 1
ATOM 1276 O O . ARG A 1 165 ? 20.121 4.290 5.835 1.00 79.44 165 ARG A O 1
ATOM 1283 N N . THR A 1 166 ? 17.984 4.828 6.097 1.00 85.25 166 THR A N 1
ATOM 1284 C CA . THR A 1 166 ? 17.426 3.589 5.558 1.00 85.25 166 THR A CA 1
ATOM 1285 C C . THR A 1 166 ? 16.117 3.891 4.829 1.00 85.25 166 THR A C 1
ATOM 1287 O O . THR A 1 166 ? 15.154 4.380 5.426 1.00 85.25 166 THR A O 1
ATOM 1290 N N . TYR A 1 167 ? 16.078 3.554 3.539 1.00 86.38 167 TYR A N 1
ATOM 1291 C CA . TYR A 1 167 ? 14.954 3.808 2.630 1.00 86.38 167 TYR A CA 1
ATOM 1292 C C . TYR A 1 167 ? 13.594 3.405 3.226 1.00 86.38 167 TYR A C 1
ATOM 1294 O O . TYR A 1 167 ? 12.618 4.151 3.144 1.00 86.38 167 TYR A O 1
ATOM 1302 N N . SER A 1 168 ? 13.534 2.250 3.889 1.00 91.06 168 SER A N 1
ATOM 1303 C CA . SER A 1 168 ? 12.302 1.696 4.463 1.00 91.06 168 SER A CA 1
ATOM 1304 C C . SER A 1 168 ? 11.737 2.503 5.633 1.00 91.06 168 SER A C 1
ATOM 1306 O O . SER A 1 168 ? 10.521 2.672 5.712 1.00 91.06 168 SER A O 1
ATOM 1308 N N . PHE A 1 169 ? 12.583 3.047 6.517 1.00 92.06 169 PHE A N 1
ATOM 1309 C CA . PHE A 1 169 ? 12.117 3.907 7.612 1.00 92.06 169 PHE A CA 1
ATOM 1310 C C . PHE A 1 169 ? 11.696 5.287 7.093 1.00 92.06 169 PHE A C 1
ATOM 1312 O O . PHE A 1 169 ? 10.667 5.807 7.522 1.00 92.06 169 PHE A O 1
ATOM 1319 N N . GLN A 1 170 ? 12.439 5.859 6.136 1.00 91.50 170 GLN A N 1
ATOM 1320 C CA . GLN A 1 170 ? 12.079 7.135 5.511 1.00 91.50 170 GLN A CA 1
ATOM 1321 C C . GLN A 1 170 ? 10.727 7.031 4.787 1.00 91.50 170 GLN A C 1
ATOM 1323 O O . GLN A 1 170 ? 9.838 7.848 5.016 1.00 91.50 170 GLN A O 1
ATOM 1328 N N . ASN A 1 171 ? 10.512 5.973 3.995 1.00 91.56 171 ASN A N 1
ATOM 1329 C CA . ASN A 1 171 ? 9.225 5.726 3.342 1.00 91.56 171 ASN A CA 1
ATOM 1330 C C . ASN A 1 171 ? 8.102 5.413 4.349 1.00 91.56 171 ASN A C 1
ATOM 1332 O O . ASN A 1 171 ? 6.966 5.832 4.128 1.00 91.56 171 ASN A O 1
ATOM 1336 N N . ALA A 1 172 ? 8.383 4.738 5.472 1.00 94.56 172 ALA A N 1
ATOM 1337 C CA . ALA A 1 172 ? 7.398 4.576 6.544 1.00 94.56 172 ALA A CA 1
ATOM 1338 C C . ALA A 1 172 ? 6.936 5.939 7.086 1.00 94.56 172 ALA A C 1
ATOM 1340 O O . ALA A 1 172 ? 5.741 6.220 7.089 1.00 94.56 172 ALA A O 1
ATOM 1341 N N . ALA A 1 173 ? 7.870 6.813 7.468 1.00 94.25 173 ALA A N 1
ATOM 1342 C CA . ALA A 1 173 ? 7.560 8.156 7.954 1.00 94.25 173 ALA A CA 1
ATOM 1343 C C . ALA A 1 173 ? 6.769 8.985 6.923 1.00 94.25 173 ALA A C 1
ATOM 1345 O O . ALA A 1 173 ? 5.728 9.554 7.251 1.00 94.25 173 ALA A O 1
ATOM 1346 N N . ILE A 1 174 ? 7.205 8.968 5.659 1.00 91.50 174 ILE A N 1
ATOM 1347 C CA . ILE A 1 174 ? 6.556 9.646 4.527 1.00 91.50 174 ILE A CA 1
ATOM 1348 C C . ILE A 1 174 ? 5.101 9.191 4.320 1.00 91.50 174 ILE A C 1
ATOM 1350 O O . ILE A 1 174 ? 4.227 10.030 4.091 1.00 91.50 174 ILE A O 1
ATOM 1354 N N . TYR A 1 175 ? 4.820 7.884 4.388 1.00 94.25 175 TYR A N 1
ATOM 1355 C CA . TYR A 1 175 ? 3.484 7.347 4.099 1.00 94.25 175 TYR A CA 1
ATOM 1356 C C . TYR A 1 175 ? 2.580 7.162 5.326 1.00 94.25 175 TYR A C 1
ATOM 1358 O O . TYR A 1 175 ? 1.412 6.788 5.170 1.00 94.25 175 TYR A O 1
ATOM 1366 N N . ALA A 1 176 ? 3.069 7.463 6.534 1.00 96.12 176 ALA A N 1
ATOM 1367 C CA . ALA A 1 176 ? 2.307 7.364 7.778 1.00 96.12 176 ALA A CA 1
ATOM 1368 C C . ALA A 1 176 ? 0.955 8.087 7.697 1.00 96.12 176 ALA A C 1
ATOM 1370 O O . ALA A 1 176 ? -0.075 7.528 8.077 1.00 96.12 176 ALA A O 1
ATOM 1371 N N . LEU A 1 177 ? 0.940 9.298 7.131 1.00 96.12 177 LEU A N 1
ATOM 1372 C CA . LEU A 1 177 ? -0.271 10.102 6.968 1.00 96.12 177 LEU A CA 1
ATOM 1373 C C . LEU A 1 177 ? -1.363 9.367 6.171 1.00 96.12 177 LEU A C 1
ATOM 1375 O O . LEU A 1 177 ? -2.529 9.399 6.559 1.00 96.12 177 LEU A O 1
ATOM 1379 N N . MET A 1 178 ? -0.999 8.654 5.101 1.00 96.31 178 MET A N 1
ATOM 1380 C CA . MET A 1 178 ? -1.943 7.899 4.270 1.00 96.31 178 MET A CA 1
ATOM 1381 C C . MET A 1 178 ? -2.464 6.662 5.003 1.00 96.31 178 MET A C 1
ATOM 1383 O O . MET A 1 178 ? -3.667 6.399 4.977 1.00 96.31 178 MET A O 1
ATOM 1387 N N . VAL A 1 179 ? -1.589 5.923 5.697 1.00 97.25 179 VAL A N 1
ATOM 1388 C CA . VAL A 1 179 ? -2.002 4.739 6.467 1.00 97.25 179 VAL A CA 1
ATOM 1389 C C . VAL A 1 179 ? -2.957 5.135 7.592 1.00 97.25 179 VAL A C 1
ATOM 1391 O O . VAL A 1 179 ? -4.021 4.532 7.725 1.00 97.25 179 VAL A O 1
ATOM 1394 N N . TYR A 1 180 ? -2.643 6.178 8.364 1.00 97.81 180 TYR A N 1
ATOM 1395 C CA . TYR A 1 180 ? -3.517 6.620 9.451 1.00 97.81 180 TYR A CA 1
ATOM 1396 C C . TYR A 1 180 ? -4.789 7.320 8.955 1.00 97.81 180 TYR A C 1
ATOM 1398 O O . TYR A 1 180 ? -5.839 7.143 9.571 1.00 97.81 180 TYR A O 1
ATOM 1406 N N . ALA A 1 181 ? -4.764 8.018 7.812 1.00 96.56 181 ALA A N 1
ATOM 1407 C CA . ALA A 1 181 ? -5.989 8.489 7.162 1.00 96.56 181 ALA A CA 1
ATOM 1408 C C . ALA A 1 181 ? -6.910 7.308 6.808 1.00 96.56 181 ALA A C 1
ATOM 1410 O O . ALA A 1 181 ? -8.074 7.297 7.205 1.00 96.56 181 ALA A O 1
ATOM 1411 N N . GLY A 1 182 ? -6.382 6.265 6.161 1.00 96.50 182 GLY A N 1
ATOM 1412 C CA . GLY A 1 182 ? -7.144 5.055 5.837 1.00 96.50 182 GLY A CA 1
ATOM 1413 C C . GLY A 1 182 ? -7.667 4.328 7.080 1.00 96.50 182 GLY A C 1
ATOM 1414 O O . GLY A 1 182 ? -8.822 3.905 7.114 1.00 96.50 182 GLY A O 1
ATOM 1415 N N . LEU A 1 183 ? -6.836 4.224 8.122 1.00 97.62 183 LEU A N 1
ATOM 1416 C CA . LEU A 1 183 ? -7.174 3.594 9.399 1.00 97.62 183 LEU A CA 1
ATOM 1417 C C . LEU A 1 183 ? -8.309 4.327 10.125 1.00 97.62 183 LEU A C 1
ATOM 1419 O O . LEU A 1 183 ? -9.214 3.683 10.650 1.00 97.62 183 LEU A O 1
ATOM 1423 N N . LEU A 1 184 ? -8.267 5.659 10.181 1.00 97.62 184 LEU A N 1
ATOM 1424 C CA . LEU A 1 184 ? -9.151 6.460 11.033 1.00 97.62 184 LEU A CA 1
ATOM 1425 C C . LEU A 1 184 ? -10.407 6.967 10.311 1.00 97.62 184 LEU A C 1
ATOM 1427 O O . LEU A 1 184 ? -11.425 7.166 10.971 1.00 97.62 184 LEU A O 1
ATOM 1431 N N . TYR A 1 185 ? -10.348 7.141 8.985 1.00 96.44 185 TYR A N 1
ATOM 1432 C CA . TYR A 1 185 ? -11.413 7.730 8.159 1.00 96.44 185 TYR A CA 1
ATOM 1433 C C . TYR A 1 185 ? -12.074 6.718 7.208 1.00 96.44 185 TYR A C 1
ATOM 1435 O O . TYR A 1 185 ? -12.619 7.078 6.165 1.00 96.44 185 TYR A O 1
ATOM 1443 N N . ARG A 1 186 ? -12.041 5.421 7.545 1.00 95.19 186 ARG A N 1
ATOM 1444 C CA . ARG A 1 186 ? -12.699 4.374 6.747 1.00 95.19 186 ARG A CA 1
ATOM 1445 C C . ARG A 1 186 ? -14.198 4.647 6.491 1.00 95.19 186 ARG A C 1
ATOM 1447 O O . ARG A 1 186 ? -14.580 4.543 5.330 1.00 95.19 186 ARG A O 1
ATOM 1454 N N . PRO A 1 187 ? -15.050 5.002 7.476 1.00 93.25 187 PRO A N 1
ATOM 1455 C CA . PRO A 1 187 ? -16.464 5.325 7.221 1.00 93.25 187 PRO A CA 1
ATOM 1456 C C . PRO A 1 187 ? -16.680 6.538 6.299 1.00 93.25 187 PRO A C 1
ATOM 1458 O O . PRO A 1 187 ? -17.697 6.651 5.619 1.00 93.25 187 PRO A O 1
ATOM 1461 N N . GLU A 1 188 ? -15.741 7.476 6.287 1.00 94.00 188 GLU A N 1
ATOM 1462 C CA . GLU A 1 188 ? -15.726 8.658 5.435 1.00 94.00 188 GLU A CA 1
ATOM 1463 C C . GLU A 1 188 ? -15.304 8.289 4.002 1.00 94.00 188 GLU A C 1
ATOM 1465 O O . GLU A 1 188 ? -15.972 8.694 3.054 1.00 94.00 188 GLU A O 1
ATOM 1470 N N . ILE A 1 189 ? -14.279 7.443 3.843 1.00 91.75 189 ILE A N 1
ATOM 1471 C CA . ILE A 1 189 ? -13.860 6.857 2.556 1.00 91.75 189 ILE A CA 1
ATOM 1472 C C . ILE A 1 189 ? -14.968 5.963 1.978 1.00 91.75 189 ILE A C 1
ATOM 1474 O O . ILE A 1 189 ? -15.264 6.043 0.790 1.00 91.75 189 ILE A O 1
ATOM 1478 N N . GLU A 1 190 ? -15.625 5.144 2.804 1.00 90.94 190 GLU A N 1
ATOM 1479 C CA . GLU A 1 190 ? -16.767 4.324 2.385 1.00 90.94 190 GLU A CA 1
ATOM 1480 C C . GLU A 1 190 ? -17.905 5.187 1.830 1.00 90.94 190 GLU A C 1
ATOM 1482 O O . GLU A 1 190 ? -18.395 4.889 0.744 1.00 90.94 190 GLU A O 1
ATOM 1487 N N . ARG A 1 191 ? -18.278 6.272 2.529 1.00 88.88 191 ARG A N 1
ATOM 1488 C CA . ARG A 1 191 ? -19.322 7.211 2.079 1.00 88.88 191 ARG A CA 1
ATOM 1489 C C . ARG A 1 191 ? -18.926 8.010 0.836 1.00 88.88 191 ARG A C 1
ATOM 1491 O O . ARG A 1 191 ? -19.773 8.286 -0.009 1.00 88.88 191 ARG A O 1
ATOM 1498 N N . ALA A 1 192 ? -17.651 8.372 0.712 1.00 86.94 192 ALA A N 1
ATOM 1499 C CA . ALA A 1 192 ? -17.127 9.041 -0.473 1.00 86.94 192 ALA A CA 1
ATOM 1500 C C . ALA A 1 192 ? -17.250 8.161 -1.725 1.00 86.94 192 ALA A C 1
ATOM 1502 O O . ALA A 1 192 ? -17.673 8.639 -2.770 1.00 86.94 192 ALA A O 1
ATOM 1503 N N . LEU A 1 193 ? -16.920 6.870 -1.612 1.00 85.81 193 LEU A N 1
ATOM 1504 C CA . LEU A 1 193 ? -16.935 5.932 -2.738 1.00 85.81 193 LEU A CA 1
ATOM 1505 C C . LEU A 1 193 ? -18.342 5.398 -3.084 1.00 85.81 193 LEU A C 1
ATOM 1507 O O . LEU A 1 193 ? -18.505 4.831 -4.166 1.00 85.81 193 LEU A O 1
ATOM 1511 N N . THR A 1 194 ? -19.342 5.582 -2.212 1.00 85.69 194 THR A N 1
ATOM 1512 C CA . THR A 1 194 ? -20.773 5.352 -2.519 1.00 85.69 194 THR A CA 1
ATOM 1513 C C . THR A 1 1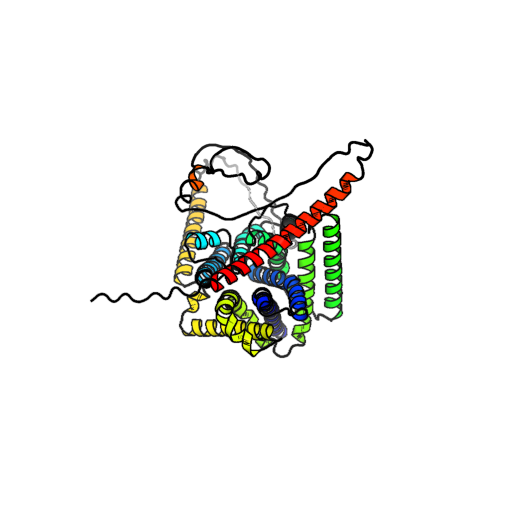94 ? -21.472 6.519 -3.192 1.00 85.69 194 THR A C 1
ATOM 1515 O O . THR A 1 194 ? -22.516 6.310 -3.795 1.00 85.69 194 THR A O 1
ATOM 1518 N N . ALA A 1 195 ? -20.971 7.745 -3.031 1.00 85.62 195 ALA A N 1
ATOM 1519 C CA . ALA A 1 195 ? -21.653 8.918 -3.559 1.00 85.62 195 ALA A CA 1
ATOM 1520 C C . ALA A 1 195 ? -21.694 8.897 -5.097 1.00 85.62 195 ALA A C 1
ATOM 1522 O O . ALA A 1 195 ? -20.782 8.371 -5.741 1.00 85.62 195 ALA A O 1
ATOM 1523 N N . ASP A 1 196 ? -22.707 9.542 -5.679 1.00 83.88 196 ASP A N 1
ATOM 1524 C CA . ASP A 1 196 ? -22.777 9.815 -7.116 1.00 83.88 196 ASP A CA 1
ATOM 1525 C C . ASP A 1 196 ? -21.705 10.848 -7.505 1.00 83.88 196 ASP A C 1
ATOM 1527 O O . ASP A 1 196 ? -21.937 12.060 -7.570 1.00 83.88 196 ASP A O 1
ATOM 1531 N N . ILE A 1 197 ? -20.474 10.371 -7.714 1.00 84.31 197 ILE A N 1
ATOM 1532 C CA . ILE A 1 197 ? -19.327 11.218 -8.045 1.00 84.31 197 ILE A CA 1
ATOM 1533 C C . ILE A 1 197 ? -19.458 11.692 -9.496 1.00 84.31 197 ILE A C 1
ATOM 1535 O O . ILE A 1 197 ? -19.052 11.027 -10.449 1.00 84.31 197 ILE A O 1
ATOM 1539 N N . SER A 1 198 ? -19.988 12.899 -9.660 1.00 85.38 198 SER A N 1
ATOM 1540 C CA . SER A 1 198 ? -19.961 13.609 -10.935 1.00 85.38 198 SER A CA 1
ATOM 1541 C C . SER A 1 198 ? -18.543 14.096 -11.281 1.00 85.38 198 SER A C 1
ATOM 1543 O O . SER A 1 198 ? -17.761 14.488 -10.411 1.00 85.38 198 SER A O 1
ATOM 1545 N N . TRP A 1 199 ? -18.219 14.120 -12.580 1.00 82.81 199 TRP A N 1
ATOM 1546 C CA . TRP A 1 199 ? -16.928 14.562 -13.134 1.00 82.81 199 TRP A CA 1
ATOM 1547 C C . TRP A 1 199 ? -16.338 15.892 -12.606 1.00 82.81 199 TRP A C 1
ATOM 1549 O O . TRP A 1 199 ? -15.110 15.945 -12.467 1.00 82.81 199 TRP A O 1
ATOM 1559 N N . PRO A 1 200 ? -17.106 16.954 -12.265 1.00 87.00 200 PRO A N 1
ATOM 1560 C CA . PRO A 1 200 ? -16.515 18.157 -11.676 1.00 87.00 200 PRO A CA 1
ATOM 1561 C C . PRO A 1 200 ? -15.836 17.932 -10.315 1.00 87.00 200 PRO A C 1
ATOM 1563 O O . PRO A 1 200 ? -14.965 18.726 -9.963 1.00 87.00 200 PRO A O 1
ATOM 1566 N N . LEU A 1 201 ? -16.170 16.884 -9.546 1.00 88.00 201 LEU A N 1
ATOM 1567 C CA . LEU A 1 201 ? -15.494 16.622 -8.267 1.00 88.00 201 LEU A CA 1
ATOM 1568 C C . LEU A 1 201 ? -14.042 16.131 -8.467 1.00 88.00 201 LEU A C 1
ATOM 1570 O O . LEU A 1 201 ? -13.145 16.801 -7.951 1.00 88.00 201 LEU A O 1
ATOM 1574 N N . PRO A 1 202 ? -13.750 15.068 -9.251 1.00 85.94 202 PRO A N 1
ATOM 1575 C CA . PRO A 1 202 ? -12.379 14.732 -9.634 1.00 85.94 202 PRO A CA 1
ATOM 1576 C C . PRO A 1 202 ? -11.616 15.907 -10.252 1.00 85.94 202 PRO A C 1
ATOM 1578 O O . PRO A 1 202 ? -10.478 16.142 -9.865 1.00 85.94 202 PRO A O 1
ATOM 1581 N N . ALA A 1 203 ? -12.236 16.690 -11.145 1.00 87.75 203 ALA A N 1
ATOM 1582 C CA . ALA A 1 203 ? -11.578 17.842 -11.769 1.00 87.75 203 ALA A CA 1
ATOM 1583 C C . ALA A 1 203 ? -11.144 18.905 -10.738 1.00 87.75 203 ALA A C 1
ATOM 1585 O O . ALA A 1 203 ? -10.002 19.365 -10.763 1.00 87.75 203 ALA A O 1
ATOM 1586 N N . ARG A 1 204 ? -12.013 19.241 -9.772 1.00 92.56 204 ARG A N 1
ATOM 1587 C CA . ARG A 1 204 ? -11.677 20.145 -8.655 1.00 92.56 204 ARG A CA 1
ATOM 1588 C C . ARG A 1 204 ? -10.574 19.572 -7.763 1.00 92.56 204 ARG A C 1
ATOM 1590 O O . ARG A 1 204 ? -9.668 20.306 -7.383 1.00 92.56 204 ARG A O 1
ATOM 1597 N N . LEU A 1 205 ? -10.616 18.273 -7.455 1.00 91.75 205 LEU A N 1
ATOM 1598 C CA . LEU A 1 205 ? -9.588 17.607 -6.646 1.00 91.75 205 LEU A CA 1
ATOM 1599 C C . LEU A 1 205 ? -8.227 17.558 -7.359 1.00 91.75 205 LEU A C 1
ATOM 1601 O O . LEU A 1 205 ? -7.205 17.764 -6.713 1.00 91.75 205 LEU A O 1
ATOM 1605 N N . ILE A 1 206 ? -8.206 17.354 -8.679 1.00 90.50 206 ILE A N 1
ATOM 1606 C CA . ILE A 1 206 ? -6.998 17.451 -9.512 1.00 90.50 206 ILE A CA 1
ATOM 1607 C C . ILE A 1 206 ? -6.453 18.886 -9.497 1.00 90.50 206 ILE A C 1
ATOM 1609 O O . ILE A 1 206 ? -5.252 19.063 -9.323 1.00 90.50 206 ILE A O 1
ATOM 1613 N N . GLY A 1 207 ? -7.314 19.907 -9.587 1.00 91.00 207 GLY A N 1
ATOM 1614 C CA . GLY A 1 207 ? -6.915 21.312 -9.436 1.00 91.00 207 GLY A CA 1
ATOM 1615 C C . GLY A 1 207 ? -6.278 21.611 -8.073 1.00 91.00 207 GLY A C 1
ATOM 1616 O O . GLY A 1 207 ? -5.189 22.175 -8.010 1.00 91.00 207 GLY A O 1
ATOM 1617 N N . VAL A 1 208 ? -6.898 21.158 -6.977 1.00 92.06 208 VAL A N 1
ATOM 1618 C CA . VAL A 1 208 ? -6.336 21.284 -5.617 1.00 92.06 208 VAL A CA 1
ATOM 1619 C C . VAL A 1 208 ? -5.009 20.528 -5.482 1.00 92.06 208 VAL A C 1
ATOM 1621 O O . VAL A 1 208 ? -4.069 21.047 -4.883 1.00 92.06 208 VAL A O 1
ATOM 1624 N N . ALA A 1 209 ? -4.890 19.334 -6.069 1.00 91.44 209 ALA A N 1
ATOM 1625 C CA . ALA A 1 209 ? -3.641 18.579 -6.070 1.00 91.44 209 ALA A CA 1
ATOM 1626 C C . ALA A 1 209 ? -2.541 19.270 -6.895 1.00 91.44 209 ALA A C 1
ATOM 1628 O O . ALA A 1 209 ? -1.398 19.302 -6.451 1.00 91.44 209 ALA A O 1
ATOM 1629 N N . ALA A 1 210 ? -2.868 19.882 -8.036 1.00 91.12 210 ALA A N 1
ATOM 1630 C CA . ALA A 1 210 ? -1.929 20.668 -8.836 1.00 91.12 210 ALA A CA 1
ATOM 1631 C C . ALA A 1 210 ? -1.446 21.925 -8.089 1.00 91.12 210 ALA A C 1
ATOM 1633 O O . ALA A 1 210 ? -0.252 22.217 -8.094 1.00 91.12 210 ALA A O 1
ATOM 1634 N N . ILE A 1 211 ? -2.339 22.616 -7.369 1.00 92.81 211 ILE A N 1
ATOM 1635 C CA . ILE A 1 211 ? -1.972 23.728 -6.477 1.00 92.81 211 ILE A CA 1
ATOM 1636 C C . ILE A 1 211 ? -1.054 23.233 -5.348 1.00 92.81 211 ILE A C 1
ATOM 1638 O O . ILE A 1 211 ? -0.044 23.872 -5.067 1.00 92.81 211 ILE A O 1
ATOM 1642 N N . ALA A 1 212 ? -1.340 22.076 -4.740 1.00 90.56 212 ALA A N 1
ATOM 1643 C CA . ALA A 1 212 ? -0.487 21.490 -3.703 1.00 90.56 212 ALA A CA 1
ATOM 1644 C C . ALA A 1 212 ? 0.897 21.063 -4.235 1.00 90.56 212 ALA A C 1
ATOM 1646 O O . ALA A 1 212 ? 1.893 21.244 -3.540 1.00 90.56 212 ALA A O 1
ATOM 1647 N N . VAL A 1 213 ? 0.979 20.545 -5.469 1.00 90.06 213 VAL A N 1
ATOM 1648 C CA . VAL A 1 213 ? 2.245 20.267 -6.176 1.00 90.06 213 VAL A CA 1
ATOM 1649 C C . VAL A 1 213 ? 3.032 21.554 -6.409 1.00 90.06 213 VAL A C 1
ATOM 1651 O O . VAL A 1 213 ? 4.221 21.597 -6.103 1.00 90.06 213 VAL A O 1
ATOM 1654 N N . LEU A 1 214 ? 2.383 22.604 -6.919 1.00 92.44 214 LEU A N 1
ATOM 1655 C CA . LEU A 1 214 ? 3.036 23.880 -7.202 1.00 92.44 214 LEU A CA 1
ATOM 1656 C C . LEU A 1 214 ? 3.522 24.562 -5.916 1.00 92.44 214 LEU A C 1
ATOM 1658 O O . LEU A 1 214 ? 4.664 25.004 -5.865 1.00 92.44 214 LEU A O 1
ATOM 1662 N N . ALA A 1 215 ? 2.703 24.585 -4.862 1.00 90.88 215 ALA A N 1
ATOM 1663 C CA . ALA A 1 215 ? 3.077 25.135 -3.562 1.00 90.88 215 ALA A CA 1
ATOM 1664 C C . ALA A 1 215 ? 4.225 24.351 -2.905 1.00 90.88 215 ALA A C 1
ATOM 1666 O O . ALA A 1 215 ? 5.146 24.959 -2.365 1.00 90.88 215 ALA A O 1
ATOM 1667 N N . ALA A 1 216 ? 4.213 23.014 -2.992 1.00 88.75 216 ALA A N 1
ATOM 1668 C CA . ALA A 1 216 ? 5.321 22.188 -2.519 1.00 88.75 216 ALA A CA 1
ATOM 1669 C C . ALA A 1 216 ? 6.608 22.446 -3.311 1.00 88.75 216 ALA A C 1
ATOM 1671 O O . ALA A 1 216 ? 7.666 22.583 -2.701 1.00 88.75 216 ALA A O 1
ATOM 1672 N N . LYS A 1 217 ? 6.521 22.594 -4.642 1.00 91.19 217 LYS A N 1
ATOM 1673 C CA . LYS A 1 217 ? 7.676 22.953 -5.472 1.00 91.19 217 LYS A CA 1
ATOM 1674 C C . LYS A 1 217 ? 8.221 24.335 -5.103 1.00 91.19 217 LYS A C 1
ATOM 1676 O O . LYS A 1 217 ? 9.388 24.434 -4.768 1.00 91.19 217 LYS A O 1
ATOM 1681 N N . VAL A 1 218 ? 7.384 25.375 -5.085 1.00 92.81 218 VAL A N 1
ATOM 1682 C CA . VAL A 1 218 ? 7.808 26.750 -4.760 1.00 92.81 218 VAL A CA 1
ATOM 1683 C C . VAL A 1 218 ? 8.423 26.832 -3.359 1.00 92.81 218 VAL A C 1
ATOM 1685 O O . VAL A 1 218 ? 9.454 27.474 -3.186 1.00 92.81 218 VAL A O 1
ATOM 1688 N N . LEU A 1 219 ? 7.850 26.146 -2.362 1.00 90.94 219 LEU A N 1
ATOM 1689 C CA . LEU A 1 219 ? 8.431 26.108 -1.019 1.00 90.94 219 LEU A CA 1
ATOM 1690 C C . LEU A 1 219 ? 9.756 25.332 -0.979 1.00 90.94 219 LEU A C 1
ATOM 1692 O O . LEU A 1 219 ? 10.665 25.738 -0.258 1.00 90.94 219 LEU A O 1
ATOM 1696 N N . ARG A 1 220 ? 9.895 24.245 -1.748 1.00 90.62 220 ARG A N 1
ATOM 1697 C CA . ARG A 1 220 ? 11.154 23.495 -1.865 1.00 90.62 220 ARG A CA 1
ATOM 1698 C C . ARG A 1 220 ? 12.235 24.336 -2.542 1.00 90.62 220 ARG A C 1
ATOM 1700 O O . ARG A 1 220 ? 13.320 24.454 -1.987 1.00 90.62 220 ARG A O 1
ATOM 1707 N N . ASP A 1 221 ? 11.913 24.963 -3.670 1.00 92.12 221 ASP A N 1
ATOM 1708 C CA . ASP A 1 221 ? 12.795 25.860 -4.423 1.00 92.12 221 ASP A CA 1
ATOM 1709 C C . ASP A 1 221 ? 13.254 27.054 -3.551 1.00 92.12 221 ASP A C 1
ATOM 1711 O O . ASP A 1 221 ? 14.398 27.485 -3.646 1.00 92.12 221 ASP A O 1
ATOM 1715 N N . ALA A 1 222 ? 12.391 27.558 -2.655 1.00 92.88 222 ALA A N 1
ATOM 1716 C CA . ALA A 1 222 ? 12.695 28.687 -1.768 1.00 92.88 222 ALA A CA 1
ATOM 1717 C C . ALA A 1 222 ? 13.386 28.318 -0.436 1.00 92.88 222 ALA A C 1
ATOM 1719 O O . ALA A 1 222 ? 13.992 29.188 0.188 1.00 92.88 222 ALA A O 1
ATOM 1720 N N . SER A 1 223 ? 13.275 27.070 0.040 1.00 89.62 223 SER A N 1
ATOM 1721 C CA . SER A 1 223 ? 13.801 26.647 1.356 1.00 89.62 223 SER A CA 1
ATOM 1722 C C . SER A 1 223 ? 14.880 25.563 1.303 1.00 89.62 223 SER A C 1
ATOM 1724 O O . SER A 1 223 ? 15.530 25.308 2.314 1.00 89.62 223 SER A O 1
ATOM 1726 N N . GLY A 1 224 ? 15.059 24.892 0.163 1.00 89.31 224 GLY A N 1
ATOM 1727 C CA . GLY A 1 224 ? 15.930 23.723 0.021 1.00 89.31 224 GLY A CA 1
ATOM 1728 C C . GLY A 1 224 ? 15.393 22.436 0.668 1.00 89.31 224 GLY A C 1
ATOM 1729 O O . GLY A 1 224 ? 16.143 21.467 0.772 1.00 89.31 224 GLY A O 1
ATOM 1730 N N . HIS A 1 225 ? 14.130 22.405 1.122 1.00 86.06 225 HIS A N 1
ATOM 1731 C CA . HIS A 1 225 ? 13.534 21.280 1.858 1.00 86.06 225 HIS A CA 1
ATOM 1732 C C . HIS A 1 225 ? 12.088 20.980 1.403 1.00 86.06 225 HIS A C 1
ATOM 1734 O O . HIS A 1 225 ? 11.282 21.890 1.216 1.00 86.06 225 HIS A O 1
ATOM 1740 N N . ASP A 1 226 ? 11.711 19.700 1.260 1.00 84.69 226 ASP A N 1
ATOM 1741 C CA . ASP A 1 226 ? 10.397 19.283 0.723 1.00 84.69 226 ASP A CA 1
ATOM 1742 C C . ASP A 1 226 ? 9.256 19.317 1.765 1.00 84.69 226 ASP A C 1
ATOM 1744 O O . ASP A 1 226 ? 8.480 18.374 1.918 1.00 84.69 226 ASP A O 1
ATOM 1748 N N . LEU A 1 227 ? 9.145 20.419 2.512 1.00 85.25 227 LEU A N 1
ATOM 1749 C CA . LEU A 1 227 ? 8.282 20.562 3.697 1.00 85.25 227 LEU A CA 1
ATOM 1750 C C . LEU A 1 227 ? 6.798 20.205 3.472 1.00 85.25 227 LEU A C 1
ATOM 1752 O O . LEU A 1 227 ? 6.106 19.869 4.428 1.00 85.25 227 LEU A O 1
ATOM 1756 N N . LEU A 1 228 ? 6.298 20.252 2.233 1.00 86.62 228 LEU A N 1
ATOM 1757 C CA . LEU A 1 228 ? 4.912 19.916 1.880 1.00 86.62 228 LEU A CA 1
ATOM 1758 C C . LEU A 1 228 ? 4.741 18.557 1.177 1.00 86.62 228 LEU A C 1
ATOM 1760 O O . LEU A 1 228 ? 3.604 18.189 0.873 1.00 86.62 228 LEU A O 1
ATOM 1764 N N . GLY A 1 229 ? 5.805 17.773 0.967 1.00 82.81 229 GLY A N 1
ATOM 1765 C CA . GLY A 1 229 ? 5.770 16.517 0.202 1.00 82.81 229 GLY A CA 1
ATOM 1766 C C . GLY A 1 229 ? 4.721 15.503 0.689 1.00 82.81 229 GLY A C 1
ATOM 1767 O O . GLY A 1 229 ? 4.077 14.822 -0.114 1.00 82.81 229 GLY A O 1
ATOM 1768 N N . GLY A 1 230 ? 4.458 15.449 2.001 1.00 81.94 230 GLY A N 1
ATOM 1769 C CA . GLY A 1 230 ? 3.397 14.614 2.585 1.00 81.94 230 GLY A CA 1
ATOM 1770 C C . GLY A 1 230 ? 1.980 15.101 2.249 1.00 81.94 230 GLY A C 1
ATOM 1771 O O . GLY A 1 230 ? 1.112 14.295 1.909 1.00 81.94 230 GLY A O 1
ATOM 1772 N N . VAL A 1 231 ? 1.756 16.419 2.277 1.00 85.81 231 VAL A N 1
ATOM 1773 C CA . VAL A 1 231 ? 0.471 17.059 1.936 1.00 85.81 231 VAL A CA 1
ATOM 1774 C C . VAL A 1 231 ? 0.197 16.936 0.437 1.00 85.81 231 VAL A C 1
ATOM 1776 O O . VAL A 1 231 ? -0.889 16.515 0.042 1.00 85.81 231 VAL A O 1
ATOM 1779 N N . GLN A 1 232 ? 1.207 17.213 -0.392 1.00 90.12 232 GLN A N 1
ATOM 1780 C CA . GLN A 1 232 ? 1.187 17.027 -1.843 1.00 90.12 232 GLN A CA 1
ATOM 1781 C C . GLN A 1 232 ? 0.780 15.593 -2.211 1.00 90.12 232 GLN A C 1
ATOM 1783 O O . GLN A 1 232 ? -0.168 15.388 -2.970 1.00 90.12 232 GLN A O 1
ATOM 1788 N N . ARG A 1 233 ? 1.447 14.582 -1.636 1.00 88.69 233 ARG A N 1
ATOM 1789 C CA . ARG A 1 233 ? 1.146 13.166 -1.907 1.00 88.69 233 ARG A CA 1
ATOM 1790 C C . ARG A 1 233 ? -0.219 12.733 -1.373 1.00 88.69 233 ARG A C 1
ATOM 1792 O O . ARG A 1 233 ? -0.852 11.889 -2.001 1.00 88.69 233 ARG A O 1
ATOM 1799 N N . LEU A 1 234 ? -0.711 13.307 -0.270 1.00 88.50 234 LEU A N 1
ATOM 1800 C CA . LEU A 1 234 ? -2.084 13.066 0.187 1.00 88.50 234 LEU A CA 1
ATOM 1801 C C . LEU A 1 234 ? -3.108 13.658 -0.795 1.00 88.50 234 LEU A C 1
ATOM 1803 O O . LEU A 1 234 ? -4.043 12.958 -1.179 1.00 88.50 234 LEU A O 1
ATOM 1807 N N . ALA A 1 235 ? -2.914 14.899 -1.250 1.00 90.62 235 ALA A N 1
ATOM 1808 C CA . ALA A 1 235 ? -3.795 15.545 -2.224 1.00 90.62 235 ALA A CA 1
ATOM 1809 C C . ALA A 1 235 ? -3.835 14.776 -3.557 1.00 90.62 235 ALA A C 1
ATOM 1811 O O . ALA A 1 235 ? -4.916 14.490 -4.071 1.00 90.62 235 ALA A O 1
ATOM 1812 N N . LEU A 1 236 ? -2.674 14.350 -4.066 1.00 91.00 236 LEU A N 1
ATOM 1813 C CA . LEU A 1 236 ? -2.558 13.502 -5.259 1.00 91.00 236 LEU A CA 1
ATOM 1814 C C . LEU A 1 236 ? -3.211 12.127 -5.060 1.00 91.00 236 LEU A C 1
ATOM 1816 O O . LEU A 1 236 ? -3.922 11.656 -5.944 1.00 91.00 236 LEU A O 1
ATOM 1820 N N . CYS A 1 237 ? -3.035 11.500 -3.892 1.00 92.25 237 CYS A N 1
ATOM 1821 C CA . CYS A 1 237 ? -3.690 10.236 -3.557 1.00 92.25 237 CYS A CA 1
ATOM 1822 C C . CYS A 1 237 ? -5.221 10.363 -3.545 1.00 92.25 237 CYS A C 1
ATOM 1824 O O . CYS A 1 237 ? -5.909 9.475 -4.046 1.00 92.25 237 CYS A O 1
ATOM 1826 N N . VAL A 1 238 ? -5.760 11.455 -2.993 1.00 91.50 238 VAL A N 1
ATOM 1827 C CA . VAL A 1 238 ? -7.204 11.730 -2.973 1.00 91.50 238 VAL A CA 1
ATOM 1828 C C . VAL A 1 238 ? -7.717 12.025 -4.385 1.00 91.50 238 VAL A C 1
ATOM 1830 O O . VAL A 1 238 ? -8.685 11.402 -4.813 1.00 91.50 238 VAL A O 1
ATOM 1833 N N . ALA A 1 239 ? -7.053 12.897 -5.146 1.00 91.81 239 ALA A N 1
ATOM 1834 C CA . ALA A 1 239 ? -7.433 13.194 -6.527 1.00 91.81 239 ALA A CA 1
ATOM 1835 C C . ALA A 1 239 ? -7.443 11.928 -7.404 1.00 91.81 239 ALA A C 1
ATOM 1837 O O . ALA A 1 239 ? -8.429 11.664 -8.094 1.00 91.81 239 ALA A O 1
ATOM 1838 N N . ALA A 1 240 ? -6.400 11.096 -7.308 1.00 91.06 240 ALA A N 1
ATOM 1839 C CA . ALA A 1 240 ? -6.315 9.821 -8.015 1.00 91.06 240 ALA A CA 1
ATOM 1840 C C . ALA A 1 240 ? -7.402 8.826 -7.573 1.00 91.06 240 ALA A C 1
ATOM 1842 O O . ALA A 1 240 ? -7.988 8.161 -8.424 1.00 91.06 240 ALA A O 1
ATOM 1843 N N . LEU A 1 241 ? -7.717 8.745 -6.273 1.00 92.38 241 LEU A N 1
ATOM 1844 C CA . LEU A 1 241 ? -8.768 7.866 -5.744 1.00 92.38 241 LEU A CA 1
ATOM 1845 C C . LEU A 1 241 ? -10.135 8.180 -6.372 1.00 92.38 241 LEU A C 1
ATOM 1847 O O . LEU A 1 241 ? -10.803 7.274 -6.867 1.00 92.38 241 LEU A O 1
ATOM 1851 N N . TYR A 1 242 ? -10.532 9.457 -6.395 1.00 91.06 242 TYR A N 1
ATOM 1852 C CA . TYR A 1 242 ? -11.804 9.883 -6.991 1.00 91.06 242 TYR A CA 1
ATOM 1853 C C . TYR A 1 242 ? -11.794 9.787 -8.526 1.00 91.06 242 TYR A C 1
ATOM 1855 O O . TYR A 1 242 ? -12.783 9.345 -9.109 1.00 91.06 242 TYR A O 1
ATOM 1863 N N . ALA A 1 243 ? -10.687 10.138 -9.191 1.00 89.31 243 ALA A N 1
ATOM 1864 C CA . ALA A 1 243 ? -10.567 10.019 -10.646 1.00 89.31 243 ALA A CA 1
ATOM 1865 C C . ALA A 1 243 ? -10.672 8.556 -11.112 1.00 89.31 243 ALA A C 1
ATOM 1867 O O . ALA A 1 243 ? -11.482 8.243 -11.984 1.00 89.31 243 ALA A O 1
ATOM 1868 N N . MET A 1 244 ? -9.936 7.634 -10.478 1.00 89.44 244 MET A N 1
ATOM 1869 C CA . MET A 1 244 ? -10.075 6.200 -10.747 1.00 89.44 244 MET A CA 1
ATOM 1870 C C . MET A 1 244 ? -11.484 5.694 -10.434 1.00 89.44 244 MET A C 1
ATOM 1872 O O . MET A 1 244 ? -12.019 4.893 -11.194 1.00 89.44 244 MET A O 1
ATOM 1876 N N . ARG A 1 245 ? -12.103 6.152 -9.338 1.00 90.31 245 ARG A N 1
ATOM 1877 C CA . ARG A 1 245 ? -13.454 5.728 -8.943 1.00 90.31 245 ARG A CA 1
ATOM 1878 C C . ARG A 1 245 ? -14.500 6.087 -10.003 1.00 90.31 245 ARG A C 1
ATOM 1880 O O . ARG A 1 245 ? -15.386 5.269 -10.232 1.00 90.31 245 ARG A O 1
ATOM 1887 N N . VAL A 1 246 ? -14.368 7.232 -10.679 1.00 89.06 246 VAL A N 1
ATOM 1888 C CA . VAL A 1 246 ? -15.236 7.617 -11.811 1.00 89.06 246 VAL A CA 1
ATOM 1889 C C . VAL A 1 246 ? -14.900 6.853 -13.093 1.00 89.06 246 VAL A C 1
ATOM 1891 O O . VAL A 1 246 ? -15.808 6.476 -13.829 1.00 89.06 246 VAL A O 1
ATOM 1894 N N . ILE A 1 247 ? -13.622 6.568 -13.357 1.00 87.44 247 ILE A N 1
ATOM 1895 C CA . ILE A 1 247 ? -13.217 5.723 -14.493 1.00 87.44 247 ILE A CA 1
ATOM 1896 C C . ILE A 1 247 ? -13.790 4.302 -14.342 1.00 87.44 247 ILE A C 1
ATOM 1898 O O . ILE A 1 247 ? -14.302 3.742 -15.309 1.00 87.44 247 ILE A O 1
ATOM 1902 N N . LEU A 1 248 ? -13.762 3.730 -13.134 1.00 87.50 248 LEU A N 1
ATOM 1903 C CA . LEU A 1 248 ? -14.227 2.365 -12.860 1.00 87.50 248 LEU A CA 1
ATOM 1904 C C . LEU A 1 248 ? -15.718 2.143 -13.158 1.00 87.50 248 LEU A C 1
ATOM 1906 O O . LEU A 1 248 ? -16.053 1.075 -13.664 1.00 87.50 248 LEU A O 1
ATOM 1910 N N . ASP A 1 249 ? -16.583 3.142 -12.947 1.00 86.38 249 ASP A N 1
ATOM 1911 C CA . ASP A 1 249 ? -18.009 3.061 -13.327 1.00 86.38 249 ASP A CA 1
ATOM 1912 C C . ASP A 1 249 ? -18.221 2.936 -14.841 1.00 86.38 249 ASP A C 1
ATOM 1914 O O . ASP A 1 249 ? -19.268 2.475 -15.292 1.00 86.38 249 ASP A O 1
ATOM 1918 N N . ARG A 1 250 ? -17.247 3.377 -15.645 1.00 85.19 250 ARG A N 1
ATOM 1919 C CA . ARG A 1 250 ? -17.323 3.374 -17.113 1.00 85.19 250 ARG A CA 1
ATOM 1920 C C . ARG A 1 250 ? -16.612 2.175 -17.744 1.00 85.19 250 ARG A C 1
ATOM 1922 O O . ARG A 1 250 ? -16.807 1.912 -18.927 1.00 85.19 250 ARG A O 1
ATOM 1929 N N . VAL A 1 251 ? -15.798 1.440 -16.982 1.00 84.88 251 VAL A N 1
ATOM 1930 C CA . VAL A 1 251 ? -15.014 0.305 -17.490 1.00 84.88 251 VAL A CA 1
ATOM 1931 C C . VAL A 1 251 ? -15.790 -1.004 -17.336 1.00 84.88 251 VAL A C 1
ATOM 1933 O O . VAL A 1 251 ? -15.892 -1.593 -16.254 1.00 84.88 251 VAL A O 1
ATOM 1936 N N . ALA A 1 252 ? -16.285 -1.511 -18.467 1.00 80.00 252 ALA A N 1
ATOM 1937 C CA . ALA A 1 252 ? -16.864 -2.844 -18.554 1.00 80.00 252 ALA A CA 1
ATOM 1938 C C . ALA A 1 252 ? -15.880 -3.904 -18.018 1.00 80.00 252 ALA A C 1
ATOM 1940 O O . ALA A 1 252 ? -14.710 -3.953 -18.394 1.00 80.00 252 ALA A O 1
ATOM 1941 N N . GLY A 1 253 ? -16.362 -4.776 -17.128 1.00 80.94 253 GLY A N 1
ATOM 1942 C CA . GLY A 1 253 ? -15.533 -5.810 -16.506 1.00 80.94 253 GLY A CA 1
ATOM 1943 C C . GLY A 1 253 ? -14.935 -5.455 -15.140 1.00 80.94 253 GLY A C 1
ATOM 1944 O O . GLY A 1 253 ? -14.077 -6.205 -14.674 1.00 80.94 253 GLY A O 1
ATOM 1945 N N . MET A 1 254 ? -15.421 -4.415 -14.444 1.00 83.50 254 MET A N 1
ATOM 1946 C CA . MET A 1 254 ? -15.046 -4.102 -13.050 1.00 83.50 254 MET A CA 1
ATOM 1947 C C . MET A 1 254 ? -15.018 -5.341 -12.124 1.00 83.50 254 MET A C 1
ATOM 1949 O O . MET A 1 254 ? -14.115 -5.475 -11.305 1.00 83.50 254 MET A O 1
ATOM 1953 N N . ALA A 1 255 ? -15.915 -6.321 -12.299 1.00 85.56 255 ALA A N 1
ATOM 1954 C CA . ALA A 1 255 ? -15.905 -7.578 -11.536 1.00 85.56 255 ALA A CA 1
ATOM 1955 C C . ALA A 1 255 ? -14.650 -8.464 -11.754 1.00 85.56 255 ALA A C 1
ATOM 1957 O O . ALA A 1 255 ? -14.254 -9.208 -10.851 1.00 85.56 255 ALA A O 1
ATOM 1958 N N . ARG A 1 256 ? -14.002 -8.390 -12.929 1.00 89.50 256 ARG A N 1
ATOM 1959 C CA . ARG A 1 256 ? -12.706 -9.041 -13.213 1.00 89.50 256 ARG A CA 1
ATOM 1960 C C . ARG A 1 256 ? -11.571 -8.298 -12.505 1.00 89.50 256 ARG A C 1
ATOM 1962 O O . ARG A 1 256 ? -10.741 -8.929 -11.857 1.00 89.50 256 ARG A O 1
ATOM 1969 N N . LEU A 1 257 ? -11.585 -6.968 -12.556 1.00 89.69 257 LEU A N 1
ATOM 1970 C CA . LEU A 1 257 ? -10.595 -6.119 -11.891 1.00 89.69 257 LEU A CA 1
ATOM 1971 C C . LEU A 1 257 ? -10.703 -6.203 -10.355 1.00 89.69 257 LEU A C 1
ATOM 1973 O O . LEU A 1 257 ? -9.697 -6.309 -9.665 1.00 89.69 257 LEU A O 1
ATOM 1977 N N . ALA A 1 258 ? -11.910 -6.325 -9.807 1.00 90.88 258 ALA A N 1
ATOM 1978 C CA . ALA A 1 258 ? -12.118 -6.619 -8.392 1.00 90.88 258 ALA A CA 1
ATOM 1979 C C . ALA A 1 258 ? -11.589 -8.013 -7.987 1.00 90.88 258 ALA A C 1
ATOM 1981 O O . ALA A 1 258 ? -11.068 -8.204 -6.889 1.00 90.88 258 ALA A O 1
ATOM 1982 N N . ARG A 1 259 ? -11.649 -9.007 -8.887 1.00 91.50 259 ARG A N 1
ATOM 1983 C CA . ARG A 1 259 ? -11.005 -10.314 -8.662 1.00 91.50 259 ARG A CA 1
ATOM 1984 C C . ARG A 1 259 ? -9.478 -10.179 -8.570 1.00 91.50 259 ARG A C 1
ATOM 1986 O O . ARG A 1 259 ? -8.874 -10.894 -7.772 1.00 91.50 259 ARG A O 1
ATOM 1993 N N . LEU A 1 260 ? -8.875 -9.249 -9.315 1.00 93.38 260 LEU A N 1
ATOM 1994 C CA . LEU A 1 260 ? -7.461 -8.879 -9.185 1.00 93.38 260 LEU A CA 1
ATOM 1995 C C . LEU A 1 260 ? -7.188 -8.205 -7.825 1.00 93.38 260 LEU A C 1
ATOM 1997 O O . LEU A 1 260 ? -6.270 -8.605 -7.115 1.00 93.38 260 LEU A O 1
ATOM 2001 N N . GLY A 1 261 ? -8.051 -7.271 -7.412 1.00 91.94 261 GLY A N 1
ATOM 2002 C CA . GLY A 1 261 ? -7.980 -6.530 -6.141 1.00 91.94 261 GLY A CA 1
ATOM 2003 C C . GLY A 1 261 ? -7.991 -7.385 -4.873 1.00 91.94 261 GLY A C 1
ATOM 2004 O O . GLY A 1 261 ? -7.290 -7.088 -3.900 1.00 91.94 261 GLY A O 1
ATOM 2005 N N . ARG A 1 262 ? -8.721 -8.505 -4.894 1.00 93.00 262 ARG A N 1
ATOM 2006 C CA . ARG A 1 262 ? -8.708 -9.489 -3.797 1.00 93.00 262 ARG A CA 1
ATOM 2007 C C . ARG A 1 262 ? -7.418 -10.312 -3.738 1.00 93.00 262 ARG A C 1
ATOM 2009 O O . ARG A 1 262 ? -7.053 -10.780 -2.665 1.00 93.00 262 ARG A O 1
ATOM 2016 N N . ASN A 1 263 ? -6.703 -10.437 -4.857 1.00 94.19 263 ASN A N 1
ATOM 2017 C CA . ASN A 1 263 ? -5.507 -11.273 -5.020 1.00 94.19 263 ASN A CA 1
ATOM 2018 C C . ASN A 1 263 ? -4.222 -10.445 -5.228 1.00 94.19 263 ASN A C 1
ATOM 2020 O O . ASN A 1 263 ? -3.264 -10.901 -5.849 1.00 94.19 263 ASN A O 1
ATOM 2024 N N . THR A 1 264 ? -4.172 -9.228 -4.681 1.00 95.00 264 THR A N 1
ATOM 2025 C CA . THR A 1 264 ? -3.007 -8.334 -4.795 1.00 95.00 264 THR A CA 1
ATOM 2026 C C . THR A 1 264 ? -1.768 -8.817 -4.053 1.00 95.00 264 THR A C 1
ATOM 2028 O O . THR A 1 264 ? -0.663 -8.466 -4.449 1.00 95.00 264 THR A O 1
ATOM 2031 N N . LEU A 1 265 ? -1.928 -9.585 -2.969 1.00 94.62 265 LEU A N 1
ATOM 2032 C CA . LEU A 1 265 ? -0.803 -10.034 -2.144 1.00 94.62 265 LEU A CA 1
ATOM 2033 C C . LEU A 1 265 ? 0.161 -10.946 -2.934 1.00 94.62 265 LEU A C 1
ATOM 2035 O O . LEU A 1 265 ? 1.344 -10.617 -2.966 1.00 94.62 265 LEU A O 1
ATOM 2039 N N . PRO A 1 266 ? -0.297 -12.011 -3.627 1.00 96.69 266 PRO A N 1
ATOM 2040 C CA . PRO A 1 266 ? 0.554 -12.795 -4.523 1.00 96.69 266 PRO A CA 1
ATOM 2041 C C . PRO A 1 266 ? 1.289 -11.959 -5.573 1.00 96.69 266 PRO A C 1
ATOM 2043 O O . PRO A 1 266 ? 2.483 -12.149 -5.766 1.00 96.69 266 PRO A O 1
ATOM 2046 N N . ILE A 1 267 ? 0.608 -10.998 -6.206 1.00 96.94 267 ILE A N 1
ATOM 2047 C CA . ILE A 1 267 ? 1.218 -10.108 -7.208 1.00 96.94 267 ILE A CA 1
ATOM 2048 C C . ILE A 1 267 ? 2.332 -9.276 -6.564 1.00 96.94 267 ILE A C 1
ATOM 2050 O O . ILE A 1 267 ? 3.456 -9.255 -7.062 1.00 96.94 267 ILE A O 1
ATOM 2054 N N . TYR A 1 268 ? 2.047 -8.651 -5.419 1.00 94.44 268 TYR A N 1
ATOM 2055 C CA . TYR A 1 268 ? 3.023 -7.872 -4.666 1.00 94.44 268 TYR A CA 1
ATOM 2056 C C . TYR A 1 268 ? 4.271 -8.703 -4.307 1.00 94.44 268 TYR A C 1
ATOM 2058 O O . TYR A 1 268 ? 5.378 -8.229 -4.544 1.00 94.44 268 TYR A O 1
ATOM 2066 N N . VAL A 1 269 ? 4.125 -9.941 -3.814 1.00 95.75 269 VAL A N 1
ATOM 2067 C CA . VAL A 1 269 ? 5.281 -10.751 -3.367 1.00 95.75 269 VAL A CA 1
ATOM 2068 C C . VAL A 1 269 ? 6.026 -11.503 -4.471 1.00 95.75 269 VAL A C 1
ATOM 2070 O O . VAL A 1 269 ? 7.116 -11.985 -4.189 1.00 95.75 269 VAL A O 1
ATOM 2073 N N . LEU A 1 270 ? 5.463 -11.624 -5.682 1.00 96.19 270 LEU A N 1
ATOM 2074 C CA . LEU A 1 270 ? 6.066 -12.370 -6.801 1.00 96.19 270 LEU A CA 1
ATOM 2075 C C . LEU A 1 270 ? 6.620 -11.498 -7.930 1.00 96.19 270 LEU A C 1
ATOM 2077 O O . LEU A 1 270 ? 7.521 -11.942 -8.640 1.00 96.19 270 LEU A O 1
ATOM 2081 N N . HIS A 1 271 ? 6.062 -10.307 -8.174 1.00 94.88 271 HIS A N 1
ATOM 2082 C CA . HIS A 1 271 ? 6.318 -9.593 -9.433 1.00 94.88 271 HIS A CA 1
ATOM 2083 C C . HIS A 1 271 ? 7.793 -9.226 -9.660 1.00 94.88 271 HIS A C 1
ATOM 2085 O O . HIS A 1 271 ? 8.231 -9.246 -10.805 1.00 94.88 271 HIS A O 1
ATOM 2091 N N . VAL A 1 272 ? 8.574 -8.941 -8.610 1.00 92.31 272 VAL A N 1
ATOM 2092 C CA . VAL A 1 272 ? 10.005 -8.604 -8.748 1.00 92.31 272 VAL A CA 1
ATOM 2093 C C . VAL A 1 272 ? 10.842 -9.850 -9.038 1.00 92.31 272 VAL A C 1
ATOM 2095 O O . VAL A 1 272 ? 11.686 -9.828 -9.925 1.00 92.31 272 VAL A O 1
ATOM 2098 N N . GLN A 1 273 ? 10.568 -10.960 -8.358 1.00 91.81 273 GLN A N 1
ATOM 2099 C CA . GLN A 1 273 ? 11.242 -12.245 -8.551 1.00 91.81 273 GLN A CA 1
ATOM 2100 C C . GLN A 1 273 ? 10.945 -12.802 -9.950 1.00 91.81 273 GLN A C 1
ATOM 2102 O O . GLN A 1 273 ? 11.850 -13.238 -10.657 1.00 91.81 273 GLN A O 1
ATOM 2107 N N . LEU A 1 274 ? 9.691 -12.692 -10.398 1.00 93.06 274 LEU A N 1
ATOM 2108 C CA . LEU A 1 274 ? 9.304 -12.992 -11.775 1.00 93.06 274 LEU A CA 1
ATOM 2109 C C . LEU A 1 274 ? 9.965 -12.045 -12.779 1.00 93.06 274 LEU A C 1
ATOM 2111 O O . LEU A 1 274 ? 10.386 -12.498 -13.836 1.00 93.06 274 LEU A O 1
ATOM 2115 N N . MET A 1 275 ? 10.125 -10.760 -12.457 1.00 89.75 275 MET A N 1
ATOM 2116 C CA . MET A 1 275 ? 10.835 -9.812 -13.319 1.00 89.75 275 MET A CA 1
ATOM 2117 C C . MET A 1 275 ? 12.323 -10.159 -13.471 1.00 89.75 275 MET A C 1
ATOM 2119 O O . MET A 1 275 ? 12.877 -9.901 -14.536 1.00 89.75 275 MET A O 1
ATOM 2123 N N . MET A 1 276 ? 12.954 -10.796 -12.474 1.00 85.75 276 MET A N 1
ATOM 2124 C CA . MET A 1 276 ? 14.337 -11.282 -12.599 1.00 85.75 276 MET A CA 1
ATOM 2125 C C . MET A 1 276 ? 14.428 -12.469 -13.568 1.00 85.75 276 MET A C 1
ATOM 2127 O O . MET A 1 276 ? 15.379 -12.556 -14.335 1.00 85.75 276 MET A O 1
ATOM 2131 N N . ILE A 1 277 ? 13.416 -13.344 -13.577 1.00 85.31 277 ILE A N 1
ATOM 2132 C CA . ILE A 1 277 ? 13.342 -14.535 -14.443 1.00 85.31 277 ILE A CA 1
ATOM 2133 C C . ILE A 1 277 ? 12.915 -14.176 -15.883 1.00 85.31 277 ILE A C 1
ATOM 2135 O O . ILE A 1 277 ? 13.383 -14.773 -16.847 1.00 85.31 277 ILE A O 1
ATOM 2139 N N . VAL A 1 278 ? 12.015 -13.202 -16.045 1.00 81.06 278 VAL A N 1
ATOM 2140 C CA . VAL A 1 278 ? 11.331 -12.873 -17.316 1.00 81.06 278 VAL A CA 1
ATOM 2141 C C . VAL A 1 278 ? 12.008 -11.709 -18.075 1.00 81.06 278 VAL A C 1
ATOM 2143 O O . VAL A 1 278 ? 11.573 -11.344 -19.169 1.00 81.06 278 VAL A O 1
ATOM 2146 N N . ARG A 1 279 ? 13.089 -11.132 -17.524 1.00 69.06 279 ARG A N 1
ATOM 2147 C CA . ARG A 1 279 ? 13.801 -9.940 -18.036 1.00 69.06 279 ARG A CA 1
ATOM 2148 C C . ARG A 1 279 ? 14.072 -9.989 -19.545 1.00 69.06 279 ARG A C 1
ATOM 2150 O O . ARG A 1 279 ? 13.672 -9.074 -20.277 1.00 69.06 279 ARG A O 1
ATOM 2157 N N . ASP A 1 280 ? 14.731 -11.059 -19.979 1.00 67.75 280 ASP A N 1
ATOM 2158 C CA . ASP A 1 280 ? 15.334 -11.181 -21.305 1.00 67.75 280 ASP A CA 1
ATOM 2159 C C . ASP A 1 280 ? 14.381 -11.730 -22.392 1.00 67.75 280 ASP A C 1
ATOM 2161 O O . ASP A 1 280 ? 14.249 -11.064 -23.421 1.00 67.75 280 ASP A O 1
ATOM 2165 N N . PRO A 1 281 ? 13.632 -12.846 -22.212 1.00 65.12 281 PRO A N 1
ATOM 2166 C CA . PRO A 1 281 ? 12.852 -13.448 -23.307 1.00 65.12 281 PRO A CA 1
ATOM 2167 C C . PRO A 1 281 ? 11.668 -12.603 -23.811 1.00 65.12 281 PRO A C 1
ATOM 2169 O O . PRO A 1 281 ? 11.163 -12.855 -24.900 1.00 65.12 281 PRO A O 1
ATOM 2172 N N . VAL A 1 282 ? 11.213 -11.597 -23.054 1.00 64.44 282 VAL A N 1
ATOM 2173 C CA . VAL A 1 282 ? 10.144 -10.672 -23.496 1.00 64.44 282 VAL A CA 1
ATOM 2174 C C . VAL A 1 282 ? 10.713 -9.425 -24.193 1.00 64.44 282 VAL A C 1
ATOM 2176 O O . VAL A 1 282 ? 9.976 -8.703 -24.861 1.00 64.44 282 VAL A O 1
ATOM 2179 N N . ALA A 1 283 ? 12.019 -9.157 -24.074 1.00 63.00 283 ALA A N 1
ATOM 2180 C CA . ALA A 1 283 ? 12.648 -7.967 -24.653 1.00 63.00 283 ALA A CA 1
ATOM 2181 C C . ALA A 1 283 ? 12.635 -7.975 -26.191 1.00 63.00 283 ALA A C 1
ATOM 2183 O O . ALA A 1 283 ? 12.419 -6.940 -26.815 1.00 63.00 283 ALA A O 1
ATOM 2184 N N . SER A 1 284 ? 12.844 -9.146 -26.794 1.00 65.62 284 SER A N 1
ATOM 2185 C CA . SER A 1 284 ? 13.060 -9.332 -28.233 1.00 65.62 284 SER A CA 1
ATOM 2186 C C . SER A 1 284 ? 11.790 -9.339 -29.091 1.00 65.62 284 SER A C 1
ATOM 2188 O O . SER A 1 284 ? 11.899 -9.307 -30.312 1.00 65.62 284 SER A O 1
ATOM 2190 N N . VAL A 1 285 ? 10.596 -9.399 -28.486 1.00 65.94 285 VAL A N 1
ATOM 2191 C CA . VAL A 1 285 ? 9.358 -9.771 -29.206 1.00 65.94 285 VAL A CA 1
ATOM 2192 C C . VAL A 1 285 ? 8.368 -8.613 -29.397 1.00 65.94 285 VAL A C 1
ATOM 2194 O O . VAL A 1 285 ? 7.599 -8.631 -30.353 1.00 65.94 285 VAL A O 1
ATOM 2197 N N . VAL A 1 286 ? 8.338 -7.613 -28.502 1.00 71.12 286 VAL A N 1
ATOM 2198 C CA . VAL A 1 286 ? 7.158 -6.716 -28.364 1.00 71.12 286 VAL A CA 1
ATOM 2199 C C . VAL A 1 286 ? 7.435 -5.215 -28.570 1.00 71.12 286 VAL A C 1
ATOM 2201 O O . VAL A 1 286 ? 6.535 -4.388 -28.400 1.00 71.12 286 VAL A O 1
ATOM 2204 N N . GLY A 1 287 ? 8.662 -4.840 -28.948 1.00 76.44 287 GLY A N 1
ATOM 2205 C CA . GLY A 1 287 ? 9.013 -3.464 -29.331 1.00 76.44 287 GLY A CA 1
ATOM 2206 C C . GLY A 1 287 ? 8.593 -2.395 -28.297 1.00 76.44 287 GLY A C 1
ATOM 2207 O O . GLY A 1 287 ? 8.710 -2.633 -27.092 1.00 76.44 287 GLY A O 1
ATOM 2208 N N . PRO A 1 288 ? 8.058 -1.231 -28.725 1.00 79.44 288 PRO A N 1
ATOM 2209 C CA . PRO A 1 288 ? 7.650 -0.146 -27.820 1.00 79.44 288 PRO A CA 1
ATOM 2210 C C . PRO A 1 288 ? 6.586 -0.512 -26.769 1.00 79.44 288 PRO A C 1
ATOM 2212 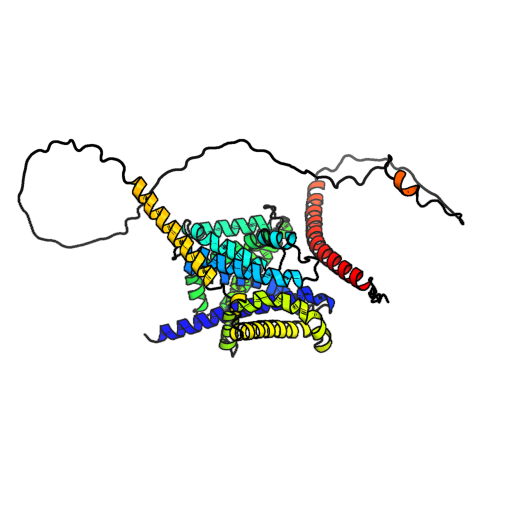O O . PRO A 1 288 ? 6.439 0.203 -25.781 1.00 79.44 288 PRO A O 1
ATOM 2215 N N . LEU A 1 289 ? 5.844 -1.612 -26.951 1.00 84.75 289 LEU A N 1
ATOM 2216 C CA . LEU A 1 289 ? 4.820 -2.075 -26.005 1.00 84.75 289 LEU A CA 1
ATOM 2217 C C . LEU A 1 289 ? 5.349 -3.108 -24.994 1.00 84.75 289 LEU A C 1
ATOM 2219 O O . LEU A 1 289 ? 4.589 -3.573 -24.138 1.00 84.75 289 LEU A O 1
ATOM 2223 N N . ALA A 1 290 ? 6.646 -3.437 -25.030 1.00 85.25 290 ALA A N 1
ATOM 2224 C CA . ALA A 1 290 ? 7.271 -4.384 -24.107 1.00 85.25 290 ALA A CA 1
ATOM 2225 C C . ALA A 1 290 ? 7.008 -4.093 -22.612 1.00 85.25 290 ALA A C 1
ATOM 2227 O O . ALA A 1 290 ? 6.754 -5.059 -21.888 1.00 85.25 290 ALA A O 1
ATOM 2228 N N . PRO A 1 291 ? 6.967 -2.839 -22.106 1.00 88.00 291 PRO A N 1
ATOM 2229 C CA . PRO A 1 291 ? 6.625 -2.583 -20.702 1.00 88.00 291 PRO A CA 1
ATOM 2230 C C . PRO A 1 291 ? 5.187 -2.982 -20.331 1.00 88.00 291 PRO A C 1
ATOM 2232 O O . PRO A 1 291 ? 4.943 -3.534 -19.255 1.00 88.00 291 PRO A O 1
ATOM 2235 N N . VAL A 1 292 ? 4.225 -2.770 -21.235 1.00 90.06 292 VAL A N 1
ATOM 2236 C CA . VAL A 1 292 ? 2.821 -3.170 -21.035 1.00 90.06 292 VAL A CA 1
ATOM 2237 C C . VAL A 1 292 ? 2.710 -4.698 -21.071 1.00 90.06 292 VAL A C 1
ATOM 2239 O O . VAL A 1 292 ? 2.141 -5.296 -20.156 1.00 90.06 292 VAL A O 1
ATOM 2242 N N . ALA A 1 293 ? 3.319 -5.343 -22.070 1.00 89.44 293 ALA A N 1
ATOM 2243 C CA . ALA A 1 293 ? 3.307 -6.797 -22.209 1.00 89.44 293 ALA A CA 1
ATOM 2244 C C . ALA A 1 293 ? 3.981 -7.504 -21.020 1.00 89.44 293 ALA A C 1
ATOM 2246 O O . ALA A 1 293 ? 3.382 -8.399 -20.424 1.00 89.44 293 ALA A O 1
ATOM 2247 N N . ARG A 1 294 ? 5.169 -7.047 -20.594 1.00 90.44 294 ARG A N 1
ATOM 2248 C CA . ARG A 1 294 ? 5.841 -7.514 -19.367 1.00 90.44 294 ARG A CA 1
ATOM 2249 C C . ARG A 1 294 ? 4.932 -7.370 -18.147 1.00 90.44 294 ARG A C 1
ATOM 2251 O O . ARG A 1 294 ? 4.788 -8.325 -17.394 1.00 90.44 294 ARG A O 1
ATOM 2258 N N . THR A 1 295 ? 4.268 -6.228 -17.969 1.00 93.38 295 THR A N 1
ATOM 2259 C CA . THR A 1 295 ? 3.351 -6.005 -16.834 1.00 93.38 295 THR A CA 1
ATOM 2260 C C . THR A 1 295 ? 2.199 -7.015 -16.819 1.00 93.38 295 THR A C 1
ATOM 2262 O O . THR A 1 295 ? 1.897 -7.585 -15.770 1.00 93.38 295 THR A O 1
ATOM 2265 N N . ILE A 1 296 ? 1.597 -7.297 -17.979 1.00 93.81 296 ILE A N 1
ATOM 2266 C CA . ILE A 1 296 ? 0.545 -8.316 -18.119 1.00 93.81 296 ILE A CA 1
ATOM 2267 C C . ILE A 1 296 ? 1.095 -9.711 -17.784 1.00 93.81 296 ILE A C 1
ATOM 2269 O O . ILE A 1 296 ? 0.482 -10.425 -16.989 1.00 93.81 296 ILE A O 1
ATOM 2273 N N . VAL A 1 297 ? 2.262 -10.083 -18.323 1.00 93.44 297 VAL A N 1
ATOM 2274 C CA . VAL A 1 297 ? 2.911 -11.385 -18.081 1.00 93.44 297 VAL A CA 1
ATOM 2275 C C . VAL A 1 297 ? 3.265 -11.581 -16.604 1.00 93.44 297 VAL A C 1
ATOM 2277 O O . VAL A 1 297 ? 2.978 -12.641 -16.054 1.00 93.44 297 VAL A O 1
ATOM 2280 N N . LEU A 1 298 ? 3.821 -10.572 -15.927 1.00 95.00 298 LEU A N 1
ATOM 2281 C CA . LEU A 1 298 ? 4.170 -10.655 -14.503 1.00 95.00 298 LEU A CA 1
ATOM 2282 C C . LEU A 1 298 ? 2.933 -10.810 -13.611 1.00 95.00 298 LEU A C 1
ATOM 2284 O O . LEU A 1 298 ? 2.940 -11.615 -12.679 1.00 95.00 298 LEU A O 1
ATOM 2288 N N . ILE A 1 299 ? 1.852 -10.082 -13.905 1.00 96.56 299 ILE A N 1
ATOM 2289 C CA . ILE A 1 299 ? 0.592 -10.185 -13.157 1.00 96.56 299 ILE A CA 1
ATOM 2290 C C . ILE A 1 299 ? -0.080 -11.543 -13.405 1.00 96.56 299 ILE A C 1
ATOM 2292 O O . ILE A 1 299 ? -0.493 -12.205 -12.451 1.00 96.56 299 ILE A O 1
ATOM 2296 N N . ALA A 1 300 ? -0.156 -11.989 -14.661 1.00 96.31 300 ALA A N 1
ATOM 2297 C CA . ALA A 1 300 ? -0.721 -13.288 -15.019 1.00 96.31 300 ALA A CA 1
ATOM 2298 C C . ALA A 1 300 ? 0.090 -14.446 -14.413 1.00 96.31 300 ALA A C 1
ATOM 2300 O O . ALA A 1 300 ? -0.491 -15.347 -13.808 1.00 96.31 300 ALA A O 1
ATOM 2301 N N . GLY A 1 301 ? 1.422 -14.385 -14.496 1.00 96.50 301 GLY A N 1
ATOM 2302 C CA . GLY A 1 301 ? 2.338 -15.356 -13.900 1.00 96.50 301 GLY A CA 1
ATOM 2303 C C . GLY A 1 301 ? 2.211 -15.425 -12.378 1.00 96.50 301 GLY A C 1
ATOM 2304 O O . GLY A 1 301 ? 2.117 -16.519 -11.825 1.00 96.50 301 GLY A O 1
ATOM 2305 N N . ALA A 1 302 ? 2.109 -14.279 -11.695 1.00 97.06 302 ALA A N 1
ATOM 2306 C CA . ALA A 1 302 ? 1.921 -14.244 -10.246 1.00 97.06 302 ALA A CA 1
ATOM 2307 C C . ALA A 1 302 ? 0.589 -14.873 -9.798 1.00 97.06 302 ALA A C 1
ATOM 2309 O O . ALA A 1 302 ? 0.545 -15.619 -8.817 1.00 97.06 302 ALA A O 1
ATOM 2310 N N . LEU A 1 303 ? -0.500 -14.620 -10.533 1.00 97.19 303 LEU A N 1
ATOM 2311 C CA . LEU A 1 303 ? -1.798 -15.254 -10.280 1.00 97.19 303 LEU A CA 1
ATOM 2312 C C . LEU A 1 303 ? -1.791 -16.755 -10.598 1.00 97.19 303 LEU A C 1
ATOM 2314 O O . LEU A 1 303 ? -2.378 -17.536 -9.848 1.00 97.19 303 LEU A O 1
ATOM 2318 N N . LEU A 1 304 ? -1.128 -17.165 -11.683 1.00 97.00 304 LEU A N 1
ATOM 2319 C CA . LEU A 1 304 ? -1.003 -18.567 -12.079 1.00 97.00 304 LEU A CA 1
ATOM 2320 C C . LEU A 1 304 ? -0.212 -19.360 -11.034 1.00 97.00 304 LEU A C 1
ATOM 2322 O O . LEU A 1 304 ? -0.695 -20.386 -10.562 1.00 97.00 304 LEU A O 1
ATOM 2326 N N . LEU A 1 305 ? 0.948 -18.855 -10.608 1.00 96.69 305 LEU A N 1
ATOM 2327 C CA . LEU A 1 305 ? 1.753 -19.457 -9.542 1.00 96.69 305 LEU A CA 1
ATOM 2328 C C . LEU A 1 305 ? 0.989 -19.540 -8.222 1.00 96.69 305 LEU A C 1
ATOM 2330 O O . LEU A 1 305 ? 1.064 -20.561 -7.542 1.00 96.69 305 LEU A O 1
ATOM 2334 N N . HIS A 1 306 ? 0.192 -18.523 -7.884 1.00 96.81 306 HIS A N 1
ATOM 2335 C CA . HIS A 1 306 ? -0.690 -18.605 -6.725 1.00 96.81 306 HIS A CA 1
ATOM 2336 C C . HIS A 1 306 ? -1.730 -19.725 -6.871 1.00 96.81 306 HIS A C 1
ATOM 2338 O O . HIS A 1 306 ? -1.882 -20.544 -5.968 1.00 96.81 306 HIS A O 1
ATOM 2344 N N . ALA A 1 307 ? -2.419 -19.811 -8.013 1.00 96.69 307 ALA A N 1
ATOM 2345 C CA . ALA A 1 307 ? -3.418 -20.850 -8.265 1.00 96.69 307 ALA A CA 1
ATOM 2346 C C . ALA A 1 307 ? -2.811 -22.268 -8.264 1.00 96.69 307 ALA A C 1
ATOM 2348 O O . ALA A 1 307 ? -3.419 -23.197 -7.727 1.00 96.69 307 ALA A O 1
ATOM 2349 N N . VAL A 1 308 ? -1.601 -22.432 -8.810 1.00 97.69 308 VAL A N 1
ATOM 2350 C CA . VAL A 1 308 ? -0.826 -23.681 -8.757 1.00 97.69 308 VAL A CA 1
ATOM 2351 C C . VAL A 1 308 ? -0.444 -24.018 -7.315 1.00 97.69 308 VAL A C 1
ATOM 2353 O O . VAL A 1 308 ? -0.706 -25.134 -6.878 1.00 97.69 308 VAL A O 1
ATOM 2356 N N . ALA A 1 309 ? 0.073 -23.062 -6.537 1.00 96.69 309 ALA A N 1
ATOM 2357 C CA . ALA A 1 309 ? 0.424 -23.279 -5.133 1.00 96.69 309 ALA A CA 1
ATOM 2358 C C . ALA A 1 309 ? -0.787 -23.680 -4.273 1.00 96.69 309 ALA A C 1
ATOM 2360 O O . ALA A 1 309 ? -0.675 -24.588 -3.451 1.00 96.69 309 ALA A O 1
ATOM 2361 N N . GLN A 1 310 ? -1.963 -23.075 -4.490 1.00 95.94 310 GLN A N 1
ATOM 2362 C CA . GLN A 1 310 ? -3.195 -23.487 -3.802 1.00 95.94 310 GLN A CA 1
ATOM 2363 C C . GLN A 1 310 ? -3.595 -24.928 -4.166 1.00 95.94 310 GLN A C 1
ATOM 2365 O O . GLN A 1 310 ? -3.891 -25.723 -3.274 1.00 95.94 310 GLN A O 1
ATOM 2370 N N . ARG A 1 311 ? -3.548 -25.301 -5.457 1.00 97.25 311 ARG A N 1
ATOM 2371 C CA . ARG A 1 311 ? -3.831 -26.676 -5.924 1.00 97.25 311 ARG A CA 1
ATOM 2372 C C . ARG A 1 311 ? -2.835 -27.698 -5.365 1.00 97.25 311 ARG A C 1
ATOM 2374 O O . ARG A 1 311 ? -3.245 -28.764 -4.919 1.00 97.25 311 ARG A O 1
ATOM 2381 N N . ALA A 1 312 ? -1.553 -27.345 -5.315 1.00 97.25 312 ALA A N 1
ATOM 2382 C CA . ALA A 1 312 ? -0.474 -28.158 -4.752 1.00 97.25 312 ALA A CA 1
ATOM 2383 C C . ALA A 1 312 ? -0.466 -28.209 -3.208 1.00 97.25 312 ALA A C 1
ATOM 2385 O O . ALA A 1 312 ? 0.449 -28.779 -2.620 1.00 97.25 312 ALA A O 1
ATOM 2386 N N . LYS A 1 313 ? -1.455 -27.603 -2.530 1.00 95.69 313 LYS A N 1
ATOM 2387 C CA . LYS A 1 313 ? -1.535 -27.462 -1.060 1.00 95.69 313 LYS A CA 1
ATOM 2388 C C . LYS A 1 313 ? -0.366 -26.668 -0.438 1.00 95.69 313 LYS A C 1
ATOM 2390 O O . LYS A 1 313 ? -0.256 -26.586 0.783 1.00 95.69 313 LYS A O 1
ATOM 2395 N N . LEU A 1 314 ? 0.437 -25.980 -1.254 1.00 96.19 314 LEU A N 1
ATOM 2396 C CA . LEU A 1 314 ? 1.515 -25.059 -0.863 1.00 96.19 314 LEU A CA 1
ATOM 2397 C C . LEU A 1 314 ? 0.981 -23.671 -0.453 1.00 96.19 314 LEU A C 1
ATOM 2399 O O . LEU A 1 314 ? 1.635 -22.644 -0.634 1.00 96.19 314 LEU A O 1
ATOM 2403 N N . SER A 1 315 ? -0.223 -23.619 0.123 1.00 93.56 315 SER A N 1
ATOM 2404 C CA . SER A 1 315 ? -0.864 -22.376 0.570 1.00 93.56 315 SER A CA 1
ATOM 2405 C C . SER A 1 315 ? -0.068 -21.658 1.667 1.00 93.56 315 SER A C 1
ATOM 2407 O O . SER A 1 315 ? -0.196 -20.442 1.813 1.00 93.56 315 SER A O 1
ATOM 2409 N N . TRP A 1 316 ? 0.815 -22.382 2.369 1.00 95.25 316 TRP A N 1
ATOM 2410 C CA . TRP A 1 316 ? 1.754 -21.861 3.369 1.00 95.25 316 TRP A CA 1
ATOM 2411 C C . TRP A 1 316 ? 2.727 -20.790 2.831 1.00 95.25 316 TRP A C 1
ATOM 2413 O O . TRP A 1 316 ? 3.265 -20.009 3.615 1.00 95.25 316 TRP A O 1
ATOM 2423 N N . LEU A 1 317 ? 2.918 -20.715 1.507 1.00 96.12 317 LEU A N 1
ATOM 2424 C CA . LEU A 1 317 ? 3.704 -19.668 0.842 1.00 96.12 317 LEU A CA 1
ATOM 2425 C C . LEU A 1 317 ? 3.021 -18.287 0.872 1.00 96.12 317 LEU A C 1
ATOM 2427 O O . LEU A 1 317 ? 3.691 -17.264 0.774 1.00 96.12 317 LEU A O 1
ATOM 2431 N N . PHE A 1 318 ? 1.690 -18.235 0.993 1.00 95.31 318 PHE A N 1
ATOM 2432 C CA . PHE A 1 318 ? 0.905 -16.989 0.933 1.00 95.31 318 PHE A CA 1
ATOM 2433 C C . PHE A 1 318 ? 0.025 -16.761 2.170 1.00 95.31 318 PHE A C 1
ATOM 2435 O O . PHE A 1 318 ? -0.385 -15.634 2.437 1.00 95.31 318 PHE A O 1
ATOM 2442 N N . ALA A 1 319 ? -0.252 -17.815 2.934 1.00 93.25 319 ALA A N 1
ATOM 2443 C CA . ALA A 1 319 ? -0.927 -17.797 4.224 1.00 93.25 319 ALA A CA 1
ATOM 2444 C C . ALA A 1 319 ? 0.003 -18.393 5.287 1.00 93.25 319 ALA A C 1
ATOM 2446 O O . ALA A 1 319 ? 0.747 -19.325 5.004 1.00 93.25 319 ALA A O 1
ATOM 2447 N N . ARG A 1 320 ? -0.047 -17.915 6.533 1.00 91.12 320 ARG A N 1
ATOM 2448 C CA . ARG A 1 320 ? 0.692 -18.579 7.623 1.00 91.12 320 ARG A CA 1
ATOM 2449 C C . ARG A 1 320 ? 0.157 -20.004 7.880 1.00 91.12 320 ARG A C 1
ATOM 2451 O O . ARG A 1 320 ? -1.058 -20.215 7.801 1.00 91.12 320 ARG A O 1
ATOM 2458 N N . PRO A 1 321 ? 1.010 -20.983 8.224 1.00 92.44 321 PRO A N 1
ATOM 2459 C CA . PRO A 1 321 ? 0.582 -22.349 8.494 1.00 92.44 321 PRO A CA 1
ATOM 2460 C C . PRO A 1 321 ? -0.200 -22.452 9.810 1.00 92.44 321 PRO A C 1
ATOM 2462 O O . PRO A 1 321 ? -0.009 -21.677 10.751 1.00 92.44 321 PRO A O 1
ATOM 2465 N N . ARG A 1 322 ? -1.076 -23.462 9.898 1.00 88.81 322 ARG A N 1
ATOM 2466 C CA . ARG A 1 322 ? -1.964 -23.681 11.056 1.00 88.81 322 ARG A CA 1
ATOM 2467 C C . ARG A 1 322 ? -1.218 -23.877 12.381 1.00 88.81 322 ARG A C 1
ATOM 2469 O O . ARG A 1 322 ? -1.716 -23.422 13.406 1.00 88.81 322 ARG A O 1
ATOM 2476 N N . TRP A 1 323 ? -0.038 -24.503 12.371 1.00 86.44 323 TRP A N 1
ATOM 2477 C CA . TRP A 1 323 ? 0.760 -24.714 13.586 1.00 86.44 323 TRP A CA 1
ATOM 2478 C C . TRP A 1 323 ? 1.264 -23.393 14.188 1.00 86.44 323 TRP A C 1
ATOM 2480 O O . TRP A 1 323 ? 1.196 -23.216 15.402 1.00 86.44 323 TRP A O 1
ATOM 2490 N N . LEU A 1 324 ? 1.661 -22.424 13.354 1.00 87.31 324 LEU A N 1
ATOM 2491 C CA . LEU A 1 324 ? 2.131 -21.109 13.805 1.00 87.31 324 LEU A CA 1
ATOM 2492 C C . LEU A 1 324 ? 0.985 -20.290 14.420 1.00 87.31 324 LEU A C 1
ATOM 2494 O O . LEU A 1 324 ? 1.153 -19.653 15.458 1.00 87.31 324 LEU A O 1
ATOM 2498 N N . ALA A 1 325 ? -0.213 -20.375 13.832 1.00 83.56 325 ALA A N 1
ATOM 2499 C CA . ALA A 1 325 ? -1.421 -19.785 14.410 1.00 83.56 325 ALA A CA 1
ATOM 2500 C C . ALA A 1 325 ? -1.816 -20.446 15.751 1.00 83.56 325 ALA A C 1
ATOM 2502 O O . ALA A 1 325 ? -2.233 -19.756 16.680 1.00 83.56 325 ALA A O 1
ATO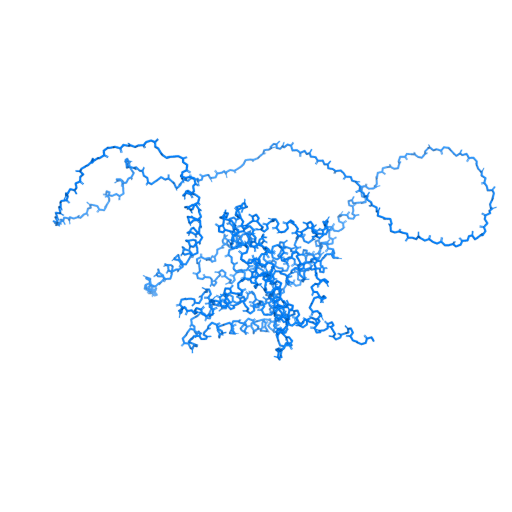M 2503 N N . ALA A 1 326 ? -1.652 -21.767 15.883 1.00 81.56 326 ALA A N 1
ATOM 2504 C CA . ALA A 1 326 ? -1.905 -22.479 17.137 1.00 81.56 326 ALA A CA 1
ATOM 2505 C C . ALA A 1 326 ? -0.900 -22.101 18.243 1.00 81.56 326 ALA A C 1
ATOM 2507 O O . ALA A 1 326 ? -1.306 -21.920 19.391 1.00 81.56 326 ALA A O 1
ATOM 2508 N N . ALA A 1 327 ? 0.382 -21.926 17.904 1.00 77.56 327 ALA A N 1
ATOM 2509 C CA . ALA A 1 327 ? 1.407 -21.453 18.835 1.00 77.56 327 ALA A CA 1
ATOM 2510 C C . ALA A 1 327 ? 1.114 -20.026 19.335 1.00 77.56 327 ALA A C 1
ATOM 2512 O O . ALA A 1 327 ? 1.081 -19.797 20.544 1.00 77.56 327 ALA A O 1
ATOM 2513 N N . GLY A 1 328 ? 0.799 -19.094 18.425 1.00 75.75 328 GLY A N 1
ATOM 2514 C CA . GLY A 1 328 ? 0.427 -17.719 18.782 1.00 75.75 328 GLY A CA 1
ATOM 2515 C C . GLY A 1 328 ? -0.799 -17.643 19.700 1.00 75.75 328 GLY A C 1
ATOM 2516 O O . GLY A 1 328 ? -0.784 -16.915 20.691 1.00 75.75 328 GLY A O 1
ATOM 2517 N N . ASN A 1 329 ? -1.830 -18.456 19.438 1.00 79.19 329 ASN A N 1
ATOM 2518 C CA . ASN A 1 329 ? -3.002 -18.547 20.315 1.00 79.19 329 ASN A CA 1
ATOM 2519 C C . ASN A 1 329 ? -2.638 -19.014 21.737 1.00 79.19 329 ASN A C 1
ATOM 2521 O O . ASN A 1 329 ? -3.143 -18.439 22.698 1.00 79.19 329 ASN A O 1
ATOM 2525 N N . ARG A 1 330 ? -1.761 -20.023 21.881 1.00 77.75 330 ARG A N 1
ATOM 2526 C CA . ARG A 1 330 ? -1.339 -20.549 23.194 1.00 77.75 330 ARG A CA 1
ATOM 2527 C C . ARG A 1 330 ? -0.615 -19.492 24.031 1.00 77.75 330 ARG A C 1
ATOM 2529 O O . ARG A 1 330 ? -0.962 -19.315 25.197 1.00 77.75 330 ARG A O 1
ATOM 2536 N N . LEU A 1 331 ? 0.326 -18.764 23.426 1.00 73.94 331 LEU A N 1
ATOM 2537 C CA . LEU A 1 331 ? 1.049 -17.666 24.081 1.00 73.94 331 LEU A CA 1
ATOM 2538 C C . LEU A 1 331 ? 0.082 -16.569 24.555 1.00 73.94 331 LEU A C 1
ATOM 2540 O O . LEU A 1 331 ? 0.076 -16.223 25.733 1.00 73.94 331 LEU A O 1
ATOM 2544 N N . MET A 1 332 ? -0.827 -16.127 23.680 1.00 73.50 332 MET A N 1
ATOM 2545 C CA . MET A 1 332 ? -1.850 -15.125 24.011 1.00 73.50 332 MET A CA 1
ATOM 2546 C C . MET A 1 332 ? -2.778 -15.569 25.153 1.00 73.50 332 MET A C 1
ATOM 2548 O O . MET A 1 332 ? -3.148 -14.756 26.000 1.00 73.50 332 MET A O 1
ATOM 2552 N N . THR A 1 333 ? -3.151 -16.854 25.220 1.00 75.38 333 THR A N 1
ATOM 2553 C CA . THR A 1 333 ? -3.933 -17.374 26.356 1.00 75.38 333 THR A CA 1
ATOM 2554 C C . THR A 1 333 ? -3.125 -17.460 27.651 1.00 75.38 333 THR A C 1
ATOM 2556 O O . THR A 1 333 ? -3.693 -17.235 28.717 1.00 75.38 333 THR A O 1
ATOM 2559 N N . ALA A 1 334 ? -1.820 -17.739 27.578 1.00 67.50 334 ALA A N 1
ATOM 2560 C CA . ALA A 1 334 ? -0.944 -17.797 28.746 1.00 67.50 334 ALA A CA 1
ATOM 2561 C C . ALA A 1 334 ? -0.709 -16.402 29.352 1.00 67.50 334 ALA A C 1
ATOM 2563 O O . ALA A 1 334 ? -0.846 -16.239 30.564 1.00 67.50 334 ALA A O 1
ATOM 2564 N N . GLU A 1 335 ? -0.461 -15.378 28.528 1.00 64.44 335 GLU A N 1
ATOM 2565 C CA . GLU A 1 335 ? -0.361 -13.985 28.992 1.00 64.44 335 GLU A CA 1
ATOM 2566 C C . GLU A 1 335 ? -1.680 -13.477 29.591 1.00 64.44 335 GLU A C 1
ATOM 2568 O O . GLU A 1 335 ? -1.678 -12.849 30.651 1.00 64.44 335 GLU A O 1
ATOM 2573 N N . ALA A 1 336 ? -2.819 -13.786 28.960 1.00 63.28 336 ALA A N 1
ATOM 2574 C CA . ALA A 1 336 ? -4.135 -13.425 29.488 1.00 63.28 336 ALA A CA 1
ATOM 2575 C C . ALA A 1 336 ? -4.418 -14.096 30.847 1.00 63.28 336 ALA A C 1
ATOM 2577 O O . ALA A 1 336 ? -4.954 -13.455 31.756 1.00 63.28 336 ALA A O 1
ATOM 2578 N N . LEU A 1 337 ? -4.013 -15.361 31.015 1.00 62.66 337 LEU A N 1
ATOM 2579 C CA . LEU A 1 337 ? -4.049 -16.061 32.301 1.00 62.66 337 LEU A CA 1
ATOM 2580 C C . LEU A 1 337 ? -3.153 -15.373 33.336 1.00 62.66 337 LEU A C 1
ATOM 2582 O O . LEU A 1 337 ? -3.649 -15.047 34.416 1.00 62.66 337 LEU A O 1
ATOM 2586 N N . ALA A 1 338 ? -1.893 -15.084 32.999 1.00 63.50 338 ALA A N 1
ATOM 2587 C CA . ALA A 1 338 ? -0.934 -14.422 33.884 1.00 63.50 338 ALA A CA 1
ATOM 2588 C C . ALA A 1 338 ? -1.439 -13.050 34.370 1.00 63.50 338 ALA A C 1
ATOM 2590 O O . ALA A 1 338 ? -1.478 -12.804 35.577 1.00 63.50 338 ALA A O 1
ATOM 2591 N N . TRP A 1 339 ? -1.942 -12.201 33.466 1.00 64.44 339 TRP A N 1
ATOM 2592 C CA . TRP A 1 339 ? -2.586 -10.929 33.822 1.00 64.44 339 TRP A CA 1
ATOM 2593 C C . TRP A 1 339 ? -3.806 -11.123 34.737 1.00 64.44 339 TRP A C 1
ATOM 2595 O O . TRP A 1 339 ? -3.974 -10.387 35.713 1.00 64.44 339 TRP A O 1
ATOM 2605 N N . SER A 1 340 ? -4.640 -12.139 34.480 1.00 63.09 340 SER A N 1
ATOM 2606 C CA . SER A 1 340 ? -5.813 -12.440 35.318 1.00 63.09 340 SER A CA 1
ATOM 2607 C C . SER A 1 340 ? -5.465 -12.963 36.719 1.00 63.09 340 SER A C 1
ATOM 2609 O O . SER A 1 340 ? -6.318 -12.932 37.610 1.00 63.09 340 SER A O 1
ATOM 2611 N N . LEU A 1 341 ? -4.249 -13.482 36.915 1.00 65.69 341 LEU A N 1
ATOM 2612 C CA . LEU A 1 341 ? -3.763 -14.028 38.183 1.00 65.69 341 LEU A CA 1
ATOM 2613 C C . LEU A 1 341 ? -3.005 -12.961 38.982 1.00 65.69 341 LEU A C 1
ATOM 2615 O O . LEU A 1 341 ? -3.347 -12.724 40.141 1.00 65.69 341 LEU A O 1
ATOM 2619 N N . GLY A 1 342 ? -2.089 -12.218 38.350 1.00 60.66 342 GLY A N 1
ATOM 2620 C CA . GLY A 1 342 ? -1.428 -11.062 38.970 1.00 60.66 342 GLY A CA 1
ATOM 2621 C C . GLY A 1 342 ? -2.433 -10.007 39.451 1.00 60.66 342 GLY A C 1
ATOM 2622 O O . GLY A 1 342 ? -2.369 -9.555 40.594 1.00 60.66 342 GLY A O 1
ATOM 2623 N N . GLY A 1 343 ? -3.457 -9.714 38.639 1.00 56.41 343 GLY A N 1
ATOM 2624 C CA . GLY A 1 343 ? -4.558 -8.815 39.008 1.00 56.41 343 GLY A CA 1
ATOM 2625 C C . GLY A 1 343 ? -5.479 -9.319 40.132 1.00 56.41 343 GLY A C 1
ATOM 2626 O O . GLY A 1 343 ? -6.293 -8.541 40.635 1.00 56.41 343 GLY A O 1
ATOM 2627 N N . ARG A 1 344 ? -5.367 -10.593 40.542 1.00 55.97 344 ARG A N 1
ATOM 2628 C CA . ARG A 1 344 ? -6.045 -11.155 41.725 1.00 55.97 344 ARG A CA 1
ATOM 2629 C C . ARG A 1 344 ? -5.164 -11.099 42.973 1.00 55.97 344 ARG A C 1
ATOM 2631 O O . ARG A 1 344 ? -5.653 -10.662 44.010 1.00 55.97 344 ARG A O 1
ATOM 2638 N N . ILE A 1 345 ? -3.877 -11.437 42.862 1.00 55.47 345 ILE A N 1
ATOM 2639 C CA . ILE A 1 345 ? -2.909 -11.343 43.973 1.00 55.47 345 ILE A CA 1
ATOM 2640 C C . ILE A 1 345 ? -2.783 -9.888 44.464 1.00 55.47 345 ILE A C 1
ATOM 2642 O O . ILE A 1 345 ? -2.794 -9.632 45.664 1.00 55.47 345 ILE A O 1
ATOM 2646 N N . ALA A 1 346 ? -2.810 -8.910 43.552 1.00 52.97 346 ALA A N 1
ATOM 2647 C CA . ALA A 1 346 ? -2.818 -7.483 43.894 1.00 52.97 346 ALA A CA 1
ATOM 2648 C C . ALA A 1 346 ? -4.105 -6.982 44.599 1.00 52.97 346 ALA A C 1
ATOM 2650 O O . ALA A 1 346 ? -4.201 -5.800 44.925 1.00 52.97 346 ALA A O 1
ATOM 2651 N N . ARG A 1 347 ? -5.115 -7.840 44.820 1.00 52.62 347 ARG A N 1
ATOM 2652 C CA . ARG A 1 347 ? -6.365 -7.497 45.529 1.00 52.62 347 ARG A CA 1
ATOM 2653 C C . ARG A 1 347 ? -6.563 -8.244 46.846 1.00 52.62 347 ARG A C 1
ATOM 2655 O O . ARG A 1 347 ? -7.432 -7.849 47.616 1.00 52.62 347 ARG A O 1
ATOM 2662 N N . SER A 1 348 ? -5.751 -9.255 47.150 1.00 51.16 348 SER A N 1
ATOM 2663 C CA . SER A 1 348 ? -5.730 -9.929 48.456 1.00 51.16 348 SER A CA 1
ATOM 2664 C C . SER A 1 348 ? -4.876 -9.176 49.487 1.00 51.16 348 SER A C 1
ATOM 2666 O O . SER A 1 348 ? -4.101 -9.779 50.224 1.00 51.16 348 SER A O 1
ATOM 2668 N N . GLY A 1 349 ? -5.017 -7.848 49.546 1.00 47.66 349 GLY A N 1
ATOM 2669 C CA . GLY A 1 349 ? -4.536 -7.071 50.688 1.00 47.66 349 GLY A CA 1
ATOM 2670 C C . GLY A 1 349 ? -5.385 -7.396 51.926 1.00 47.66 349 GLY A C 1
ATOM 2671 O O . GLY A 1 349 ? -6.599 -7.581 51.786 1.00 47.66 349 GLY A O 1
ATOM 2672 N N . PRO A 1 350 ? -4.797 -7.494 53.132 1.00 51.06 350 PRO A N 1
ATOM 2673 C CA . PRO A 1 350 ? -5.540 -7.894 54.322 1.00 51.06 350 PRO A CA 1
ATOM 2674 C C . PRO A 1 350 ? -6.668 -6.901 54.631 1.00 51.06 350 PRO A C 1
ATOM 2676 O O . PRO A 1 350 ? -6.453 -5.687 54.660 1.00 51.06 350 PRO A O 1
ATOM 2679 N N . ARG A 1 351 ? -7.876 -7.422 54.896 1.00 47.41 351 ARG A N 1
ATOM 2680 C CA . ARG A 1 351 ? -9.006 -6.630 55.405 1.00 47.41 351 ARG A CA 1
ATOM 2681 C C . ARG A 1 351 ? -8.583 -5.957 56.712 1.00 47.41 351 ARG A C 1
ATOM 2683 O O . ARG A 1 351 ? -8.476 -6.622 57.740 1.00 47.41 351 ARG A O 1
ATOM 2690 N N . ARG A 1 352 ? -8.341 -4.644 56.674 1.00 48.25 352 ARG A N 1
ATOM 2691 C CA . ARG A 1 352 ? -8.074 -3.856 57.883 1.00 48.25 352 ARG A CA 1
ATOM 2692 C C . ARG A 1 352 ? -9.336 -3.871 58.755 1.00 48.25 352 ARG A C 1
ATOM 2694 O O . ARG A 1 352 ? -10.433 -3.729 58.224 1.00 48.25 352 ARG A O 1
ATOM 2701 N N . GLY A 1 353 ? -9.155 -4.130 60.051 1.00 48.03 353 GLY A N 1
ATOM 2702 C CA . GLY A 1 353 ? -10.220 -4.588 60.947 1.00 48.03 353 GLY A CA 1
ATOM 2703 C C . GLY A 1 353 ? -11.438 -3.667 61.043 1.00 48.03 353 GLY A C 1
ATOM 2704 O O . GLY A 1 353 ? -11.317 -2.443 61.023 1.00 48.03 353 GLY A O 1
ATOM 2705 N N . ASP A 1 354 ? -12.604 -4.292 61.178 1.00 49.34 354 ASP A N 1
ATOM 2706 C CA . ASP A 1 354 ? -13.895 -3.624 61.304 1.00 49.34 354 ASP A CA 1
ATOM 2707 C C . ASP A 1 354 ? -14.106 -3.137 62.748 1.00 49.34 354 ASP A C 1
ATOM 2709 O O . ASP A 1 354 ? -14.319 -3.934 63.661 1.00 49.34 354 ASP A O 1
ATOM 2713 N N . ILE A 1 355 ? -13.990 -1.823 62.972 1.00 54.66 355 ILE A N 1
ATOM 2714 C CA . ILE A 1 355 ? -14.343 -1.179 64.244 1.00 54.66 355 ILE A CA 1
ATOM 2715 C C . ILE A 1 355 ? -15.080 0.135 63.964 1.00 54.66 355 ILE A C 1
ATOM 2717 O O . ILE A 1 355 ? -14.504 1.223 64.034 1.00 54.66 355 ILE A O 1
ATOM 2721 N N . ARG A 1 356 ? -16.395 0.055 63.741 1.00 46.25 356 ARG A N 1
ATOM 2722 C CA . ARG A 1 356 ? -17.308 1.141 64.124 1.00 46.25 356 ARG A CA 1
ATOM 2723 C C . ARG A 1 356 ? -18.572 0.590 64.776 1.00 46.25 356 ARG A C 1
ATOM 2725 O O . ARG A 1 356 ? -19.338 -0.149 64.172 1.00 46.25 356 ARG A O 1
ATOM 2732 N N . LYS A 1 357 ? -18.762 0.966 66.044 1.00 44.00 357 LYS A N 1
ATOM 2733 C CA . LYS A 1 357 ? -19.945 0.639 66.849 1.00 44.00 357 LYS A CA 1
ATOM 2734 C C . LYS A 1 357 ? -21.186 1.261 66.196 1.00 44.00 357 LYS A C 1
ATOM 2736 O O . LYS A 1 357 ? -21.121 2.402 65.743 1.00 44.00 357 LYS A O 1
ATOM 2741 N N . GLY A 1 358 ? -22.292 0.521 66.152 1.00 41.75 358 GLY A N 1
ATOM 2742 C CA . GLY A 1 358 ? -23.560 1.025 65.622 1.00 41.75 358 GLY A CA 1
ATOM 2743 C C . GLY A 1 358 ? -24.287 1.963 66.590 1.00 41.75 358 GLY A C 1
ATOM 2744 O O . GLY A 1 358 ? -23.987 1.987 67.783 1.00 41.75 358 GLY A O 1
ATOM 2745 N N . LEU A 1 359 ? -25.289 2.681 66.075 1.00 38.97 359 LEU A N 1
ATOM 2746 C CA . LEU A 1 359 ? -26.345 3.309 66.869 1.00 38.97 359 LEU A CA 1
ATOM 2747 C C . LEU A 1 359 ? -27.708 3.135 66.166 1.00 38.97 359 LEU A C 1
ATOM 2749 O O . LEU A 1 359 ? -27.774 2.856 64.973 1.00 38.97 359 LEU A O 1
ATOM 2753 N N . HIS A 1 360 ? -28.774 3.232 66.954 1.00 39.75 360 HIS A N 1
ATOM 2754 C CA . HIS A 1 360 ? -30.121 2.697 66.729 1.00 39.75 360 HIS A CA 1
ATOM 2755 C C . HIS A 1 360 ? -30.913 3.124 65.472 1.00 39.75 360 HIS A C 1
ATOM 2757 O O . HIS A 1 360 ? -30.798 4.242 64.989 1.00 39.75 360 HIS A O 1
ATOM 2763 N N . ARG A 1 361 ? -31.808 2.201 65.064 1.00 44.75 361 ARG A N 1
ATOM 2764 C CA . ARG A 1 361 ? -33.202 2.370 64.577 1.00 44.75 361 ARG A CA 1
ATOM 2765 C C . ARG A 1 361 ? -33.637 3.771 64.096 1.00 44.75 361 ARG A C 1
ATOM 2767 O O . ARG A 1 361 ? -33.684 4.688 64.906 1.00 44.75 361 ARG A O 1
ATOM 2774 N N . HIS A 1 362 ? -34.253 3.838 62.910 1.00 33.12 362 HIS A N 1
ATOM 2775 C CA . HIS A 1 362 ? -35.727 3.800 62.817 1.00 33.12 362 HIS A CA 1
ATOM 2776 C C . HIS A 1 362 ? -36.253 3.581 61.379 1.00 33.12 362 HIS A C 1
ATOM 2778 O O . HIS A 1 362 ? -35.778 4.203 60.437 1.00 33.12 362 HIS A O 1
ATOM 2784 N N . ASP A 1 363 ? -37.267 2.720 61.263 1.00 47.09 363 ASP A N 1
ATOM 2785 C CA . ASP A 1 363 ? -38.304 2.696 60.209 1.00 47.09 363 ASP A CA 1
ATOM 2786 C C . ASP A 1 363 ? -39.545 3.478 60.742 1.00 47.09 363 ASP A C 1
ATOM 2788 O O . ASP A 1 363 ? -39.581 3.692 61.969 1.00 47.09 363 ASP A O 1
ATOM 2792 N N . PRO A 1 364 ? -40.565 3.883 59.930 1.00 54.66 364 PRO A N 1
ATOM 2793 C CA . PRO A 1 364 ? -40.995 3.241 58.672 1.00 54.66 364 PRO A CA 1
ATOM 2794 C C . PRO A 1 364 ? -41.432 4.136 57.472 1.00 54.66 364 PRO A C 1
ATOM 2796 O O . PRO A 1 364 ? -41.747 5.312 57.608 1.00 54.66 364 PRO A O 1
ATOM 2799 N N . ALA A 1 365 ? -41.538 3.479 56.307 1.00 38.66 365 ALA A N 1
ATOM 2800 C CA . ALA A 1 365 ? -42.555 3.590 55.232 1.00 38.66 365 ALA A CA 1
ATOM 2801 C C . ALA A 1 365 ? -43.195 4.947 54.815 1.00 38.66 365 ALA A C 1
ATOM 2803 O O . ALA A 1 365 ? -44.016 5.497 55.540 1.00 38.66 365 ALA A O 1
ATOM 2804 N N . LEU A 1 366 ? -42.956 5.336 53.547 1.00 37.59 366 LEU A N 1
ATOM 2805 C CA . LEU A 1 366 ? -43.726 6.187 52.592 1.00 37.59 366 LEU A CA 1
ATOM 2806 C C . LEU A 1 366 ? -42.959 6.114 51.235 1.00 37.59 366 LEU A C 1
ATOM 2808 O O . LEU A 1 366 ? -41.742 5.942 51.269 1.00 37.59 366 LEU A O 1
ATOM 2812 N N . ASP A 1 367 ? -43.489 6.260 50.013 1.00 34.28 367 ASP A N 1
ATOM 2813 C CA . ASP A 1 367 ? -44.812 5.992 49.409 1.00 34.28 367 ASP A CA 1
ATOM 2814 C C . ASP A 1 367 ? -44.598 5.756 47.876 1.00 34.28 367 ASP A C 1
ATOM 2816 O O . ASP A 1 367 ? -43.458 5.640 47.416 1.00 34.28 367 ASP A O 1
ATOM 2820 N N . ARG A 1 368 ? -45.660 5.639 47.068 1.00 39.31 368 ARG A N 1
ATOM 2821 C CA . ARG A 1 368 ? -45.635 5.375 45.614 1.00 39.31 368 ARG A CA 1
ATOM 2822 C C . ARG A 1 368 ? -45.408 6.625 44.740 1.00 39.31 368 ARG A C 1
ATOM 2824 O O . ARG A 1 368 ? -45.752 7.736 45.123 1.00 39.31 368 ARG A O 1
ATOM 2831 N N . HIS A 1 369 ? -45.018 6.371 43.480 1.00 32.91 369 HIS A N 1
ATOM 2832 C CA . HIS A 1 369 ? -44.894 7.331 42.360 1.00 32.91 369 HIS A CA 1
ATOM 2833 C C . HIS A 1 369 ? -43.761 8.382 42.530 1.00 32.91 369 HIS A C 1
ATOM 2835 O O . HIS A 1 369 ? -43.218 8.551 43.612 1.00 32.91 369 HIS A O 1
ATOM 2841 N N . ASP A 1 370 ? -43.257 9.059 41.490 1.00 36.38 370 ASP A N 1
ATOM 2842 C CA . ASP A 1 370 ? -43.658 9.104 40.072 1.00 36.38 370 ASP A CA 1
ATOM 2843 C C . ASP A 1 370 ? -42.441 9.013 39.106 1.00 36.38 370 ASP A C 1
ATOM 2845 O O . ASP A 1 370 ? -41.279 8.882 39.487 1.00 36.38 370 ASP A O 1
ATOM 2849 N N . THR A 1 371 ? -42.744 9.028 37.814 1.00 37.38 371 THR A N 1
ATOM 2850 C CA . THR A 1 371 ? -41.897 8.881 36.634 1.00 37.38 371 THR A CA 1
ATOM 2851 C C . THR A 1 371 ? -41.002 10.092 36.294 1.00 37.38 371 THR A C 1
ATOM 2853 O O . THR A 1 371 ? -41.207 11.206 36.762 1.00 37.38 371 THR A O 1
ATOM 2856 N N . ARG A 1 372 ? -40.099 9.860 35.315 1.00 32.25 372 ARG A N 1
ATOM 2857 C CA . ARG A 1 372 ? -39.455 10.802 34.356 1.00 32.25 372 ARG A CA 1
ATOM 2858 C C . ARG A 1 372 ? -37.968 11.181 34.544 1.00 32.25 372 ARG A C 1
ATOM 2860 O O . ARG A 1 372 ? -37.556 11.781 35.524 1.00 32.25 372 ARG A O 1
ATOM 2867 N N . ARG A 1 373 ? -37.281 11.070 33.388 1.00 32.12 373 ARG A N 1
ATOM 2868 C CA . ARG A 1 373 ? -36.165 11.885 32.834 1.00 32.12 373 ARG A CA 1
ATOM 2869 C C . ARG A 1 373 ? -34.691 11.521 33.130 1.00 32.12 373 ARG A C 1
ATOM 2871 O O . ARG A 1 373 ? -34.235 11.463 34.257 1.00 32.12 373 ARG A O 1
ATOM 2878 N N . ARG A 1 374 ? -33.934 11.524 32.014 1.00 32.91 374 ARG A N 1
ATOM 2879 C CA . ARG A 1 374 ? -32.488 11.814 31.848 1.00 32.91 374 ARG A CA 1
ATOM 2880 C C . ARG A 1 374 ? -31.464 10.829 32.442 1.00 32.91 374 ARG A C 1
ATOM 2882 O O . ARG A 1 374 ? -30.765 11.146 33.396 1.00 32.91 374 ARG A O 1
ATOM 2889 N N . ALA A 1 375 ? -31.194 9.755 31.700 1.00 30.83 375 ALA A N 1
ATOM 2890 C CA . ALA A 1 375 ? -29.852 9.167 31.657 1.00 30.83 375 ALA A CA 1
ATOM 2891 C C . ALA A 1 375 ? -28.968 9.961 30.668 1.00 30.83 375 ALA A C 1
ATOM 2893 O O . ALA A 1 375 ? -28.940 9.674 29.472 1.00 30.83 375 ALA A O 1
ATOM 2894 N N . LEU A 1 376 ? -28.291 11.007 31.153 1.00 36.12 376 LEU A N 1
ATOM 2895 C CA . LEU A 1 376 ? -27.240 11.704 30.397 1.00 36.12 376 LEU A CA 1
ATOM 2896 C C . LEU A 1 376 ? -25.917 10.926 30.474 1.00 36.12 376 LEU A C 1
ATOM 2898 O O . LEU A 1 376 ? -25.628 10.274 31.475 1.00 36.12 376 LEU A O 1
ATOM 2902 N N . TRP A 1 377 ? -25.093 11.027 29.428 1.00 33.50 377 TRP A N 1
ATOM 2903 C CA . TRP A 1 377 ? -23.758 10.426 29.397 1.00 33.50 377 TRP A CA 1
ATOM 2904 C C . TRP A 1 377 ? -22.843 11.068 30.451 1.00 33.50 377 TRP A C 1
ATOM 2906 O O . TRP A 1 377 ? -22.373 12.190 30.263 1.00 33.50 377 TRP A O 1
ATOM 2916 N N . GLN A 1 378 ? -22.533 10.349 31.532 1.00 31.91 378 GLN A N 1
ATOM 2917 C CA . GLN A 1 378 ? -21.464 10.755 32.446 1.00 31.91 378 GLN A CA 1
ATOM 2918 C C . GLN A 1 378 ? -20.094 10.369 31.878 1.00 31.91 378 GLN A C 1
ATOM 2920 O O . GLN A 1 378 ? -19.664 9.216 31.935 1.00 31.91 378 GLN A O 1
ATOM 2925 N N . VAL A 1 379 ? -19.386 11.370 31.353 1.00 34.19 379 VAL A N 1
ATOM 2926 C CA . VAL A 1 379 ? -17.958 11.279 31.034 1.00 34.19 379 VAL A CA 1
ATOM 2927 C C . VAL A 1 379 ? -17.177 11.107 32.340 1.00 34.19 379 VAL A C 1
ATOM 2929 O O . VAL A 1 379 ? -17.178 11.998 33.185 1.00 34.19 379 VAL A O 1
ATOM 2932 N N . ARG A 1 380 ? -16.490 9.971 32.512 1.00 27.36 380 ARG A N 1
ATOM 2933 C CA . ARG A 1 380 ? -15.690 9.685 33.715 1.00 27.36 380 ARG A CA 1
ATOM 2934 C C . ARG A 1 380 ? -14.203 9.945 33.465 1.00 27.36 380 ARG A C 1
ATOM 2936 O O . ARG A 1 380 ? -13.450 9.034 33.131 1.00 27.36 380 ARG A O 1
ATOM 2943 N N . THR A 1 381 ? -13.781 11.195 33.629 1.00 34.69 381 THR A N 1
ATOM 2944 C CA . THR A 1 381 ? -12.375 11.622 33.540 1.00 34.69 381 THR A CA 1
ATOM 2945 C C . THR A 1 381 ? -11.557 11.131 34.739 1.00 34.69 381 THR A C 1
ATOM 2947 O O . THR A 1 381 ? -11.600 11.702 35.826 1.00 34.69 381 THR A O 1
ATOM 2950 N N . GLY A 1 382 ? -10.773 10.069 34.543 1.00 25.56 382 GLY A N 1
ATOM 2951 C CA . GLY A 1 382 ? -9.789 9.602 35.523 1.00 25.56 382 GLY A CA 1
ATOM 2952 C C . GLY A 1 382 ? -8.415 10.240 35.307 1.00 25.56 382 GLY A C 1
ATOM 2953 O O . GLY A 1 382 ? -7.696 9.835 34.399 1.00 25.56 382 GLY A O 1
ATOM 2954 N N . ARG A 1 383 ? -8.025 11.197 36.161 1.00 27.56 383 ARG A N 1
ATOM 2955 C CA . ARG A 1 383 ? -6.601 11.517 36.394 1.00 27.56 383 ARG A CA 1
ATOM 2956 C C . ARG A 1 383 ? -5.920 10.336 37.094 1.00 27.56 383 ARG A C 1
ATOM 2958 O O . ARG A 1 383 ? -6.566 9.715 37.930 1.00 27.56 383 ARG A O 1
ATOM 2965 N N . TRP A 1 384 ? -4.631 10.123 36.820 1.00 30.58 384 TRP A N 1
ATOM 2966 C CA . TRP A 1 384 ? -3.538 9.789 37.764 1.00 30.58 384 TRP A CA 1
ATOM 2967 C C . TRP A 1 384 ? -2.192 9.803 36.981 1.00 30.58 384 TRP A C 1
ATOM 2969 O O . TRP A 1 384 ? -2.239 10.075 35.779 1.00 30.58 384 TRP A O 1
ATOM 2979 N N . PRO A 1 385 ? -1.003 9.780 37.621 1.00 34.94 385 PRO A N 1
ATOM 2980 C CA . PRO A 1 385 ? -0.046 10.870 37.412 1.00 34.94 385 PRO A CA 1
ATOM 2981 C C . PRO A 1 385 ? 1.156 10.523 36.522 1.00 34.94 385 PRO A C 1
ATOM 2983 O O . PRO A 1 385 ? 1.411 9.367 36.199 1.00 34.94 385 PRO A O 1
ATOM 2986 N N . ALA A 1 386 ? 1.936 11.555 36.197 1.00 24.78 386 ALA A N 1
ATOM 2987 C CA . ALA A 1 386 ? 3.303 11.402 35.713 1.00 24.78 386 ALA A CA 1
ATOM 2988 C C . ALA A 1 386 ? 4.279 11.106 36.868 1.00 24.78 386 ALA A C 1
ATOM 2990 O O . ALA A 1 386 ? 4.078 11.560 37.995 1.00 24.78 386 ALA A O 1
ATOM 2991 N N . SER A 1 387 ? 5.374 10.419 36.548 1.00 23.92 387 SER A N 1
ATOM 2992 C CA . SER A 1 387 ? 6.559 10.266 37.395 1.00 23.92 387 SER A CA 1
ATOM 2993 C C . SER A 1 387 ? 7.797 10.262 36.498 1.00 23.92 387 SER A C 1
ATOM 2995 O O . SER A 1 387 ? 7.870 9.454 35.574 1.00 23.92 387 SER A O 1
ATOM 2997 N N . VAL A 1 388 ? 8.749 11.157 36.761 1.00 23.28 388 VAL A N 1
ATOM 2998 C CA . VAL A 1 388 ? 10.038 11.247 36.056 1.00 23.28 388 VAL A CA 1
ATOM 2999 C C . VAL A 1 388 ? 11.141 10.844 37.028 1.00 23.28 388 VAL A C 1
ATOM 3001 O O . VAL A 1 388 ? 11.200 11.401 38.122 1.00 23.28 388 VAL A O 1
ATOM 3004 N N . ALA A 1 389 ? 12.000 9.904 36.630 1.00 21.03 389 ALA A N 1
ATOM 3005 C CA . ALA A 1 389 ? 13.275 9.618 37.284 1.00 21.03 389 ALA A CA 1
ATOM 3006 C C . ALA A 1 389 ? 14.230 8.892 36.316 1.00 21.03 389 ALA A C 1
ATOM 3008 O O . ALA A 1 389 ? 13.829 7.956 35.631 1.00 21.03 389 ALA A O 1
ATOM 3009 N N . ASP A 1 390 ? 15.477 9.349 36.312 1.00 24.52 390 ASP A N 1
ATOM 3010 C CA . ASP A 1 390 ? 16.694 8.866 35.633 1.00 24.52 390 ASP A CA 1
ATOM 3011 C C . ASP A 1 390 ? 17.871 9.374 36.526 1.00 24.52 390 ASP A C 1
ATOM 3013 O O . ASP A 1 390 ? 17.595 10.235 37.377 1.00 24.52 390 ASP A O 1
ATOM 3017 N N . PRO A 1 391 ? 19.158 8.970 36.387 1.00 33.75 391 PRO A N 1
ATOM 3018 C CA . PRO A 1 391 ? 19.752 8.040 35.411 1.00 33.75 391 PRO A CA 1
ATOM 3019 C C . PRO A 1 391 ? 20.762 7.000 35.986 1.00 33.75 391 PRO A C 1
ATOM 3021 O O . PRO A 1 391 ? 21.171 7.129 37.131 1.00 33.75 391 PRO A O 1
ATOM 3024 N N . HIS A 1 392 ? 21.214 6.051 35.135 1.00 22.55 392 HIS A N 1
ATOM 3025 C CA . HIS A 1 392 ? 22.565 5.406 35.011 1.00 22.55 392 HIS A CA 1
ATOM 3026 C C . HIS A 1 392 ? 23.427 4.978 36.249 1.00 22.55 392 HIS A C 1
ATOM 3028 O O . HIS A 1 392 ? 23.161 5.371 37.377 1.00 22.55 392 HIS A O 1
ATOM 3034 N N . PRO A 1 393 ? 24.566 4.249 36.073 1.00 38.06 393 PRO A N 1
ATOM 3035 C CA . PRO A 1 393 ? 25.052 3.366 34.988 1.00 38.06 393 PRO A CA 1
ATOM 3036 C C . PRO A 1 393 ? 25.166 1.891 35.520 1.00 38.06 393 PRO A C 1
ATOM 3038 O O . PRO A 1 393 ? 24.495 1.573 36.492 1.00 38.06 393 PRO A O 1
ATOM 3041 N N . THR A 1 394 ? 25.867 0.871 34.987 1.00 23.25 394 THR A N 1
ATOM 3042 C CA . THR A 1 394 ? 27.023 0.742 34.067 1.00 23.25 394 THR A CA 1
ATOM 3043 C C . THR A 1 394 ? 27.106 -0.697 33.512 1.00 23.25 394 THR A C 1
ATOM 3045 O O . THR A 1 394 ? 26.896 -1.634 34.277 1.00 23.25 394 THR A O 1
ATOM 3048 N N . ALA A 1 395 ? 27.500 -0.903 32.245 1.00 23.39 395 ALA A N 1
ATOM 3049 C CA . ALA A 1 395 ? 28.093 -2.161 31.747 1.00 23.39 395 ALA A CA 1
ATOM 3050 C C . ALA A 1 395 ? 28.808 -1.928 30.397 1.00 23.39 395 ALA A C 1
ATOM 3052 O O . ALA A 1 395 ? 28.299 -1.191 29.554 1.00 23.39 395 ALA A O 1
ATOM 3053 N N . THR A 1 396 ? 29.972 -2.549 30.183 1.00 22.47 396 THR A N 1
ATOM 3054 C CA . THR A 1 396 ? 30.899 -2.229 29.075 1.00 22.47 396 THR A CA 1
ATOM 3055 C C . THR A 1 396 ? 31.022 -3.373 28.071 1.00 22.47 396 THR A C 1
ATOM 3057 O O . THR A 1 396 ? 31.214 -4.506 28.502 1.00 22.47 396 THR A O 1
ATOM 3060 N N . LEU A 1 397 ? 31.042 -3.086 26.757 1.00 22.84 397 LEU A N 1
ATOM 3061 C CA . LEU A 1 397 ? 31.781 -3.898 25.770 1.00 22.84 397 LEU A CA 1
ATOM 3062 C C . LEU A 1 397 ? 31.973 -3.196 24.404 1.00 22.84 397 LEU A C 1
ATOM 3064 O O . LEU A 1 397 ? 31.020 -2.708 23.808 1.00 22.84 397 LEU A O 1
ATOM 3068 N N . ALA A 1 398 ? 33.226 -3.201 23.931 1.00 23.02 398 ALA A N 1
ATOM 3069 C CA . ALA A 1 398 ? 33.703 -3.016 22.550 1.00 23.02 398 ALA A CA 1
ATOM 3070 C C . ALA A 1 398 ? 33.028 -1.951 21.647 1.00 23.02 398 ALA A C 1
ATOM 3072 O O . ALA A 1 398 ? 32.143 -2.253 20.846 1.00 23.02 398 ALA A O 1
ATOM 3073 N N . GLN A 1 399 ? 33.580 -0.732 21.642 1.00 23.75 399 GLN A N 1
ATOM 3074 C CA . GLN A 1 399 ? 33.489 0.167 20.484 1.00 23.75 399 GLN A CA 1
ATOM 3075 C C . GLN A 1 399 ? 34.643 -0.114 19.508 1.00 23.75 399 GLN A C 1
ATOM 3077 O O . GLN A 1 399 ? 35.804 -0.058 19.906 1.00 23.75 399 GLN A O 1
ATOM 3082 N N . PHE A 1 400 ? 34.335 -0.322 18.226 1.00 24.88 400 PHE A N 1
ATOM 3083 C CA . PHE A 1 400 ? 35.273 -0.053 17.131 1.00 24.88 400 PHE A CA 1
ATOM 3084 C C . PHE A 1 400 ? 34.851 1.256 16.463 1.00 24.88 400 PHE A C 1
ATOM 3086 O O . PHE A 1 400 ? 33.830 1.308 15.779 1.00 24.88 400 PHE A O 1
ATOM 3093 N N . GLY A 1 401 ? 35.615 2.321 16.701 1.00 22.56 401 GLY A N 1
ATOM 3094 C CA . GLY A 1 401 ? 35.431 3.603 16.029 1.00 22.56 401 GLY A CA 1
ATOM 3095 C C . GLY A 1 401 ? 36.308 3.692 14.785 1.00 22.56 401 GLY A C 1
ATOM 3096 O O . GLY A 1 401 ? 37.521 3.547 14.891 1.00 22.56 401 GLY A O 1
ATOM 3097 N N . VAL A 1 402 ? 35.699 3.970 13.630 1.00 24.45 402 VAL A N 1
ATOM 3098 C CA . VAL A 1 402 ? 36.391 4.520 12.455 1.00 24.45 402 VAL A CA 1
ATOM 3099 C C . VAL A 1 402 ? 35.503 5.608 11.849 1.00 24.45 402 VAL A C 1
ATOM 3101 O O . VAL A 1 402 ? 34.580 5.336 11.082 1.00 24.45 402 VAL A O 1
ATOM 3104 N N . HIS A 1 403 ? 35.788 6.853 12.217 1.00 26.41 403 HIS A N 1
ATOM 3105 C CA . HIS A 1 403 ? 35.661 7.975 11.295 1.00 26.41 403 HIS A CA 1
ATOM 3106 C C . HIS A 1 403 ? 37.065 8.244 10.748 1.00 26.41 403 HIS A C 1
ATOM 3108 O O . HIS A 1 403 ? 38.007 8.193 11.531 1.00 26.41 403 HIS A O 1
ATOM 3114 N N . ASP A 1 404 ? 37.181 8.431 9.429 1.00 27.73 404 ASP A N 1
ATOM 3115 C CA . ASP A 1 404 ? 38.042 9.434 8.771 1.00 27.73 404 ASP A CA 1
ATOM 3116 C C . ASP A 1 404 ? 38.195 9.114 7.280 1.00 27.73 404 ASP A C 1
ATOM 3118 O O . ASP A 1 404 ? 38.857 8.148 6.906 1.00 27.73 404 ASP A O 1
ATOM 3122 N N . HIS A 1 405 ? 37.605 9.955 6.427 1.00 27.52 405 HIS A N 1
ATOM 3123 C CA . HIS A 1 405 ? 37.851 10.038 4.980 1.00 27.52 405 HIS A CA 1
ATOM 3124 C C . HIS A 1 405 ? 37.712 11.512 4.549 1.00 27.52 405 HIS A C 1
ATOM 3126 O O . HIS A 1 405 ? 36.792 11.868 3.823 1.00 27.52 405 HIS A O 1
ATOM 3132 N N . ASP A 1 406 ? 38.611 12.363 5.054 1.00 32.41 406 ASP A N 1
ATOM 3133 C CA . ASP A 1 406 ? 38.746 13.781 4.667 1.00 32.41 406 ASP A CA 1
ATOM 3134 C C . ASP A 1 406 ? 40.229 14.224 4.776 1.00 32.41 406 ASP A C 1
ATOM 3136 O O . ASP A 1 406 ? 40.589 15.188 5.447 1.00 32.41 406 ASP A O 1
ATOM 3140 N N . LEU A 1 407 ? 41.130 13.462 4.140 1.00 31.78 407 LEU A N 1
ATOM 3141 C CA . LEU A 1 407 ? 42.554 13.800 3.986 1.00 31.78 407 LEU A CA 1
ATOM 3142 C C . LEU A 1 407 ? 43.031 13.463 2.568 1.00 31.78 407 LEU A C 1
ATOM 3144 O O . LEU A 1 407 ? 43.550 12.378 2.306 1.00 31.78 407 LEU A O 1
ATOM 3148 N N . ALA A 1 408 ? 42.849 14.415 1.655 1.00 28.95 408 ALA A N 1
ATOM 3149 C CA . ALA A 1 408 ? 43.298 14.325 0.267 1.00 28.95 408 ALA A CA 1
ATOM 3150 C C . ALA A 1 408 ? 43.957 15.635 -0.211 1.00 28.95 408 ALA A C 1
ATOM 3152 O O . ALA A 1 408 ? 43.692 16.070 -1.323 1.00 28.95 408 ALA A O 1
ATOM 3153 N N . ASP A 1 409 ? 44.799 16.258 0.628 1.00 35.69 409 ASP A N 1
ATOM 3154 C CA . ASP A 1 409 ? 45.632 17.415 0.244 1.00 35.69 409 ASP A CA 1
ATOM 3155 C C . ASP A 1 409 ? 46.831 17.644 1.203 1.00 35.69 409 ASP A C 1
ATOM 3157 O O . ASP A 1 409 ? 46.791 18.508 2.081 1.00 35.69 409 ASP A O 1
ATOM 3161 N N . GLN A 1 410 ? 47.907 16.850 1.054 1.00 30.50 410 GLN A N 1
ATOM 3162 C CA . GLN A 1 410 ? 49.323 17.271 1.213 1.00 30.50 410 GLN A CA 1
ATOM 3163 C C . GLN A 1 410 ? 50.322 16.103 1.007 1.00 30.50 410 GLN A C 1
ATOM 3165 O O . GLN A 1 410 ? 49.977 14.953 1.286 1.00 30.50 410 GLN A O 1
ATOM 3170 N N . PRO A 1 411 ? 51.561 16.357 0.526 1.00 36.81 411 PRO A N 1
ATOM 3171 C CA . PRO A 1 411 ? 52.520 15.299 0.189 1.00 36.81 411 PRO A CA 1
ATOM 3172 C C . PRO A 1 411 ? 53.606 15.052 1.259 1.00 36.81 411 PRO A C 1
ATOM 3174 O O . PRO A 1 411 ? 54.297 15.980 1.672 1.00 36.81 411 PRO A O 1
ATOM 3177 N N . GLY A 1 412 ? 53.870 13.782 1.600 1.00 34.62 412 GLY A N 1
ATOM 3178 C CA . GLY A 1 412 ? 55.143 13.377 2.221 1.00 34.62 412 GLY A CA 1
ATOM 3179 C C . GLY A 1 412 ? 55.110 12.142 3.134 1.00 34.62 412 GLY A C 1
ATOM 3180 O O . GLY A 1 412 ? 54.127 11.881 3.816 1.00 34.62 412 GLY A O 1
ATOM 3181 N N . CYS A 1 413 ? 56.258 11.454 3.221 1.00 30.48 413 CYS A N 1
ATOM 3182 C CA . CYS A 1 413 ? 56.580 10.403 4.206 1.00 30.48 413 CYS A CA 1
ATOM 3183 C C . CYS A 1 413 ? 55.838 9.035 4.063 1.00 30.48 413 CYS A C 1
ATOM 3185 O O . CYS A 1 413 ? 54.972 8.877 3.202 1.00 30.48 413 CYS A O 1
ATOM 3187 N N . PRO A 1 414 ? 56.330 7.933 4.683 1.00 36.09 414 PRO A N 1
ATOM 3188 C CA . PRO A 1 414 ? 57.009 6.948 3.838 1.00 36.09 414 PRO A CA 1
ATOM 3189 C C . PRO A 1 414 ? 56.543 5.497 4.063 1.00 36.09 414 PRO A C 1
ATOM 3191 O O . PRO A 1 414 ? 57.269 4.679 4.620 1.00 36.09 414 PRO A O 1
ATOM 3194 N N . VAL A 1 415 ? 55.346 5.144 3.582 1.00 36.78 415 VAL A N 1
ATOM 3195 C CA . VAL A 1 415 ? 54.828 3.752 3.647 1.00 36.78 415 VAL A CA 1
ATOM 3196 C C . VAL A 1 415 ? 54.830 3.047 2.274 1.00 36.78 415 VAL A C 1
ATOM 3198 O O . VAL A 1 415 ? 54.761 1.824 2.187 1.00 36.78 415 VAL A O 1
ATOM 3201 N N . VAL A 1 416 ? 54.989 3.794 1.174 1.00 37.62 416 VAL A N 1
ATOM 3202 C CA . VAL A 1 416 ? 54.887 3.262 -0.203 1.00 37.62 416 VAL A CA 1
ATOM 3203 C C . VAL A 1 416 ? 56.145 2.507 -0.672 1.00 37.62 416 VAL A C 1
ATOM 3205 O O . VAL A 1 416 ? 56.043 1.588 -1.485 1.00 37.62 416 VAL A O 1
ATOM 3208 N N . GLN A 1 417 ? 57.336 2.824 -0.146 1.00 36.81 417 GLN A N 1
ATOM 3209 C CA . GLN A 1 417 ? 58.595 2.223 -0.626 1.00 36.81 417 GLN A CA 1
ATOM 3210 C C . GLN A 1 417 ? 58.690 0.704 -0.391 1.00 36.81 417 GLN A C 1
ATOM 3212 O O . GLN A 1 417 ? 59.274 0.002 -1.215 1.00 36.81 417 GLN A O 1
ATOM 3217 N N . ALA A 1 418 ? 58.049 0.172 0.655 1.00 37.41 418 ALA A N 1
ATOM 3218 C CA . ALA A 1 418 ? 58.082 -1.258 0.977 1.00 37.41 418 ALA A CA 1
ATOM 3219 C C . ALA A 1 418 ? 57.372 -2.160 -0.055 1.00 37.41 418 ALA A C 1
ATOM 3221 O O . ALA A 1 418 ? 57.591 -3.368 -0.052 1.00 37.41 418 ALA A O 1
ATOM 3222 N N . ARG A 1 419 ? 56.527 -1.601 -0.939 1.00 35.41 419 ARG A N 1
ATOM 3223 C CA . ARG A 1 419 ? 55.734 -2.376 -1.915 1.00 35.41 419 ARG A CA 1
ATOM 3224 C C . ARG A 1 419 ? 56.151 -2.181 -3.377 1.00 35.41 419 ARG A C 1
ATOM 3226 O O . ARG A 1 419 ? 55.689 -2.923 -4.230 1.00 35.41 419 ARG A O 1
ATOM 3233 N N . VAL A 1 420 ? 57.043 -1.229 -3.661 1.00 33.91 420 VAL A N 1
ATOM 3234 C CA . VAL A 1 420 ? 57.590 -0.964 -5.012 1.00 33.91 420 VAL A CA 1
ATOM 3235 C C . VAL A 1 420 ? 58.967 -1.627 -5.216 1.00 33.91 420 VAL A C 1
ATOM 3237 O O . VAL A 1 420 ? 59.462 -1.720 -6.336 1.00 33.91 420 VAL A O 1
ATOM 3240 N N . ALA A 1 421 ? 59.579 -2.140 -4.144 1.00 33.66 421 ALA A N 1
ATOM 3241 C CA . ALA A 1 421 ? 60.888 -2.796 -4.183 1.00 33.66 421 ALA A CA 1
ATOM 3242 C C . ALA A 1 421 ? 60.882 -4.223 -4.777 1.00 33.66 421 ALA A C 1
ATOM 3244 O O . ALA A 1 421 ? 61.954 -4.735 -5.089 1.00 33.66 421 ALA A O 1
ATOM 3245 N N . LEU A 1 422 ? 59.715 -4.867 -4.934 1.00 34.09 422 LEU A N 1
ATOM 3246 C CA . LEU A 1 422 ? 59.624 -6.263 -5.393 1.00 34.09 422 LEU A CA 1
ATOM 3247 C C . LEU A 1 422 ? 59.475 -6.407 -6.922 1.00 34.09 422 LEU A C 1
ATOM 3249 O O . LEU A 1 422 ? 60.005 -7.353 -7.495 1.00 34.09 422 LEU A O 1
ATOM 3253 N N . ASP A 1 423 ? 58.847 -5.436 -7.594 1.00 33.06 423 ASP A N 1
ATOM 3254 C CA . ASP A 1 423 ? 58.576 -5.462 -9.047 1.00 33.06 423 ASP A CA 1
ATOM 3255 C C . ASP A 1 423 ? 59.712 -4.842 -9.898 1.00 33.06 423 ASP A C 1
ATOM 3257 O O . ASP A 1 423 ? 59.509 -4.450 -11.047 1.00 33.06 423 ASP A O 1
ATOM 3261 N N . ARG A 1 424 ? 60.927 -4.708 -9.344 1.00 32.59 424 ARG A N 1
ATOM 3262 C CA . ARG A 1 424 ? 62.092 -4.087 -10.015 1.00 32.59 424 ARG A CA 1
ATOM 3263 C C . ARG A 1 424 ? 63.281 -5.032 -10.229 1.00 32.59 424 ARG A C 1
ATOM 3265 O O . ARG A 1 424 ? 64.431 -4.602 -10.202 1.00 32.59 424 ARG A O 1
ATOM 3272 N N . ILE A 1 425 ? 63.005 -6.306 -10.511 1.00 37.12 425 ILE A N 1
ATOM 3273 C CA . ILE A 1 425 ? 64.008 -7.270 -10.995 1.00 37.12 425 ILE A CA 1
ATOM 3274 C C . ILE A 1 425 ? 63.577 -7.844 -12.355 1.00 37.12 425 ILE A C 1
ATOM 3276 O O . ILE A 1 425 ? 63.153 -8.988 -12.450 1.00 37.12 425 ILE A O 1
ATOM 3280 N N . VAL A 1 426 ? 63.675 -7.014 -13.401 1.00 36.28 426 VAL A N 1
ATOM 3281 C CA . VAL A 1 426 ? 63.989 -7.350 -14.810 1.00 36.28 426 VAL A CA 1
ATOM 3282 C C . VAL A 1 426 ? 64.263 -6.026 -15.558 1.00 36.28 426 VAL A C 1
ATOM 3284 O O . VAL A 1 426 ? 63.844 -4.955 -15.119 1.00 36.28 426 VAL A O 1
ATOM 3287 N N . ALA A 1 427 ? 65.065 -6.080 -16.623 1.00 28.47 427 ALA A N 1
ATOM 3288 C CA . ALA A 1 427 ? 65.787 -4.945 -17.213 1.00 28.47 427 ALA A CA 1
ATOM 3289 C C . ALA A 1 427 ? 64.979 -4.193 -18.311 1.00 28.47 427 ALA A C 1
ATOM 3291 O O . ALA A 1 427 ? 64.258 -4.826 -19.072 1.00 28.47 427 ALA A O 1
ATOM 3292 N N . ILE A 1 428 ? 64.973 -2.847 -18.340 1.00 32.72 428 ILE A N 1
ATOM 3293 C CA . ILE A 1 428 ? 65.823 -1.917 -19.145 1.00 32.72 428 ILE A CA 1
ATOM 3294 C C . ILE A 1 428 ? 65.049 -1.287 -20.345 1.00 32.72 428 ILE A C 1
ATOM 3296 O O . ILE A 1 428 ? 64.095 -1.904 -20.812 1.00 32.72 428 ILE A O 1
ATOM 3300 N N . PRO A 1 429 ? 65.320 -0.018 -20.756 1.00 44.47 429 PRO A N 1
ATOM 3301 C CA . PRO A 1 429 ? 64.250 0.901 -21.189 1.00 44.47 429 PRO A CA 1
ATOM 3302 C C . PRO A 1 429 ? 64.455 1.590 -22.560 1.00 44.47 429 PRO A C 1
ATOM 3304 O O . PRO A 1 429 ? 65.470 1.396 -23.224 1.00 44.47 429 PRO A O 1
ATOM 3307 N N . ALA A 1 430 ? 63.533 2.496 -22.923 1.00 27.58 430 ALA A N 1
ATOM 3308 C CA . ALA A 1 430 ? 63.729 3.512 -23.965 1.00 27.58 430 ALA A CA 1
ATOM 3309 C C . ALA A 1 430 ? 63.046 4.863 -23.623 1.00 27.58 430 ALA A C 1
ATOM 3311 O O . ALA A 1 430 ? 61.958 4.876 -23.056 1.00 27.58 430 ALA A O 1
ATOM 3312 N N . SER A 1 431 ? 63.747 5.957 -23.965 1.00 28.94 431 SER A N 1
ATOM 3313 C CA . SER A 1 431 ? 63.342 7.337 -24.355 1.00 28.94 431 SER A CA 1
ATOM 3314 C C . SER A 1 431 ? 61.881 7.839 -24.255 1.00 28.94 431 SER A C 1
ATOM 3316 O O . SER A 1 431 ? 60.956 7.085 -24.526 1.00 28.94 431 SER A O 1
ATOM 3318 N N . ALA A 1 432 ? 61.596 9.147 -24.125 1.00 30.78 432 ALA A N 1
ATOM 3319 C CA . ALA A 1 432 ? 62.369 10.354 -23.753 1.00 30.78 432 ALA A CA 1
ATOM 3320 C C . ALA A 1 432 ? 61.406 11.578 -23.709 1.00 30.78 432 ALA A C 1
ATOM 3322 O O . ALA A 1 432 ? 60.269 11.465 -24.156 1.00 30.78 432 ALA A O 1
ATOM 3323 N N . ASP A 1 433 ? 61.915 12.733 -23.253 1.00 31.64 433 ASP A N 1
ATOM 3324 C CA . ASP A 1 433 ? 61.421 14.103 -23.519 1.00 31.64 433 ASP A CA 1
ATOM 3325 C C . ASP A 1 433 ? 60.028 14.558 -23.013 1.00 31.64 433 ASP A C 1
ATOM 3327 O O . ASP A 1 433 ? 59.139 13.762 -22.741 1.00 31.64 433 ASP A O 1
ATOM 3331 N N . GLN A 1 434 ? 59.741 15.867 -22.916 1.00 32.59 434 GLN A N 1
ATOM 3332 C CA . GLN A 1 434 ? 60.448 16.966 -22.216 1.00 32.59 434 GLN A CA 1
ATOM 3333 C C . GLN A 1 434 ? 59.535 18.223 -22.158 1.00 32.59 434 GLN A C 1
ATOM 3335 O O . GLN A 1 434 ? 58.504 18.274 -22.820 1.00 32.59 434 GLN A O 1
ATOM 3340 N N . HIS A 1 435 ? 59.983 19.255 -21.422 1.00 32.41 435 HIS A N 1
ATOM 3341 C CA . HIS A 1 435 ? 59.413 20.616 -21.270 1.00 32.41 435 HIS A CA 1
ATOM 3342 C C . HIS A 1 435 ? 58.254 20.768 -20.248 1.00 32.41 435 HIS A C 1
ATOM 3344 O O . HIS A 1 435 ? 57.371 19.925 -20.183 1.00 32.41 435 HIS A O 1
ATOM 3350 N N . ARG A 1 436 ? 58.237 21.723 -19.289 1.00 33.34 436 ARG A N 1
ATOM 3351 C CA . ARG A 1 436 ? 58.653 23.160 -19.212 1.00 33.34 436 ARG A CA 1
ATOM 3352 C C . ARG A 1 436 ? 57.730 24.091 -20.021 1.00 33.34 436 ARG A C 1
ATOM 3354 O O . ARG A 1 436 ? 57.513 23.824 -21.188 1.00 33.34 436 ARG A O 1
ATOM 3361 N N . HIS A 1 437 ? 57.211 25.223 -19.531 1.00 34.06 437 HIS A N 1
ATOM 3362 C CA . HIS A 1 437 ? 57.189 25.870 -18.195 1.00 34.06 437 HIS A CA 1
ATOM 3363 C C . HIS A 1 437 ? 55.697 26.258 -17.885 1.00 34.06 437 HIS A C 1
ATOM 3365 O O . HIS A 1 437 ? 54.845 25.464 -18.259 1.00 34.06 437 HIS A O 1
ATOM 3371 N N . HIS A 1 438 ? 55.217 27.335 -17.229 1.00 34.44 438 HIS A N 1
ATOM 3372 C CA . HIS A 1 438 ? 55.776 28.557 -16.616 1.00 34.44 438 HIS A CA 1
ATOM 3373 C C . HIS A 1 438 ? 54.801 29.144 -15.560 1.00 34.44 438 HIS A C 1
ATOM 3375 O O . HIS A 1 438 ? 53.595 28.937 -15.635 1.00 34.44 438 HIS A O 1
ATOM 3381 N N . ALA A 1 439 ? 55.340 29.917 -14.613 1.00 35.31 439 ALA A N 1
ATOM 3382 C CA . ALA A 1 439 ? 54.666 30.892 -13.726 1.00 35.31 439 ALA A CA 1
ATOM 3383 C C . ALA A 1 439 ? 55.418 32.254 -13.897 1.00 35.31 439 ALA A C 1
ATOM 3385 O O . ALA A 1 439 ? 56.489 32.183 -14.514 1.00 35.31 439 ALA A O 1
ATOM 3386 N N . PRO A 1 440 ? 55.004 33.454 -13.396 1.00 54.44 440 PRO A N 1
ATOM 3387 C CA . PRO A 1 440 ? 54.369 33.672 -12.081 1.00 54.44 440 PRO A CA 1
ATOM 3388 C C . PRO A 1 440 ? 53.475 34.945 -11.898 1.00 54.44 440 PRO A C 1
ATOM 3390 O O . PRO A 1 440 ? 53.206 35.677 -12.840 1.00 54.44 440 PRO A O 1
ATOM 3393 N N . HIS A 1 441 ? 53.122 35.209 -10.627 1.00 36.56 441 HIS A N 1
ATOM 3394 C CA . HIS A 1 441 ? 52.827 36.499 -9.957 1.00 36.56 441 HIS A CA 1
ATOM 3395 C C . HIS A 1 441 ? 51.689 37.440 -10.417 1.00 36.56 441 HIS A C 1
ATOM 3397 O O . HIS A 1 441 ? 51.489 37.739 -11.587 1.00 36.56 441 HIS A O 1
ATOM 3403 N N . GLY A 1 442 ? 51.025 38.015 -9.403 1.00 31.39 442 GLY A N 1
ATOM 3404 C CA . GLY A 1 442 ? 50.090 39.139 -9.496 1.00 31.39 442 GLY A CA 1
ATOM 3405 C C . GLY A 1 442 ? 49.444 39.424 -8.133 1.00 31.39 442 GLY A C 1
ATOM 3406 O O . GLY A 1 442 ? 48.467 38.773 -7.776 1.00 31.39 442 GLY A O 1
ATOM 3407 N N . GLU A 1 443 ? 50.002 40.357 -7.357 1.00 39.19 443 GLU A N 1
ATOM 3408 C CA . GLU A 1 443 ? 49.391 40.854 -6.111 1.00 39.19 443 GLU A CA 1
ATOM 3409 C C . GLU A 1 443 ? 48.493 42.073 -6.381 1.00 39.19 443 GLU A C 1
ATOM 3411 O O . GLU A 1 443 ? 48.733 42.837 -7.316 1.00 39.19 443 GLU A O 1
ATOM 3416 N N . GLY A 1 444 ? 47.485 42.286 -5.531 1.00 31.94 444 GLY A N 1
ATOM 3417 C CA . GLY A 1 444 ? 46.602 43.456 -5.578 1.00 31.94 444 GLY A CA 1
ATOM 3418 C C . GLY A 1 444 ? 45.222 43.134 -5.009 1.00 31.94 444 GLY A C 1
ATOM 3419 O O . GLY A 1 444 ? 44.466 42.381 -5.614 1.00 31.94 444 GLY A O 1
ATOM 3420 N N . GLY A 1 445 ? 44.900 43.665 -3.828 1.00 36.41 445 GLY A N 1
ATOM 3421 C CA . GLY A 1 445 ? 43.631 43.397 -3.140 1.00 36.41 445 GLY A CA 1
ATOM 3422 C C . GLY A 1 445 ? 42.686 44.599 -3.102 1.00 36.41 445 GLY A C 1
ATOM 3423 O O . GLY A 1 445 ? 43.104 45.733 -3.318 1.00 36.41 445 GLY A O 1
ATOM 3424 N N . ASP A 1 446 ? 41.429 44.349 -2.731 1.00 37.75 446 ASP A N 1
ATOM 3425 C CA . ASP A 1 446 ? 40.521 45.363 -2.181 1.00 37.75 446 ASP A CA 1
ATOM 3426 C C . ASP A 1 446 ? 39.643 44.734 -1.078 1.00 37.75 446 ASP A C 1
ATOM 3428 O O . ASP A 1 446 ? 39.365 43.533 -1.078 1.00 37.75 446 ASP A O 1
ATOM 3432 N N . LEU A 1 447 ? 39.231 45.540 -0.103 1.00 51.06 447 LEU A N 1
ATOM 3433 C CA . LEU A 1 447 ? 38.604 45.135 1.157 1.00 51.06 447 LEU A CA 1
ATOM 3434 C C . LEU A 1 447 ? 37.134 45.596 1.224 1.00 51.06 447 LEU A C 1
ATOM 3436 O O . LEU A 1 447 ? 36.728 46.272 2.175 1.00 51.06 447 LEU A O 1
ATOM 3440 N N . ARG A 1 448 ? 36.322 45.279 0.196 1.00 43.62 448 ARG A N 1
ATOM 3441 C CA . ARG A 1 448 ? 35.029 45.976 0.012 1.00 43.62 448 ARG A CA 1
ATOM 3442 C C . ARG A 1 448 ? 33.768 45.238 -0.466 1.00 43.62 448 ARG A C 1
ATOM 3444 O O . ARG A 1 448 ? 32.831 45.913 -0.880 1.00 43.62 448 ARG A O 1
ATOM 3451 N N . ASP A 1 449 ? 33.624 43.927 -0.252 1.00 42.88 449 ASP A N 1
ATOM 3452 C CA . ASP A 1 449 ? 32.270 43.348 -0.093 1.00 42.88 449 ASP A CA 1
ATOM 3453 C C . ASP A 1 449 ? 32.203 42.300 1.031 1.00 42.88 449 ASP A C 1
ATOM 3455 O O . ASP A 1 449 ? 33.077 41.448 1.194 1.00 42.88 449 ASP A O 1
ATOM 3459 N N . ARG A 1 450 ? 31.140 42.385 1.838 1.00 43.50 450 ARG A N 1
ATOM 3460 C CA . ARG A 1 450 ? 30.779 41.395 2.862 1.00 43.50 450 ARG A CA 1
ATOM 3461 C C . ARG A 1 450 ? 29.261 41.249 3.058 1.00 43.50 450 ARG A C 1
ATOM 3463 O O . ARG A 1 450 ? 28.820 40.827 4.126 1.00 43.50 450 ARG A O 1
ATOM 3470 N N . ARG A 1 451 ? 28.450 41.601 2.050 1.00 44.28 451 ARG A N 1
ATOM 3471 C CA . ARG A 1 451 ? 26.982 41.442 2.053 1.00 44.28 451 ARG A CA 1
ATOM 3472 C C . ARG A 1 451 ? 26.424 40.602 0.900 1.00 44.28 451 ARG A C 1
ATOM 3474 O O . ARG A 1 451 ? 25.364 40.019 1.103 1.00 44.28 451 ARG A O 1
ATOM 3481 N N . GLN A 1 452 ? 27.117 40.429 -0.232 1.00 41.59 452 GLN A N 1
ATOM 3482 C CA . GLN A 1 452 ? 26.630 39.518 -1.293 1.00 41.59 452 GLN A CA 1
ATOM 3483 C C . GLN A 1 452 ? 26.900 38.021 -1.025 1.00 41.59 452 GLN A C 1
ATOM 3485 O O . GLN A 1 452 ? 26.122 37.161 -1.441 1.00 41.59 452 GLN A O 1
ATOM 3490 N N . VAL A 1 453 ? 27.944 37.691 -0.254 1.00 43.91 453 VAL A N 1
ATOM 3491 C CA . VAL A 1 453 ? 28.398 36.303 0.006 1.00 43.91 453 VAL A CA 1
ATOM 3492 C C . VAL A 1 453 ? 27.304 35.396 0.607 1.00 43.91 453 VAL A C 1
ATOM 3494 O O . VAL A 1 453 ? 27.303 34.185 0.383 1.00 43.91 453 VAL A O 1
ATOM 3497 N N . GLY A 1 454 ? 26.332 35.964 1.331 1.00 41.25 454 GLY A N 1
ATOM 3498 C CA . GLY A 1 454 ? 25.255 35.202 1.974 1.00 41.25 454 GLY A CA 1
ATOM 3499 C C . GLY A 1 454 ? 24.257 34.538 1.014 1.00 41.25 454 GLY A C 1
ATOM 3500 O O . GLY A 1 454 ? 23.684 33.511 1.370 1.00 41.25 454 GLY A O 1
ATOM 3501 N N . GLN A 1 455 ? 24.053 35.081 -0.192 1.00 44.38 455 GLN A N 1
ATOM 3502 C CA . GLN A 1 455 ? 23.090 34.524 -1.155 1.00 44.38 455 GLN A CA 1
ATOM 3503 C C . GLN A 1 455 ? 23.712 33.453 -2.059 1.00 44.38 455 GLN A C 1
ATOM 3505 O O . GLN A 1 455 ? 23.063 32.449 -2.347 1.00 44.38 455 GLN A O 1
ATOM 3510 N N . HIS A 1 456 ? 24.985 33.598 -2.439 1.00 38.81 456 HIS A N 1
ATOM 3511 C CA . HIS A 1 456 ? 25.649 32.623 -3.313 1.00 38.81 456 HIS A CA 1
ATOM 3512 C C . HIS A 1 456 ? 25.842 31.264 -2.611 1.00 38.81 456 HIS A C 1
ATOM 3514 O O . HIS A 1 456 ? 25.497 30.223 -3.169 1.00 38.81 456 HIS A O 1
ATOM 3520 N N . ILE A 1 457 ? 26.253 31.278 -1.334 1.00 44.97 457 ILE A N 1
ATOM 3521 C CA . ILE A 1 457 ? 26.416 30.069 -0.500 1.00 44.97 457 ILE A CA 1
ATOM 3522 C C . ILE A 1 457 ? 25.075 29.353 -0.239 1.00 44.97 457 ILE A C 1
ATOM 3524 O O . ILE A 1 457 ? 25.056 28.143 -0.006 1.00 44.97 457 ILE A O 1
ATOM 3528 N N . ALA A 1 458 ? 23.943 30.066 -0.281 1.00 46.69 458 ALA A N 1
ATOM 3529 C CA . ALA A 1 458 ? 22.622 29.447 -0.174 1.00 46.69 458 ALA A CA 1
ATOM 3530 C C . ALA A 1 458 ? 22.255 28.667 -1.450 1.00 46.69 458 ALA A C 1
ATOM 3532 O O . ALA A 1 458 ? 21.806 27.526 -1.346 1.00 46.69 458 ALA A O 1
ATOM 3533 N N . GLY A 1 459 ? 22.518 29.243 -2.631 1.00 40.47 459 GLY A N 1
ATOM 3534 C CA . GLY A 1 459 ? 22.320 28.581 -3.925 1.00 40.47 459 GLY A CA 1
ATOM 3535 C C . GLY A 1 459 ? 23.172 27.319 -4.071 1.00 40.47 459 GLY A C 1
ATOM 3536 O O . GLY A 1 459 ? 22.631 26.231 -4.262 1.00 40.47 459 GLY A O 1
ATOM 3537 N N . GLU A 1 460 ? 24.486 27.426 -3.843 1.00 42.38 460 GLU A N 1
ATOM 3538 C CA . GLU A 1 460 ? 25.400 26.277 -3.937 1.00 42.38 460 GLU A CA 1
ATOM 3539 C C . GLU A 1 460 ? 25.023 25.116 -3.002 1.00 42.38 460 GLU A C 1
ATOM 3541 O O . GLU A 1 460 ? 25.277 23.957 -3.318 1.00 42.38 460 GLU A O 1
ATOM 3546 N N . ARG A 1 461 ? 24.426 25.389 -1.834 1.00 43.66 461 ARG A N 1
ATOM 3547 C CA . ARG A 1 461 ? 23.965 24.336 -0.909 1.00 43.66 461 ARG A CA 1
ATOM 3548 C C . ARG A 1 461 ? 22.661 23.668 -1.351 1.00 43.66 461 ARG A C 1
ATOM 3550 O O . ARG A 1 461 ? 22.377 22.571 -0.869 1.00 43.66 461 ARG A O 1
ATOM 3557 N N . GLY A 1 462 ? 21.887 24.309 -2.226 1.00 43.69 462 GLY A N 1
ATOM 3558 C CA . GLY A 1 462 ? 20.741 23.714 -2.908 1.00 43.69 462 GLY A CA 1
ATOM 3559 C C . GLY A 1 462 ? 21.195 22.764 -4.013 1.00 43.69 462 GLY A C 1
ATOM 3560 O O . GLY A 1 462 ? 20.872 21.575 -3.960 1.00 43.69 462 GLY A O 1
ATOM 3561 N N . ASP A 1 463 ? 22.013 23.260 -4.945 1.00 46.97 463 ASP A N 1
ATOM 3562 C CA . ASP A 1 463 ? 22.520 22.457 -6.065 1.00 46.97 463 ASP A CA 1
ATOM 3563 C C . ASP A 1 463 ? 23.359 21.276 -5.560 1.00 46.97 463 ASP A C 1
ATOM 3565 O O . ASP A 1 463 ? 22.947 20.137 -5.754 1.00 46.97 463 ASP A O 1
ATOM 3569 N N . ARG A 1 464 ? 24.376 21.492 -4.704 1.00 45.16 464 ARG A N 1
ATOM 3570 C CA . ARG A 1 464 ? 25.198 20.407 -4.109 1.00 45.16 464 ARG A CA 1
ATOM 3571 C C . ARG A 1 464 ? 24.426 19.419 -3.206 1.00 45.16 464 ARG A C 1
ATOM 3573 O O . ARG A 1 464 ? 25.045 18.531 -2.612 1.00 45.16 464 ARG A O 1
ATOM 3580 N N . ARG A 1 465 ? 23.110 19.580 -3.016 1.00 50.38 465 ARG A N 1
ATOM 3581 C CA . ARG A 1 465 ? 22.201 18.585 -2.404 1.00 50.38 465 ARG A CA 1
ATOM 3582 C C . ARG A 1 465 ? 21.349 17.869 -3.443 1.00 50.38 465 ARG A C 1
ATOM 3584 O O . ARG A 1 465 ? 21.165 16.661 -3.323 1.00 50.38 465 ARG A O 1
ATOM 3591 N N . ARG A 1 466 ? 20.850 18.595 -4.445 1.00 44.84 466 ARG A N 1
ATOM 3592 C CA . ARG A 1 466 ? 20.178 18.005 -5.601 1.00 44.84 466 ARG A CA 1
ATOM 3593 C C . ARG A 1 466 ? 21.136 17.090 -6.360 1.00 44.84 466 ARG A C 1
ATOM 3595 O O . ARG A 1 466 ? 20.784 15.934 -6.577 1.00 44.84 466 ARG A O 1
ATOM 3602 N N . ASP A 1 467 ? 22.349 17.575 -6.614 1.00 43.88 467 ASP A N 1
ATOM 3603 C CA . ASP A 1 467 ? 23.478 16.808 -7.134 1.00 43.88 467 ASP A CA 1
ATOM 3604 C C . ASP A 1 467 ? 23.654 15.540 -6.302 1.00 43.88 467 ASP A C 1
ATOM 3606 O O . ASP A 1 467 ? 23.506 14.467 -6.845 1.00 43.88 467 ASP A O 1
ATOM 3610 N N . ARG A 1 468 ? 23.772 15.608 -4.966 1.00 42.84 468 ARG A N 1
ATOM 3611 C CA . ARG A 1 468 ? 23.912 14.399 -4.118 1.00 42.84 468 ARG A CA 1
ATOM 3612 C C . ARG A 1 468 ? 22.774 13.382 -4.228 1.00 42.84 468 ARG A C 1
ATOM 3614 O O . ARG A 1 468 ? 23.020 12.204 -3.973 1.00 42.84 468 ARG A O 1
ATOM 3621 N N . GLN A 1 469 ? 21.540 13.799 -4.509 1.00 42.31 469 GLN A N 1
ATOM 3622 C CA . GLN A 1 469 ? 20.434 12.855 -4.682 1.00 42.31 469 GLN A CA 1
ATOM 3623 C C . GLN A 1 469 ? 20.449 12.248 -6.088 1.00 42.31 469 GLN A C 1
ATOM 3625 O O . GLN A 1 469 ? 20.318 11.030 -6.221 1.00 42.31 469 GLN A O 1
ATOM 3630 N N . GLU A 1 470 ? 20.657 13.075 -7.115 1.00 43.50 470 GLU A N 1
ATOM 3631 C CA . GLU A 1 470 ? 20.820 12.614 -8.495 1.00 43.50 470 GLU A CA 1
ATOM 3632 C C . GLU A 1 470 ? 22.095 11.749 -8.625 1.00 43.50 470 GLU A C 1
ATOM 3634 O O . GLU A 1 470 ? 22.035 10.712 -9.268 1.00 43.50 470 GLU A O 1
ATOM 3639 N N . ASP A 1 471 ? 23.172 12.049 -7.891 1.00 46.06 471 ASP A N 1
ATOM 3640 C CA . ASP A 1 471 ? 24.413 11.279 -7.711 1.00 46.06 471 ASP A CA 1
ATOM 3641 C C . ASP A 1 471 ? 24.197 9.981 -6.934 1.00 46.06 471 ASP A C 1
ATOM 3643 O O . ASP A 1 471 ? 24.869 9.002 -7.224 1.00 46.06 471 ASP A O 1
ATOM 3647 N N . GLN A 1 472 ? 23.306 9.914 -5.938 1.00 45.03 472 GLN A N 1
ATOM 3648 C CA . GLN A 1 472 ? 23.022 8.642 -5.256 1.00 45.03 472 GLN A CA 1
ATOM 3649 C C . GLN A 1 472 ? 22.230 7.695 -6.160 1.00 45.03 472 GLN A C 1
ATOM 3651 O O . GLN A 1 472 ? 22.529 6.501 -6.211 1.00 45.03 472 GLN A O 1
ATOM 3656 N N . GLU A 1 473 ? 21.256 8.216 -6.907 1.00 43.78 473 GLU A N 1
ATOM 3657 C CA . GLU A 1 473 ? 20.507 7.437 -7.896 1.00 43.78 473 GLU A CA 1
ATOM 3658 C C . GLU A 1 473 ? 21.404 7.077 -9.100 1.00 43.78 473 GLU A C 1
ATOM 3660 O O . GLU A 1 473 ? 21.416 5.927 -9.546 1.00 43.78 473 GLU A O 1
ATOM 3665 N N . TYR A 1 474 ? 22.260 7.999 -9.552 1.00 47.25 474 TYR A N 1
ATOM 3666 C CA . TYR A 1 474 ? 23.242 7.788 -10.617 1.00 47.25 474 TYR A CA 1
ATOM 3667 C C . TYR A 1 474 ? 24.370 6.841 -10.199 1.00 47.25 474 TYR A C 1
ATOM 3669 O O . TYR A 1 474 ? 24.680 5.935 -10.962 1.00 47.25 474 TYR A O 1
ATOM 3677 N N . ALA A 1 475 ? 24.932 6.950 -8.993 1.00 46.50 475 ALA A N 1
ATOM 3678 C CA . ALA A 1 475 ? 25.936 6.021 -8.472 1.00 46.50 475 ALA A CA 1
ATOM 3679 C C . ALA A 1 475 ? 25.344 4.626 -8.249 1.00 46.50 475 ALA A C 1
ATOM 3681 O O . ALA A 1 475 ? 26.010 3.639 -8.547 1.00 46.50 475 ALA A O 1
ATOM 3682 N N . TRP A 1 476 ? 24.081 4.511 -7.822 1.00 48.31 476 TRP A N 1
ATOM 3683 C CA . TRP A 1 476 ? 23.381 3.224 -7.787 1.00 48.31 476 TRP A CA 1
ATOM 3684 C C . TRP A 1 476 ? 23.207 2.638 -9.200 1.00 48.31 476 TRP A C 1
ATOM 3686 O O . TRP A 1 476 ? 23.509 1.465 -9.438 1.00 48.31 476 TRP A O 1
ATOM 3696 N N . HIS A 1 477 ? 22.807 3.459 -10.176 1.00 50.09 477 HIS A N 1
ATOM 3697 C CA . HIS A 1 477 ? 22.733 3.066 -11.586 1.00 50.09 477 HIS A CA 1
ATOM 3698 C C . HIS A 1 477 ? 24.104 2.761 -12.218 1.00 50.09 477 HIS A C 1
ATOM 3700 O O . HIS A 1 477 ? 24.185 1.905 -13.102 1.00 50.09 477 HIS A O 1
ATOM 3706 N N . GLN A 1 478 ? 25.175 3.424 -11.784 1.00 49.66 478 GLN A N 1
ATOM 3707 C CA . GLN A 1 478 ? 26.536 3.265 -12.291 1.00 49.66 478 GLN A CA 1
ATOM 3708 C C . GLN A 1 478 ? 27.194 2.028 -11.682 1.00 49.66 478 GLN A C 1
ATOM 3710 O O . GLN A 1 478 ? 27.661 1.183 -12.432 1.00 49.66 478 GLN A O 1
ATOM 3715 N N . GLN A 1 479 ? 27.085 1.816 -10.368 1.00 50.72 479 GLN A N 1
ATOM 3716 C CA . GLN A 1 479 ? 27.459 0.564 -9.703 1.00 50.72 479 GLN A CA 1
ATOM 3717 C C . GLN A 1 479 ? 26.733 -0.640 -10.331 1.00 50.72 479 GLN A C 1
ATOM 3719 O O . GLN A 1 479 ? 27.341 -1.686 -10.563 1.00 50.72 479 GLN A O 1
ATOM 3724 N N . PHE A 1 480 ? 25.449 -0.490 -10.684 1.00 48.53 480 PHE A N 1
ATOM 3725 C CA . PHE A 1 480 ? 24.704 -1.501 -11.438 1.00 48.53 480 PHE A CA 1
ATOM 3726 C C . PHE A 1 480 ? 25.251 -1.705 -12.864 1.00 48.53 480 PHE A C 1
ATOM 3728 O O . PHE A 1 480 ? 25.436 -2.848 -13.293 1.00 48.53 480 PHE A O 1
ATOM 3735 N N . ARG A 1 481 ? 25.545 -0.624 -13.600 1.00 50.06 481 ARG A N 1
ATOM 3736 C CA . ARG A 1 481 ? 26.128 -0.665 -14.955 1.00 50.06 481 ARG A CA 1
ATOM 3737 C C . ARG A 1 481 ? 27.513 -1.321 -14.956 1.00 50.06 481 ARG A C 1
ATOM 3739 O O . ARG A 1 481 ? 27.786 -2.170 -15.803 1.00 50.06 481 ARG A O 1
ATOM 3746 N N . ASP A 1 482 ? 28.346 -1.002 -13.976 1.00 56.53 482 ASP A N 1
ATOM 3747 C CA . ASP A 1 482 ? 29.705 -1.517 -13.835 1.00 56.53 482 ASP A CA 1
ATOM 3748 C C . ASP A 1 482 ? 29.700 -2.987 -13.403 1.00 56.53 482 ASP A C 1
ATOM 3750 O O . ASP A 1 482 ? 30.444 -3.786 -13.971 1.00 56.53 482 ASP A O 1
ATOM 3754 N N . ALA A 1 483 ? 28.779 -3.403 -12.527 1.00 52.56 483 ALA A N 1
ATOM 3755 C CA . ALA A 1 483 ? 28.539 -4.819 -12.244 1.00 52.56 483 ALA A CA 1
ATOM 3756 C C . ALA A 1 483 ? 28.077 -5.599 -13.497 1.00 52.56 483 ALA A C 1
ATOM 3758 O O . ALA A 1 483 ? 28.484 -6.748 -13.702 1.00 52.56 483 ALA A O 1
ATOM 3759 N N . GLN A 1 484 ? 27.276 -4.985 -14.383 1.00 55.62 484 GLN A N 1
ATOM 3760 C CA . GLN A 1 484 ? 26.925 -5.583 -15.681 1.00 55.62 484 GLN A CA 1
ATOM 3761 C C . GLN A 1 484 ? 28.153 -5.669 -16.615 1.00 55.62 484 GLN A C 1
ATOM 3763 O O . GLN A 1 484 ? 28.340 -6.690 -17.282 1.00 55.62 484 GLN A O 1
ATOM 3768 N N . HIS A 1 485 ? 29.017 -4.646 -16.651 1.00 58.88 485 HIS A N 1
ATOM 3769 C CA . HIS A 1 485 ? 30.245 -4.655 -17.456 1.00 58.88 485 HIS A CA 1
ATOM 3770 C C . HIS A 1 485 ? 31.293 -5.650 -16.946 1.00 58.88 485 HIS A C 1
ATOM 3772 O O . HIS A 1 485 ? 31.894 -6.342 -17.764 1.00 58.88 485 HIS A O 1
ATOM 3778 N N . GLN A 1 486 ? 31.486 -5.782 -15.632 1.00 62.16 486 GLN A N 1
ATOM 3779 C CA . GLN A 1 486 ? 32.392 -6.772 -15.042 1.00 62.16 486 GLN A CA 1
ATOM 3780 C C . GLN A 1 486 ? 31.952 -8.200 -15.385 1.00 62.16 486 GLN A C 1
ATOM 3782 O O . GLN A 1 486 ? 32.770 -8.983 -15.862 1.00 62.16 486 GLN A O 1
ATOM 3787 N N . ARG A 1 487 ? 30.651 -8.517 -15.275 1.00 54.22 487 ARG A N 1
ATOM 3788 C CA . ARG A 1 487 ? 30.111 -9.821 -15.708 1.00 54.22 487 ARG A CA 1
ATOM 3789 C C . ARG A 1 487 ? 30.287 -10.073 -17.211 1.00 54.22 487 ARG A C 1
ATOM 3791 O O . ARG A 1 487 ? 30.546 -11.204 -17.599 1.00 54.22 487 ARG A O 1
ATOM 3798 N N . ARG A 1 488 ? 30.211 -9.041 -18.063 1.00 63.03 488 ARG A N 1
ATOM 3799 C CA . ARG A 1 488 ? 30.523 -9.152 -19.506 1.00 63.03 488 ARG A CA 1
ATOM 3800 C C . ARG A 1 488 ? 32.025 -9.237 -19.818 1.00 63.03 488 ARG A C 1
ATOM 3802 O O . ARG A 1 488 ? 32.378 -9.683 -20.903 1.00 63.03 488 ARG A O 1
ATOM 3809 N N . ARG A 1 489 ? 32.900 -8.808 -18.902 1.00 62.56 489 ARG A N 1
ATOM 3810 C CA . ARG A 1 489 ? 34.371 -8.856 -19.025 1.00 62.56 489 ARG A CA 1
ATOM 3811 C C . ARG A 1 489 ? 35.008 -10.088 -18.374 1.00 62.56 489 ARG A C 1
ATOM 3813 O O . ARG A 1 489 ? 36.228 -10.206 -18.401 1.00 62.56 489 ARG A O 1
ATOM 3820 N N . GLN A 1 490 ? 34.210 -11.011 -17.840 1.00 54.34 490 GLN A N 1
ATOM 3821 C CA . GLN A 1 490 ? 34.647 -12.363 -17.493 1.00 54.34 490 GLN A CA 1
ATOM 3822 C C . GLN A 1 490 ? 34.227 -13.335 -18.611 1.00 54.34 490 GLN A C 1
ATOM 3824 O O . GLN A 1 490 ? 33.166 -13.953 -18.503 1.00 54.34 490 GLN A O 1
ATOM 3829 N N . PRO A 1 491 ? 35.015 -13.488 -19.700 1.00 47.97 491 PRO A N 1
ATOM 3830 C CA . PRO A 1 491 ? 34.863 -14.652 -20.565 1.00 47.97 491 PRO A CA 1
ATOM 3831 C C . PRO A 1 491 ? 35.062 -15.909 -19.710 1.00 47.97 491 PRO A C 1
ATOM 3833 O O . PRO A 1 491 ? 35.880 -15.922 -18.786 1.00 47.97 491 PRO A O 1
ATOM 3836 N N . GLY A 1 492 ? 34.253 -16.935 -19.963 1.00 51.12 492 GLY A N 1
ATOM 3837 C CA . GLY A 1 492 ? 34.092 -18.037 -19.022 1.00 51.12 492 GLY A CA 1
ATOM 3838 C C . GLY A 1 492 ? 35.402 -18.761 -18.716 1.00 51.12 492 GLY A C 1
ATOM 3839 O O . GLY A 1 492 ? 36.024 -19.322 -19.614 1.00 51.12 492 GLY A O 1
ATOM 3840 N N . ARG A 1 493 ? 35.756 -18.852 -17.427 1.00 45.00 493 ARG A N 1
ATOM 3841 C CA . ARG A 1 493 ? 36.555 -19.980 -16.936 1.00 45.00 493 ARG A CA 1
ATOM 3842 C C . ARG A 1 493 ? 35.690 -21.233 -17.040 1.00 45.00 493 ARG A C 1
ATOM 3844 O O . ARG A 1 493 ? 34.993 -21.595 -16.095 1.00 45.00 493 ARG A O 1
ATOM 3851 N N . SER A 1 494 ? 35.709 -21.861 -18.211 1.00 40.88 494 SER A N 1
ATOM 3852 C CA . SER A 1 494 ? 35.280 -23.242 -18.382 1.00 40.88 494 SER A CA 1
ATOM 3853 C C . SER A 1 494 ? 36.098 -24.112 -17.433 1.00 40.88 494 SER A C 1
ATOM 3855 O O . SER A 1 494 ? 37.313 -24.220 -17.584 1.00 40.88 494 SER A O 1
ATOM 3857 N N . ALA A 1 495 ? 35.442 -24.695 -16.433 1.00 41.78 495 ALA A N 1
ATOM 3858 C CA . ALA A 1 495 ? 36.065 -25.709 -15.600 1.00 41.78 495 ALA A CA 1
ATOM 3859 C C . ALA A 1 495 ? 36.212 -26.983 -16.441 1.00 41.78 495 ALA A C 1
ATOM 3861 O O . ALA A 1 495 ? 35.221 -27.665 -16.704 1.00 41.78 495 ALA A O 1
ATOM 3862 N N . GLU A 1 496 ? 37.431 -27.280 -16.887 1.00 38.38 496 GLU A N 1
ATOM 3863 C CA . GLU A 1 496 ? 37.735 -28.592 -17.451 1.00 38.38 496 GLU A CA 1
ATOM 3864 C C . GLU A 1 496 ? 37.560 -29.660 -16.358 1.00 38.38 496 GLU A C 1
ATOM 3866 O O . GLU A 1 496 ? 38.080 -29.493 -15.248 1.00 38.38 496 GLU A O 1
ATOM 3871 N N . PRO A 1 497 ? 36.828 -30.756 -16.624 1.00 43.97 497 PRO A N 1
ATOM 3872 C CA . PRO A 1 497 ? 36.750 -31.868 -15.695 1.00 43.97 497 PRO A CA 1
ATOM 3873 C C . PRO A 1 497 ? 38.070 -32.644 -15.739 1.00 43.97 497 PRO A C 1
ATOM 3875 O O . PRO A 1 497 ? 38.304 -33.431 -16.656 1.00 43.97 497 PRO A O 1
ATOM 3878 N N . VAL A 1 498 ? 38.930 -32.436 -14.739 1.00 48.31 498 VAL A N 1
ATOM 3879 C CA . VAL A 1 498 ? 40.149 -33.238 -14.565 1.00 48.31 498 VAL A CA 1
ATOM 3880 C C . VAL A 1 498 ? 39.759 -34.673 -14.205 1.00 48.31 498 VAL A C 1
ATOM 3882 O O . VAL A 1 498 ? 39.522 -35.002 -13.043 1.00 48.31 498 VAL A O 1
ATOM 3885 N N . PHE A 1 499 ? 39.690 -35.531 -15.220 1.00 49.50 499 PHE A N 1
ATOM 3886 C CA . PHE A 1 499 ? 39.673 -36.976 -15.037 1.00 49.50 499 PHE A CA 1
ATOM 3887 C C . PHE A 1 499 ? 41.081 -37.442 -14.667 1.00 49.50 499 PHE A C 1
ATOM 3889 O O . PHE A 1 499 ? 41.993 -37.398 -15.491 1.00 49.50 499 PHE A O 1
ATOM 3896 N N . HIS A 1 500 ? 41.244 -37.912 -13.432 1.00 51.59 500 HIS A N 1
ATOM 3897 C CA . HIS A 1 500 ? 42.364 -38.779 -13.085 1.00 51.59 500 HIS A CA 1
ATOM 3898 C C . HIS A 1 500 ? 42.066 -40.213 -13.537 1.00 51.59 500 HIS A C 1
ATOM 3900 O O . HIS A 1 500 ? 40.935 -40.687 -13.397 1.00 51.59 500 HIS A O 1
ATOM 3906 N N . ALA A 1 501 ? 43.100 -40.867 -14.061 1.00 55.00 501 ALA A N 1
ATOM 3907 C CA . ALA A 1 501 ? 43.196 -42.311 -14.256 1.00 55.00 501 ALA A CA 1
ATOM 3908 C C . ALA A 1 501 ? 44.159 -42.896 -13.211 1.00 55.00 501 ALA A C 1
ATOM 3910 O O . ALA A 1 501 ? 45.031 -42.121 -12.746 1.00 55.00 501 ALA A O 1
#

pLDDT: mean 72.77, std 24.65, range [21.03, 98.0]

Foldseek 3Di:
DPVVVVLVVVLLLLLLLLLLVLLLLVLLLVLQVVVCVLDDQPVSVVVNVLSVLASLLQNLLVLLLVLLVVLPDPVLVLVLVLVFLLLLLLLLVQLCQVLDLQPSHDDPCSSVCCLVANPDLSLVSVLSSVLSNCSVVVNVDDLVVQLVQLLVLLLCLQQCVPVPVGPSVSVSSLSSNSSSCSNPCSVVVSVLLSDPQDPVVLVVLVVVLVVLVVVQVVCCVVPVGSNSSSVSSVSSNVSSSSVSSVVLVVDPPSVVSSVSSVVSQLLSSQLVSVCSVVVPPLSPPDPSCSSVVSSVCSSVVSVVVCVVCVVVVVCCNNGPDPVVSVVSVVVVVVVVVVVVVVVVVVVPDPDDDDDDDDDDDDDDDDDDDDDDDDPDDDDDDDDDDDDDDDDDDDDDDDDDDDDDDDDDDDDDDDDPPVPVVPPPPDDDDDDDDDDDDDDDDDDDDDDDDDPPVVPVVVVCVSVVVVCVVVCVVVVSVVSVVVSVVVVVVCDDPPDDPDDDD

Radius of gyration: 32.42 Å; chains: 1; bounding box: 112×88×96 Å

InterPro domains:
  IPR002656 Acyltransferase 3 domain [PF01757] (13-305)
  IPR052734 Nodulation factor acetyltransferase [PTHR37312] (7-301)

Sequence (501 aa):
MASGGDDMKQRLVALDGLRALAVVAMVFGHVLIWGHAAGSHAVLDAVSRLFDSFRVPMLMLFSGYLAHSLLSRPIARTVDRDIHLAWIYMIWLTPLLLLSPFGNEWSLPNYVGNLSRPMTSLWFLWVLGLFTLSVPITRLAPRAVVLAAALGLGMVSFAELLPLRTYSFQNAAIYALMVYAGLLYRPEIERALTADISWPLPARLIGVAAIAVLAAKVLRDASGHDLLGGVQRLALCVAALYAMRVILDRVAGMARLARLGRNTLPIYVLHVQLMMIVRDPVASVVGPLAPVARTIVLIAGALLLHAVAQRAKLSWLFARPRWLAAAGNRLMTAEALAWSLGGRIARSGPRRGDIRKGLHRHDPALDRHDTRRRALWQVRTGRWPASVADPHPTATLAQFGVHDHDLADQPGCPVVQARVALDRIVAIPASADQHRHHAPHGEGGDLRDRRQVGQHIAGERGDRRRDRQEDQEYAWHQQFRDAQHQRRRQPGRSAEPVFHA

Organism: NCBI:txid237611

Secondary structure (DSSP, 8-state):
-THHHHHHHHHHHHHHHHHHHHHHHHHHHHHHHTTGGG---HHHHHHHHHHHHHHHHHHHHHHHHTTGGGTTS-HHHHHHHHHHHHHHHHHHHHHHHHT--SS----HHHHHHHHHS--STTHHHHHHHHHHHHHHHHTTS-HHHHHHHHHHHHHHHHTT-S---SHHHHHHHHHHHHHHHHHH-HHHHHHHHHS---THHHHHHHHHHHHHHHHHHHHHHHHSS-TTHHHHHHHHHHHHHHHHHHHHHHSTTHHHHHHHHHTHHHHHHHHHHHHHHHTTTTTTTSGGGHHHHHHHHHHHHHHHHHHHHHHTT-GGGTS--HHHHHHHHHHHHHHHHHHHHHHHHTT-------------------------------------------------------------S----SSSHHHHSSS--S-----------------------SSSHHHHHHHHHHHHHHHHHHHHHHHHHHHHHHHHHHHHT------------